Protein 3K2Z (pdb70)

Sequence (387 aa):
DLTERQRKVLLFIEEFIEKNGYPPSVREIARRFRITPRGALLHLIALEKKGYIERKPRALRISKSIRNKIPLIGEIRAGEKREAIEYLEDYIEIPESFLSSGYDHFLLKVKGESMIEEHICDGDLVLVRRQDWAQNGDIVAAMVDGEVTLAKFYQRGDTVELRPANREMSSMFFRAEKVKILGKVVGVFRKLDLTERQRKVLLFIEEFIEKNGYPPSVREIARRFRITPRGALLHLIALEKKGYIERKNGKPRALRISKSIRNKIPLIGEIRAGEKREAIEYLEDYIEIPESFLSSGYDHFLLKVKGESMIEEHICDGDLVLVRRQDWAQNGDIVAAMVDGEVTLAKFYQRGDTVELRPANREMSSMFFRAEKVKILGKVVGVFFRKL

Radius of gyration: 24.76 Å; Cα contacts (8 Å, |Δi|>4): 794; chains: 2; bounding box: 64×63×36 Å

Secondary structure (DSSP, 8-state):
---HHHHHHHHHHHHHHHHHSSPPPHHHHHHHHTS-HHHHHHHHHHHHHTTSEE--TT--EESS--TTEEEEEEEEEE-GGG-EEEEEEEEEE--GGGS-TT--EEEEE--SSTTGGGT--TT-EEEEEE-S---TT-EEEEEETTEEEEEEEEEETTEEEEE-S-TTS--EEEEGGGPEEEEEEEEEEEE-/---HHHHHHHHHHHHHHHHHSSPPPHHHHHHHHT--HHHHHHHHHHHHHTTSEE-GGG-GGG-EESS--TTEEEEEEEEEE-SSSSEEEEEEEEEE--GGGSPTT--EEEEE--SSTTGGGT--TTPEEEEEE-S---TT-EEEEEETTEEEEEEEEEETTEEEEE-S-TTS--EEEEGGG-EEEEEEEEEEEE-

InterPro domains:
  IPR006197 Peptidase S24, LexA-like [PR00726] (111-121)
  IPR006197 Peptidase S24, LexA-like [PR00726] (122-133)
  IPR006197 Peptidase S24, LexA-like [PR00726] (150-162)
  IPR006199 LexA repressor, DNA-binding domain [PF01726] (1-64)
  IPR006200 Transcription regulator LexA [MF_00015] (3-197)
  IPR006200 Transcription regulator LexA [TIGR00498] (1-197)
  IPR015927 Peptidase S24/S26A/S26B/S26C [PF00717] (76-191)
  IPR036286 LexA/Signal peptidase-like superfamily [SSF51306] (74-195)
  IPR036388 Winged helix-like DNA-binding domain superfamily [G3DSA:1.10.10.10] (2-67)
  IPR036390 Winged helix DNA-binding domain superfamily [SSF46785] (3-68)
  IPR039418 LexA-like [cd06529] (111-191)
  IPR050077 LexA repressor [PTHR33516] (1-196)

CATH classification: 1.10.10.10 (+1 more: 2.10.109.10)

B-factor: mean 18.57, std 6.84, range [5.27, 48.14]

Solvent-accessible surface area: 22178 Å² total; per-residue (Å²): 157,22,70,127,104,20,45,104,0,0,51,40,0,8,91,32,41,107,177,62,64,108,19,2,19,40,156,40,0,6,157,127,21,219,62,90,75,203,24,0,60,126,42,4,66,23,0,69,174,87,40,38,5,110,115,223,115,91,56,13,179,53,62,87,50,8,64,21,60,9,28,25,6,28,118,11,147,51,28,149,198,134,96,30,75,56,96,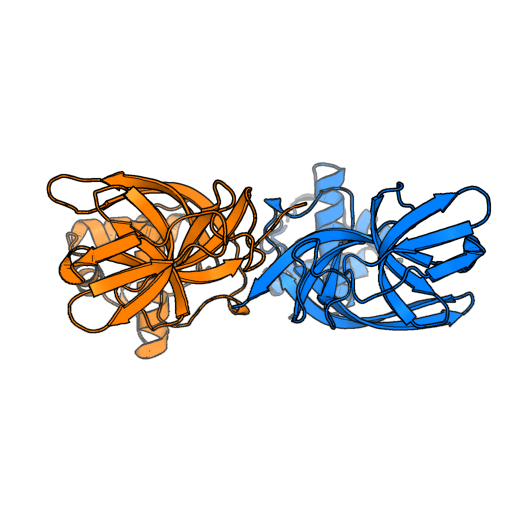84,116,78,64,24,50,3,4,85,65,10,18,45,78,83,74,89,12,0,0,12,122,6,173,32,94,24,0,33,99,56,40,1,20,90,30,1,15,0,0,0,37,82,12,115,136,23,133,80,29,24,18,0,0,0,7,11,121,46,110,42,56,18,4,48,8,32,73,126,68,110,48,2,9,9,87,19,10,18,219,163,93,82,32,109,120,39,130,19,104,84,14,80,20,15,0,46,5,21,0,3,3,15,129,101,138,13,75,33,94,21,2,63,0,2,39,37,0,28,59,30,46,114,152,72,68,81,12,1,44,30,150,60,0,3,176,136,25,232,41,90,49,152,20,0,54,89,41,5,91,36,0,69,188,121,38,33,2,71,29,158,127,42,126,68,166,36,5,145,40,52,94,46,6,55,55,40,4,0,17,7,30,84,22,105,50,22,183,213,145,118,17,26,64,95,75,118,78,31,19,63,1,16,94,71,14,28,30,115,66,81,30,5,0,0,19,111,4,160,31,91,24,0,36,88,69,40,1,21,83,29,2,14,0,0,0,39,62,13,118,130,22,116,96,38,14,15,0,0,0,3,10,128,34,113,42,53,20,5,36,8,34,77,131,59,114,48,3,9,8,79,16,1,21,227,171,93,90,38,103,121,37,166,21,110,126,19,76,13,13,0,48,1,7,0,4,2,16,111,116

Nearest PDB structures (foldseek):
  3k2z-assembly1_A  TM=1.005E+00  e=5.974E-39  Thermotoga maritima
  3k2z-assembly1_B  TM=8.779E-01  e=2.585E-35  Thermotoga maritima
  1jhh-assembly1_A  TM=5.682E-01  e=7.884E-17  Escherichia coli
  3jsp-assembly1_A  TM=5.861E-01  e=3.789E-16  Escherichia coli K-12
  8b0v-assembly1_A-2  TM=8.501E-01  e=2.297E-10  Pseudomonas aeruginosa

Organism: Thermotoga maritima (strain ATCC 43589 / DSM 3109 / JCM 10099 / NBRC 100826 / MSB8) (NCBI:txid243274)

Foldseek 3Di:
DDDPVLVVLQLVQVLCCVVPVFGDFLVVSCVVVVHDSVVSVVSVVVCVVVQQWDAVTRRIDGRNDCQQFAWEWEAWFQDVVGPTDTDTDGTDRDDPVLDDPPFHKHKYADQDCQAVLVVAHHRKIFIFTFDFDDDQQFFFFKDAPGDTDTAGWDDDPQKIWGHTNDPVDGIDIDRPVRIGTGGTGRDIGDDD/DDDPLLLVLLVQQAVCCVVPVWGDALVRSCVVRVHDSVVSVVSVVVCVVVQQWDQVVVDRRRIDGRNRCLQWAFAWEDWWQDDVDRIDTDTDGIDGHDCVLPDPPWHKHKYADQDCQAVLVVADHGKIFIFTFDFDDAAQFFFFKDAPGDTDTAGWDDDPQKIWGHGSPPPDDIDIDGPVRIGTRGTGRDIGDDD

Structure (mmCIF, N/CA/C/O backbone):
data_3K2Z
#
_entry.id   3K2Z
#
_cell.length_a   116.770
_cell.length_b   62.676
_cell.length_c   57.017
_cell.angle_alpha   90.00
_cell.angle_beta   98.98
_cell.angle_gamma   90.00
#
_symmetry.space_group_name_H-M   'C 1 2 1'
#
loop_
_entity.id
_entity.type
_entity.pdbx_description
1 polymer 'LexA repressor'
2 non-polymer GLYCEROL
3 water water
#
loop_
_atom_site.group_PDB
_atom_site.id
_atom_site.type_symbol
_atom_site.label_atom_id
_atom_site.label_alt_id
_atom_site.label_comp_id
_atom_site.label_asym_id
_atom_site.label_entity_id
_atom_site.label_seq_id
_atom_site.pdbx_PDB_ins_code
_atom_site.Cartn_x
_atom_site.Cartn_y
_atom_site.Cartn_z
_atom_site.occupancy
_atom_site.B_iso_or_equiv
_atom_site.auth_seq_id
_atom_site.auth_comp_id
_atom_site.auth_asym_id
_atom_site.auth_atom_id
_atom_site.pdbx_PDB_model_num
ATOM 1 N N . ASP A 1 2 ? 3.528 -24.274 25.128 1.00 26.72 3 ASP A N 1
ATOM 2 C CA . ASP A 1 2 ? 4.445 -23.203 25.627 1.00 26.24 3 ASP A CA 1
ATOM 3 C C . ASP A 1 2 ? 5.901 -23.605 25.371 1.00 24.51 3 ASP A C 1
ATOM 4 O O . ASP A 1 2 ? 6.326 -24.685 25.770 1.00 24.90 3 ASP A O 1
ATOM 9 N N . LEU A 1 3 ? 6.656 -22.737 24.703 1.00 22.07 4 LEU A N 1
ATOM 10 C CA . LEU A 1 3 ? 8.070 -23.006 24.402 1.00 19.70 4 LEU A CA 1
ATOM 11 C C . LEU A 1 3 ? 9.006 -22.598 25.529 1.00 18.33 4 LEU A C 1
ATOM 12 O O . LEU A 1 3 ? 8.835 -21.535 26.131 1.00 18.70 4 LEU A O 1
ATOM 17 N N . THR A 1 4 ? 10.018 -23.429 25.792 1.00 16.33 5 THR A N 1
ATOM 18 C CA . THR A 1 4 ? 11.112 -23.020 26.658 1.00 15.57 5 THR A CA 1
ATOM 19 C C . THR A 1 4 ? 11.936 -21.950 25.937 1.00 14.80 5 THR A C 1
ATOM 20 O O . THR A 1 4 ? 11.836 -21.787 24.699 1.00 14.22 5 THR A O 1
ATOM 24 N N . GLU A 1 5 ? 12.787 -21.248 26.689 1.00 14.75 6 GLU A N 1
ATOM 25 C CA . GLU A 1 5 ? 13.653 -20.231 26.095 1.00 15.97 6 GLU A CA 1
ATOM 26 C C . GLU A 1 5 ? 14.492 -20.858 24.968 1.00 14.90 6 GLU A C 1
ATOM 27 O O . GLU A 1 5 ? 14.580 -20.312 23.864 1.00 13.92 6 GLU A O 1
ATOM 33 N N . ARG A 1 6 ? 15.088 -22.014 25.243 1.00 14.24 7 ARG A N 1
ATOM 34 C CA . ARG A 1 6 ? 15.935 -22.677 24.256 1.00 14.38 7 ARG A CA 1
ATOM 35 C C . ARG A 1 6 ? 15.134 -23.113 23.029 1.00 13.49 7 ARG A C 1
ATOM 36 O O . ARG A 1 6 ? 15.595 -22.962 21.899 1.00 12.94 7 ARG A O 1
ATOM 44 N N . GLN A 1 7 ? 13.944 -23.653 23.241 1.00 13.22 8 GLN A N 1
ATOM 45 C CA . GLN A 1 7 ? 13.107 -24.064 22.128 1.00 12.66 8 GLN A CA 1
ATOM 46 C C . GLN A 1 7 ? 12.715 -22.895 21.241 1.00 13.03 8 GLN A C 1
ATOM 47 O O . GLN A 1 7 ? 12.679 -23.024 20.023 1.00 12.72 8 GLN A O 1
ATOM 53 N N . ARG A 1 8 ? 12.408 -21.760 21.856 1.00 12.93 9 ARG A N 1
ATOM 54 C CA . ARG A 1 8 ? 12.069 -20.548 21.133 1.00 14.08 9 ARG A CA 1
ATOM 55 C C . ARG A 1 8 ? 13.243 -20.164 20.238 1.00 12.45 9 ARG A C 1
ATOM 56 O O . ARG A 1 8 ? 13.060 -19.872 19.048 1.00 12.36 9 ARG A O 1
ATOM 64 N N . LYS A 1 9 ? 14.453 -20.201 20.794 1.00 12.47 10 LYS A N 1
ATOM 65 C CA . LYS A 1 9 ? 15.630 -19.782 20.042 1.00 12.39 10 LYS A CA 1
ATOM 66 C C . LYS A 1 9 ? 15.899 -20.751 18.896 1.00 11.60 10 LYS A C 1
ATOM 67 O O . LYS A 1 9 ? 16.212 -20.319 17.777 1.00 11.29 10 LYS A O 1
ATOM 73 N N . VAL A 1 10 ? 15.725 -22.049 19.147 1.00 11.52 11 VAL A N 1
ATOM 74 C CA . VAL A 1 10 ? 15.913 -23.047 18.077 1.00 11.23 11 VAL A CA 1
ATOM 75 C C . VAL A 1 10 ? 14.875 -22.840 16.968 1.00 11.02 11 VAL A C 1
ATOM 76 O O . VAL A 1 10 ? 15.221 -22.848 15.790 1.00 11.22 11 VAL A O 1
ATOM 80 N N . LEU A 1 11 ? 13.609 -22.628 17.326 1.00 11.62 12 LEU A N 1
ATOM 81 C CA . LEU A 1 11 ? 12.585 -22.416 16.313 1.00 11.94 12 LEU A CA 1
ATOM 82 C C . LEU A 1 11 ? 12.842 -21.148 15.500 1.00 11.85 12 LEU A C 1
ATOM 83 O O . LEU A 1 11 ? 12.710 -21.154 14.263 1.00 12.24 12 LEU A O 1
ATOM 88 N N . LEU A 1 12 ? 13.222 -20.061 16.159 1.00 11.92 13 LEU A N 1
ATOM 89 C CA . LEU A 1 12 ? 13.535 -18.856 15.417 1.00 12.67 13 LEU A CA 1
ATOM 90 C C . LEU A 1 12 ? 14.695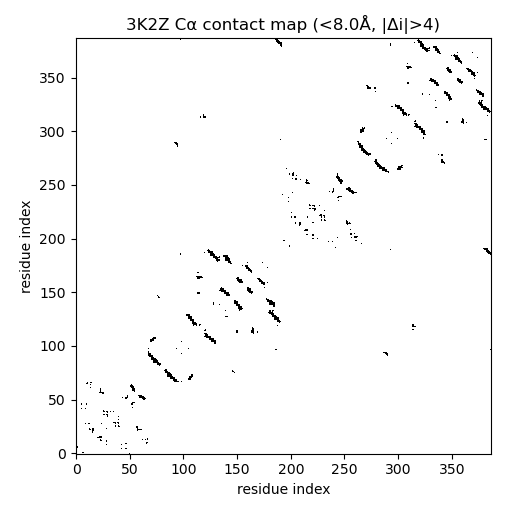 -19.059 14.478 1.00 12.31 13 LEU A C 1
ATOM 91 O O . LEU A 1 12 ? 14.675 -18.539 13.345 1.00 12.58 13 LEU A O 1
ATOM 96 N N . PHE A 1 13 ? 15.710 -19.795 14.921 1.00 11.49 14 PHE A N 1
ATOM 97 C CA . PHE A 1 13 ? 16.830 -20.096 14.037 1.00 11.26 14 PHE A CA 1
ATOM 98 C C . PHE A 1 13 ? 16.358 -20.860 12.803 1.00 11.42 14 PHE A C 1
ATOM 99 O O . PHE A 1 13 ? 16.746 -20.539 11.672 1.00 11.44 14 PHE A O 1
ATOM 107 N N . ILE A 1 14 ? 15.514 -21.862 13.002 1.00 11.27 15 ILE A N 1
ATOM 108 C CA . ILE A 1 14 ? 15.024 -22.642 11.865 1.00 11.83 15 ILE A CA 1
ATOM 109 C C . ILE A 1 14 ? 14.244 -21.742 10.889 1.00 12.11 15 ILE A C 1
ATOM 110 O O . ILE A 1 14 ? 14.457 -21.779 9.665 1.00 12.71 15 ILE A O 1
ATOM 115 N N . GLU A 1 15 ? 13.328 -20.941 11.426 1.00 12.34 16 GLU A N 1
ATOM 116 C CA . GLU A 1 15 ? 12.523 -20.056 10.583 1.00 12.56 16 GLU A CA 1
ATOM 117 C C . GLU A 1 15 ? 13.390 -19.070 9.819 1.00 13.12 16 GLU A C 1
ATOM 118 O O . GLU A 1 15 ? 13.164 -18.808 8.624 1.00 13.94 16 GLU A O 1
ATOM 124 N N . GLU A 1 16 ? 14.368 -18.495 10.507 1.00 12.94 17 GLU A N 1
ATOM 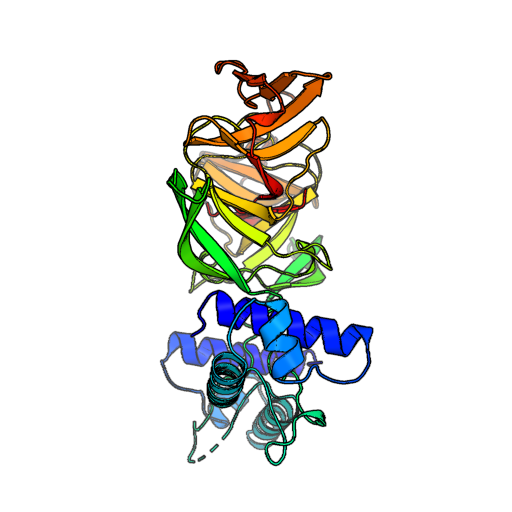125 C CA . GLU A 1 16 ? 15.254 -17.511 9.872 1.00 15.20 17 GLU A CA 1
ATOM 126 C C . GLU A 1 16 ? 16.165 -18.161 8.821 1.00 13.70 17 GLU A C 1
ATOM 127 O O . GLU A 1 16 ? 16.443 -17.571 7.758 1.00 13.88 17 GLU A O 1
ATOM 133 N N . PHE A 1 17 ? 16.632 -19.372 9.100 1.00 13.57 18 PHE A N 1
ATOM 134 C CA . PHE A 1 17 ? 17.423 -20.113 8.122 1.00 12.76 18 PHE A CA 1
ATOM 135 C C . PHE A 1 17 ? 16.603 -20.368 6.845 1.00 13.07 18 PHE A C 1
ATOM 136 O O . PHE A 1 17 ? 17.105 -20.189 5.735 1.00 13.08 18 PHE A O 1
ATOM 144 N N . ILE A 1 18 ? 15.351 -20.770 7.001 1.00 13.25 19 ILE A N 1
ATOM 145 C CA . ILE A 1 18 ? 14.474 -20.965 5.843 1.00 13.73 19 ILE A CA 1
ATOM 146 C C . ILE A 1 18 ? 14.274 -19.665 5.064 1.00 14.37 19 ILE A C 1
ATOM 147 O O . ILE A 1 18 ? 14.318 -19.640 3.828 1.00 15.21 19 ILE A O 1
ATOM 152 N N . GLU A 1 19 ? 14.061 -18.570 5.790 1.00 14.77 20 GLU A N 1
ATOM 153 C CA . GLU A 1 19 ? 13.887 -17.272 5.136 1.00 16.37 20 GLU A CA 1
ATOM 154 C C . GLU A 1 19 ? 15.110 -16.872 4.321 1.00 16.03 20 GLU A C 1
ATOM 155 O O . GLU A 1 19 ? 14.996 -16.334 3.208 1.00 16.05 20 GLU A O 1
ATOM 161 N N . LYS A 1 20 ? 16.289 -17.147 4.859 1.00 15.95 21 LYS A N 1
ATOM 162 C CA . LYS A 1 20 ? 17.544 -16.745 4.229 1.00 16.94 21 LYS A CA 1
ATOM 163 C C . LYS A 1 20 ? 17.924 -17.657 3.068 1.00 16.72 21 LYS A C 1
ATOM 164 O O . LYS A 1 20 ? 18.377 -17.189 2.021 1.00 16.60 21 LYS A O 1
ATOM 170 N N . ASN A 1 21 ? 17.734 -18.959 3.267 1.00 16.21 22 ASN A N 1
ATOM 171 C CA . ASN A 1 21 ? 18.242 -19.963 2.342 1.00 16.04 22 ASN A CA 1
ATOM 172 C C . ASN A 1 21 ? 17.225 -20.567 1.402 1.00 15.78 22 ASN A C 1
ATOM 173 O O . ASN A 1 21 ? 17.602 -21.014 0.323 1.00 16.30 22 ASN A O 1
ATOM 178 N N . GLY A 1 22 ? 15.959 -20.614 1.796 1.00 14.50 23 GLY A N 1
ATOM 179 C CA . GLY A 1 22 ? 14.936 -21.230 0.956 1.00 15.94 23 GLY A CA 1
ATOM 180 C C . GLY A 1 22 ? 14.809 -22.728 1.104 1.00 15.41 23 GLY A C 1
ATOM 181 O O . GLY A 1 22 ? 14.237 -23.386 0.243 1.00 15.82 23 GLY A O 1
ATOM 182 N N . TYR A 1 23 ? 15.355 -23.273 2.196 1.00 16.31 24 TYR A N 1
ATOM 183 C CA . TYR A 1 23 ? 15.173 -24.672 2.570 1.00 15.98 24 TYR A CA 1
ATOM 184 C C . TYR A 1 23 ? 15.558 -24.773 4.045 1.00 16.14 24 TYR A C 1
ATOM 185 O O . TYR A 1 23 ? 16.215 -23.876 4.566 1.00 15.06 24 TYR A O 1
ATOM 194 N N . PRO A 1 24 ? 15.115 -25.843 4.720 1.00 16.48 25 PRO A N 1
ATOM 195 C CA . PRO A 1 24 ? 15.394 -25.988 6.140 1.00 16.27 25 PRO A CA 1
ATOM 196 C C . PRO A 1 24 ? 16.837 -26.381 6.487 1.00 15.53 25 PRO A C 1
ATOM 197 O O . PRO A 1 24 ? 17.528 -27.010 5.684 1.00 14.82 25 PRO A O 1
ATOM 201 N N . PRO A 1 25 ? 17.279 -26.035 7.716 1.00 15.04 26 PRO A N 1
ATOM 202 C CA . PRO A 1 25 ? 18.609 -26.437 8.177 1.00 14.68 26 PRO A CA 1
ATOM 203 C C . PRO A 1 25 ? 18.654 -27.926 8.507 1.00 14.52 26 PRO A C 1
ATOM 204 O O . PRO A 1 25 ? 17.627 -28.526 8.817 1.00 15.01 26 PRO A O 1
ATOM 208 N N . SER A 1 26 ? 19.845 -28.504 8.458 1.00 13.57 27 SER A N 1
ATOM 209 C CA . SER A 1 26 ? 20.014 -29.885 8.906 1.00 13.48 27 SER A CA 1
ATOM 210 C C . SER A 1 26 ? 20.210 -29.898 10.416 1.00 14.06 27 SER A C 1
ATOM 211 O O . SER A 1 26 ? 20.505 -28.871 11.020 1.00 13.45 27 SER A O 1
ATOM 214 N N . VAL A 1 27 ? 20.090 -31.080 11.001 1.00 14.64 28 VAL A N 1
ATOM 215 C CA . VAL A 1 27 ? 20.431 -31.267 12.405 1.00 15.15 28 VAL A CA 1
ATOM 216 C C . VAL A 1 27 ? 21.861 -30.785 12.711 1.00 14.81 28 VAL A C 1
ATOM 217 O O . VAL A 1 27 ? 22.081 -30.121 13.722 1.00 14.40 28 VAL A O 1
ATOM 221 N N . ARG A 1 28 ? 22.822 -31.110 11.842 1.00 14.77 29 ARG A N 1
ATOM 222 C CA . ARG A 1 28 ? 24.199 -30.673 12.042 1.00 16.27 29 ARG A CA 1
ATOM 223 C C . ARG A 1 28 ? 24.297 -29.147 12.079 1.00 14.90 29 ARG A C 1
ATOM 224 O O . ARG A 1 28 ? 25.060 -28.581 12.858 1.00 14.48 29 ARG A O 1
ATOM 232 N N . GLU A 1 29 ? 23.522 -28.475 11.232 1.00 13.67 30 GLU A N 1
ATOM 233 C CA . GLU A 1 29 ? 23.563 -27.023 11.206 1.00 13.41 30 GLU A CA 1
ATOM 234 C C . GLU A 1 29 ? 23.006 -26.407 12.489 1.00 12.81 30 GLU A C 1
ATOM 235 O O . GLU A 1 29 ? 23.562 -25.454 13.026 1.00 12.27 30 GLU A O 1
ATOM 241 N N . ILE A 1 30 ? 21.910 -26.966 12.980 1.00 12.14 31 ILE A N 1
ATOM 242 C CA . ILE A 1 30 ? 21.359 -26.530 14.256 1.00 11.84 31 ILE A CA 1
ATOM 243 C C . ILE A 1 30 ? 22.373 -26.775 15.387 1.00 12.00 31 ILE A C 1
ATOM 244 O O . ILE A 1 30 ? 22.556 -25.923 16.271 1.00 11.79 31 ILE A O 1
ATOM 249 N N . ALA A 1 31 ? 23.048 -27.926 15.338 1.00 11.97 32 ALA A N 1
ATOM 250 C CA . ALA A 1 31 ? 24.033 -28.283 16.357 1.00 12.11 32 ALA A CA 1
ATOM 251 C C . ALA A 1 31 ? 25.189 -27.291 16.357 1.00 12.35 32 ALA A C 1
ATOM 252 O O . ALA A 1 31 ? 25.671 -26.882 17.428 1.00 12.47 32 ALA A O 1
ATOM 254 N N . ARG A 1 32 ? 25.650 -26.911 15.166 1.00 12.81 33 ARG A N 1
ATOM 255 C CA . ARG A 1 32 ? 26.703 -25.901 15.045 1.00 13.18 33 ARG A CA 1
ATOM 256 C C . ARG A 1 32 ? 26.262 -24.568 15.646 1.00 12.51 33 ARG A C 1
ATOM 257 O O . ARG A 1 32 ? 26.999 -23.923 16.405 1.00 13.66 33 ARG A O 1
ATOM 265 N N . ARG A 1 33 ? 25.051 -24.140 15.292 1.00 11.69 34 ARG A N 1
ATOM 266 C CA . ARG A 1 33 ? 24.541 -22.867 15.772 1.00 12.52 34 ARG A CA 1
ATOM 267 C C . ARG A 1 33 ? 24.498 -22.824 17.300 1.00 11.85 34 ARG A C 1
ATOM 268 O O . ARG A 1 33 ? 24.884 -21.815 17.907 1.00 12.52 34 ARG A O 1
ATOM 276 N N . PHE A 1 34 ? 24.017 -23.908 17.921 1.00 11.35 35 PHE A N 1
ATOM 277 C CA . PHE A 1 34 ? 23.764 -23.919 19.363 1.00 11.94 35 PHE A CA 1
ATOM 278 C C . PHE A 1 34 ? 24.846 -24.573 20.209 1.00 11.70 35 PHE A C 1
ATOM 279 O O . PHE A 1 34 ? 24.700 -24.661 21.417 1.00 12.52 35 PHE A O 1
ATOM 287 N N . ARG A 1 35 ? 25.926 -25.016 19.568 1.00 10.87 36 ARG A N 1
ATOM 288 C CA . ARG A 1 35 ? 27.088 -25.595 20.250 1.00 10.90 36 ARG A CA 1
ATOM 289 C C . ARG A 1 35 ? 26.680 -26.785 21.113 1.00 11.36 36 ARG A C 1
ATOM 290 O O . ARG A 1 35 ? 27.044 -26.907 22.293 1.00 11.34 36 ARG A O 1
ATOM 298 N N . ILE A 1 36 ? 25.899 -27.655 20.488 1.00 11.16 37 ILE A N 1
ATOM 299 C CA . ILE A 1 36 ? 25.433 -28.866 21.117 1.00 11.45 37 ILE A CA 1
ATOM 300 C C . ILE A 1 36 ? 25.709 -30.007 20.157 1.00 10.79 37 ILE A C 1
ATOM 301 O O . ILE A 1 36 ? 26.029 -29.784 18.973 1.00 11.87 37 ILE A O 1
ATOM 306 N N . THR A 1 37 ? 25.599 -31.231 20.645 1.00 11.47 38 THR A N 1
ATOM 307 C CA . THR A 1 37 ? 25.753 -32.370 19.757 1.00 12.02 38 THR A CA 1
ATOM 308 C C . THR A 1 37 ? 24.582 -32.462 18.799 1.00 12.74 38 THR A C 1
ATOM 309 O O . THR A 1 37 ? 23.500 -31.962 19.098 1.00 12.60 38 THR A O 1
ATOM 313 N N . PRO A 1 38 ? 24.785 -33.099 17.633 1.00 13.98 39 PRO A N 1
ATOM 314 C CA . PRO A 1 38 ? 23.653 -33.352 16.752 1.00 14.69 39 PRO A CA 1
ATOM 315 C C . PRO A 1 38 ? 22.500 -34.070 17.453 1.00 15.15 39 PRO A C 1
ATOM 316 O O . PRO A 1 38 ? 21.341 -33.758 17.193 1.00 15.74 39 PRO A O 1
ATOM 320 N N . ARG A 1 39 ? 22.809 -35.016 18.338 1.00 15.45 40 ARG A N 1
ATOM 321 C CA . ARG A 1 39 ? 21.799 -35.670 19.137 1.00 15.94 40 ARG A CA 1
ATOM 322 C C . ARG A 1 39 ? 20.996 -34.680 19.983 1.00 15.28 40 ARG A C 1
ATOM 323 O O . ARG A 1 39 ? 19.767 -34.762 20.061 1.00 15.60 40 ARG A O 1
ATOM 331 N N . GLY A 1 40 ? 21.693 -33.760 20.652 1.00 14.63 41 GLY A N 1
ATOM 332 C CA . GLY A 1 40 ? 21.023 -32.685 21.384 1.00 15.06 41 GLY A CA 1
ATOM 333 C C . GLY A 1 40 ? 20.127 -31.819 20.503 1.00 14.16 41 GLY A C 1
ATOM 334 O O . GLY A 1 40 ? 19.016 -31.461 20.915 1.00 15.00 41 GLY A O 1
ATOM 335 N N . ALA A 1 41 ? 20.592 -31.478 19.299 1.00 14.69 42 ALA A N 1
ATOM 336 C CA . ALA A 1 41 ? 19.780 -30.680 18.360 1.00 14.81 42 ALA A CA 1
ATOM 337 C C . ALA A 1 41 ? 18.532 -31.420 17.914 1.00 15.67 42 ALA A C 1
ATOM 338 O O . ALA A 1 41 ? 17.454 -30.837 17.841 1.00 15.32 42 ALA A O 1
ATOM 340 N N . LEU A 1 42 ? 18.681 -32.707 17.603 1.00 15.78 43 LEU A N 1
ATOM 341 C CA . LEU A 1 42 ? 17.548 -33.524 17.188 1.00 17.94 43 LEU A CA 1
ATOM 342 C C . LEU A 1 42 ? 16.492 -33.554 18.301 1.00 17.64 43 LEU A C 1
ATOM 343 O O . LEU A 1 42 ? 15.291 -33.497 18.029 1.00 17.67 43 LEU A O 1
ATOM 348 N N . LEU A 1 43 ? 16.930 -33.597 19.558 1.00 18.21 44 LEU A N 1
ATOM 349 C CA . LEU A 1 43 ? 16.008 -33.616 20.681 1.00 18.59 44 LEU A CA 1
ATOM 350 C C . LEU A 1 43 ? 15.121 -32.359 20.701 1.00 18.31 44 LEU A C 1
ATOM 351 O O . LEU A 1 43 ? 13.928 -32.446 20.961 1.00 19.70 44 LEU A O 1
ATOM 356 N N . HIS A 1 44 ? 15.698 -31.193 20.414 1.00 18.18 45 HIS A N 1
ATOM 357 C CA . HIS A 1 44 ? 14.888 -29.971 20.309 1.00 17.63 45 HIS A CA 1
ATOM 358 C C . HIS A 1 44 ? 13.877 -30.027 19.165 1.00 18.04 45 HIS A C 1
ATOM 359 O O . HIS A 1 44 ? 12.726 -29.594 19.334 1.00 17.33 45 HIS A O 1
ATOM 366 N N . LEU A 1 45 ? 14.316 -30.543 18.014 1.00 17.62 46 LEU A N 1
ATOM 367 C CA . LEU A 1 45 ? 13.414 -30.753 16.874 1.00 18.88 46 LEU A CA 1
ATOM 368 C C . LEU A 1 45 ? 12.235 -31.623 17.237 1.00 19.61 46 LEU A C 1
ATOM 369 O O . LEU A 1 45 ? 11.100 -31.323 16.848 1.00 19.48 46 LEU A O 1
ATOM 374 N N . ILE A 1 46 ? 12.510 -32.707 17.961 1.00 19.86 47 ILE A N 1
ATOM 375 C CA . ILE A 1 46 ? 11.478 -33.673 18.306 1.00 20.95 47 ILE A CA 1
ATOM 376 C C . ILE A 1 46 ? 10.480 -32.995 19.253 1.00 21.08 47 ILE A C 1
ATOM 377 O O . ILE A 1 46 ? 9.266 -33.167 19.095 1.00 22.04 47 ILE A O 1
ATOM 382 N N . ALA A 1 47 ? 10.974 -32.184 20.190 1.00 21.28 48 ALA A N 1
ATOM 383 C CA . ALA A 1 47 ? 10.120 -31.415 21.106 1.00 21.34 48 ALA A CA 1
ATOM 384 C C . ALA A 1 47 ? 9.238 -30.364 20.400 1.00 21.29 48 ALA A C 1
ATOM 385 O O . ALA A 1 47 ? 8.051 -30.212 20.726 1.00 21.36 48 ALA A O 1
ATOM 387 N N . LEU A 1 48 ? 9.823 -29.621 19.461 1.00 20.41 49 LEU A N 1
ATOM 388 C CA . LEU A 1 48 ? 9.078 -28.650 18.665 1.00 19.94 49 LEU A CA 1
ATOM 389 C C . LEU A 1 48 ? 7.964 -29.325 17.874 1.00 20.87 49 LEU A C 1
ATOM 390 O O . LEU A 1 48 ? 6.872 -28.766 17.735 1.00 20.04 49 LEU A O 1
ATOM 395 N N . GLU A 1 49 ? 8.246 -30.520 17.362 1.00 21.85 50 GLU A N 1
ATOM 396 C CA . GLU A 1 49 ? 7.245 -31.326 16.658 1.00 24.68 50 GLU A CA 1
ATOM 397 C C . GLU A 1 49 ? 6.092 -31.730 17.592 1.00 24.70 50 GLU A C 1
ATOM 398 O O . GLU A 1 49 ? 4.926 -31.681 17.189 1.00 24.67 50 GLU A O 1
ATOM 404 N N . LYS A 1 50 ? 6.415 -32.105 18.833 1.00 25.75 51 LYS A N 1
ATOM 405 C CA . LYS A 1 50 ? 5.415 -32.474 19.853 1.00 26.63 51 LYS A CA 1
ATOM 406 C C . LYS A 1 50 ? 4.428 -31.371 20.184 1.00 26.64 51 LYS A C 1
ATOM 407 O O . LYS A 1 50 ? 3.225 -31.622 20.358 1.00 26.90 51 LYS A O 1
ATOM 413 N N . LYS A 1 51 ? 4.952 -30.156 20.301 1.00 25.77 52 LYS A N 1
ATOM 414 C CA . LYS A 1 51 ? 4.174 -28.989 20.685 1.00 25.31 52 LYS A CA 1
ATOM 415 C C . LYS A 1 51 ? 3.459 -28.373 19.469 1.00 25.12 52 LYS A C 1
ATOM 416 O O . LYS A 1 51 ? 2.703 -27.412 19.609 1.00 26.14 52 LYS A O 1
ATOM 422 N N . GLY A 1 52 ? 3.699 -28.948 18.293 1.00 23.97 53 GLY A N 1
ATOM 423 C CA . GLY A 1 52 ? 2.946 -28.595 17.079 1.00 22.98 53 GLY A CA 1
ATOM 424 C C . GLY A 1 52 ? 3.517 -27.449 16.266 1.00 22.29 53 GLY A C 1
ATOM 425 O O . GLY A 1 52 ? 2.845 -26.918 15.386 1.00 22.90 53 GLY A O 1
ATOM 426 N N . TYR A 1 53 ? 4.763 -27.065 16.539 1.00 21.04 54 TYR A N 1
ATOM 427 C CA . TYR A 1 53 ? 5.384 -25.933 15.842 1.00 19.79 54 TYR A CA 1
ATOM 428 C C . TYR A 1 53 ? 6.030 -26.293 14.515 1.00 19.42 54 TYR A C 1
ATOM 429 O O . TYR A 1 53 ? 6.106 -25.456 13.612 1.00 19.22 54 TYR A O 1
ATOM 438 N N . ILE A 1 54 ? 6.539 -27.520 14.410 1.00 19.56 55 ILE A N 1
ATOM 439 C CA . ILE A 1 54 ? 7.108 -27.993 13.154 1.00 19.87 55 ILE A CA 1
ATOM 440 C C . ILE A 1 54 ? 6.545 -29.377 12.805 1.00 21.01 55 ILE A C 1
ATOM 441 O O . ILE A 1 54 ? 5.995 -30.058 13.677 1.00 20.54 55 ILE A O 1
ATOM 446 N N . GLU A 1 55 ? 6.670 -29.747 11.533 0.50 22.14 56 GLU A N 1
ATOM 447 C CA . GLU A 1 55 ? 6.335 -31.078 11.028 0.50 24.67 56 GLU A CA 1
ATOM 448 C C . GLU A 1 55 ? 7.601 -31.649 10.389 0.50 25.13 56 GLU A C 1
ATOM 449 O O . GLU A 1 55 ? 8.302 -30.960 9.650 0.50 24.90 56 GLU A O 1
ATOM 455 N N . ARG A 1 56 ? 7.901 -32.909 10.685 1.00 26.77 57 ARG A N 1
ATOM 456 C CA . ARG A 1 56 ? 9.078 -33.566 10.132 1.00 28.89 57 ARG A CA 1
ATOM 457 C C . ARG A 1 56 ? 8.677 -34.818 9.370 1.00 29.28 57 ARG A C 1
ATOM 458 O O . ARG A 1 56 ? 8.546 -35.886 9.965 1.00 30.18 57 ARG A O 1
ATOM 466 N N . LYS A 1 60 ? 13.699 -37.976 4.771 1.00 40.62 61 LYS A N 1
ATOM 467 C CA . LYS A 1 60 ? 15.102 -37.624 4.594 1.00 39.97 61 LYS A CA 1
ATOM 468 C C . LYS A 1 60 ? 15.461 -36.358 5.390 1.00 39.62 61 LYS A C 1
ATOM 469 O O . LYS A 1 60 ? 14.572 -35.704 5.938 1.00 39.71 61 LYS A O 1
ATOM 475 N N . PRO A 1 61 ? 16.767 -36.034 5.495 1.00 38.55 62 PRO A N 1
ATOM 476 C CA . PRO A 1 61 ? 17.198 -34.770 6.094 1.00 37.17 62 PRO A CA 1
ATOM 477 C C . PRO A 1 61 ? 16.517 -33.541 5.487 1.00 35.66 62 PRO A C 1
ATOM 478 O O . PRO A 1 61 ? 16.090 -33.562 4.325 1.00 35.60 62 PRO A O 1
ATOM 482 N N . ARG A 1 62 ? 16.418 -32.486 6.292 1.00 33.71 63 ARG A N 1
ATOM 483 C CA . ARG A 1 62 ? 15.808 -31.215 5.894 1.00 31.15 63 ARG A CA 1
ATOM 484 C C . ARG A 1 62 ? 14.320 -31.350 5.555 1.00 31.87 63 ARG A C 1
ATOM 485 O O . ARG A 1 62 ? 13.743 -30.457 4.941 1.00 31.80 63 ARG A O 1
ATOM 493 N N . ALA A 1 63 ? 13.708 -32.461 5.963 1.00 31.78 64 ALA A N 1
ATOM 494 C CA . ALA A 1 63 ? 12.273 -32.662 5.790 1.00 32.01 64 ALA A CA 1
ATOM 495 C C . ALA A 1 63 ? 11.580 -31.999 6.960 1.00 31.99 64 ALA A C 1
ATOM 496 O O . ALA A 1 63 ? 11.229 -32.641 7.951 1.00 32.69 64 ALA A O 1
ATOM 498 N N . LEU A 1 64 ? 11.412 -30.691 6.838 1.00 31.21 65 LEU A N 1
ATOM 499 C CA . LEU A 1 64 ? 11.016 -29.866 7.955 1.00 30.63 65 LEU A CA 1
ATOM 500 C C . LEU A 1 64 ? 10.125 -28.752 7.436 1.00 29.44 65 LEU A C 1
ATOM 501 O O . LEU A 1 64 ? 10.500 -28.036 6.513 1.00 29.74 65 LEU A O 1
ATOM 506 N N . ARG A 1 65 ? 8.936 -28.636 8.013 1.00 28.02 66 ARG A N 1
ATOM 507 C CA . ARG A 1 65 ? 8.014 -27.563 7.657 1.00 27.09 66 ARG A CA 1
ATOM 508 C C . ARG A 1 65 ? 7.537 -26.848 8.917 1.00 25.07 66 ARG A C 1
ATOM 509 O O . ARG A 1 65 ? 7.311 -27.469 9.955 1.00 24.22 66 ARG A O 1
ATOM 517 N N . ILE A 1 66 ? 7.418 -25.528 8.827 1.00 23.01 67 ILE A N 1
ATOM 518 C CA . ILE A 1 66 ? 6.929 -24.738 9.940 1.00 21.55 67 ILE A CA 1
ATOM 519 C C . ILE A 1 66 ? 5.407 -24.834 9.974 1.00 22.15 67 ILE A C 1
ATOM 520 O O . ILE A 1 66 ? 4.734 -24.424 9.007 1.00 22.40 67 ILE A O 1
ATOM 525 N N . SER A 1 67 ? 4.875 -25.389 11.065 1.00 21.72 68 SER A N 1
ATOM 526 C CA . SER A 1 67 ? 3.425 -25.538 11.246 1.00 22.55 68 SER A CA 1
ATOM 527 C C . SER A 1 67 ? 2.819 -24.411 12.070 1.00 22.26 68 SER A C 1
ATOM 528 O O . SER A 1 67 ? 1.633 -24.111 11.929 1.00 23.02 68 SER A O 1
ATOM 531 N N . LYS A 1 68 ? 3.626 -23.809 12.943 1.00 21.07 69 LYS A N 1
ATOM 532 C CA . LYS A 1 68 ? 3.225 -22.629 13.709 1.00 20.56 69 LYS A CA 1
ATOM 533 C C . LYS A 1 68 ? 4.411 -21.675 13.818 1.00 19.29 69 LYS A C 1
ATOM 534 O O . LYS A 1 68 ? 5.373 -21.939 14.539 1.00 19.59 69 LYS A O 1
ATOM 540 N N . SER A 1 69 ? 4.351 -20.586 13.070 1.00 18.10 70 SER A N 1
ATOM 541 C CA . SER A 1 69 ? 5.418 -19.601 13.051 1.00 16.78 70 SER A CA 1
ATOM 542 C C . SER A 1 69 ? 5.395 -18.692 14.281 1.00 16.13 70 SER A C 1
ATOM 543 O O . SER A 1 69 ? 4.333 -18.296 14.760 1.00 16.75 70 SER A O 1
ATOM 546 N N . ILE A 1 70 ? 6.581 -18.362 14.778 1.00 14.46 71 ILE A N 1
ATOM 547 C CA . ILE A 1 70 ? 6.720 -17.368 15.843 1.00 15.10 71 ILE A CA 1
ATOM 548 C C . ILE A 1 70 ? 7.587 -16.180 15.405 1.00 15.00 71 ILE A C 1
ATOM 549 O O . ILE A 1 70 ? 7.912 -15.314 16.210 1.00 15.45 71 ILE A O 1
ATOM 554 N N . ARG A 1 71 ? 7.946 -16.121 14.128 1.00 15.10 72 ARG A N 1
ATOM 555 C CA . ARG A 1 71 ? 8.816 -15.050 13.647 1.00 16.38 72 ARG A CA 1
ATOM 556 C C . ARG A 1 71 ? 8.195 -13.667 13.829 1.00 15.22 72 ARG A C 1
ATOM 557 O O . ARG A 1 71 ? 8.914 -12.671 13.967 1.00 15.15 72 ARG A O 1
ATOM 565 N N . ASN A 1 72 ? 6.869 -13.590 13.779 1.00 13.27 73 ASN A N 1
ATOM 566 C CA . ASN A 1 72 ? 6.189 -12.296 13.876 1.00 13.11 73 ASN A CA 1
ATOM 567 C C . ASN A 1 72 ? 5.672 -11.988 15.276 1.00 12.30 73 ASN A C 1
ATOM 568 O O . ASN A 1 72 ? 4.946 -11.006 15.481 1.00 12.19 73 ASN A O 1
ATOM 573 N N . LYS A 1 73 ? 6.113 -12.795 16.241 1.00 11.82 74 LYS A N 1
ATOM 574 C CA . LYS A 1 73 ? 5.862 -12.533 17.652 1.00 11.95 74 LYS A CA 1
ATOM 575 C C . LYS A 1 73 ? 6.970 -11.605 18.145 1.00 11.27 74 LYS A C 1
ATOM 576 O O . LYS A 1 73 ? 8.105 -12.019 18.379 1.00 12.29 74 LYS A O 1
ATOM 582 N N . ILE A 1 74 ? 6.621 -10.339 18.291 1.00 9.74 75 ILE A N 1
ATOM 583 C CA . ILE A 1 74 ? 7.596 -9.287 18.540 1.00 9.84 75 ILE A CA 1
ATOM 584 C C . ILE A 1 74 ? 7.690 -8.978 20.032 1.00 9.98 75 ILE A C 1
ATOM 585 O O . ILE A 1 74 ? 6.662 -8.820 20.677 1.00 9.83 75 ILE A O 1
ATOM 590 N N . PRO A 1 75 ? 8.922 -8.938 20.589 1.00 9.82 76 PRO A N 1
ATOM 591 C CA . PRO A 1 75 ? 9.032 -8.678 22.032 1.00 10.01 76 PRO A CA 1
ATOM 592 C C . PRO A 1 75 ? 8.615 -7.266 22.385 1.00 10.17 76 PRO A C 1
ATOM 593 O O . PRO A 1 75 ? 9.049 -6.307 21.745 1.00 10.14 76 PRO A O 1
ATOM 597 N N . LEU A 1 76 ? 7.792 -7.178 23.425 1.00 10.48 77 LEU A N 1
ATOM 598 C CA . LEU A 1 76 ? 7.415 -5.913 24.017 1.00 11.52 77 LEU A CA 1
ATOM 599 C C . LEU A 1 76 ? 8.375 -5.670 25.177 1.00 10.74 77 LEU A C 1
ATOM 600 O O . LEU A 1 76 ? 8.428 -6.449 26.131 1.00 11.61 77 LEU A O 1
ATOM 605 N N . ILE A 1 77 ? 9.181 -4.624 25.045 1.00 10.47 78 ILE A N 1
ATOM 606 C CA . ILE A 1 77 ? 10.183 -4.269 26.045 1.00 10.55 78 ILE A CA 1
ATOM 607 C C . ILE A 1 77 ? 9.648 -3.125 26.893 1.00 11.04 78 ILE A C 1
ATOM 608 O O . ILE A 1 77 ? 9.078 -2.196 26.373 1.00 11.71 78 ILE A O 1
ATOM 613 N N . GLY A 1 78 ? 9.827 -3.208 28.205 1.00 10.80 79 GLY A N 1
ATOM 614 C CA . GLY A 1 78 ? 9.456 -2.099 29.084 1.00 11.94 79 GLY A CA 1
ATOM 615 C C . GLY A 1 78 ? 10.704 -1.299 29.443 1.00 12.71 79 GLY A C 1
ATOM 616 O O . GLY A 1 78 ? 11.157 -0.425 28.688 1.00 13.95 79 GLY A O 1
ATOM 617 N N . GLU A 1 79 ? 11.282 -1.605 30.585 1.00 12.22 80 GLU A N 1
ATOM 618 C CA . GLU A 1 79 ? 12.447 -0.906 31.056 1.00 11.57 80 GLU A CA 1
ATOM 619 C C . GLU A 1 79 ? 13.658 -1.286 30.238 1.00 11.58 80 GLU A C 1
ATOM 620 O O . GLU A 1 79 ? 13.819 -2.447 29.846 1.00 10.68 80 GLU A O 1
ATOM 626 N N . ILE A 1 80 ? 14.522 -0.298 30.023 1.00 11.14 81 ILE A N 1
ATOM 627 C CA . ILE A 1 80 ? 15.830 -0.542 29.441 1.00 12.08 81 ILE A CA 1
ATOM 628 C C . ILE A 1 80 ? 16.829 0.202 30.319 1.00 12.10 81 ILE A C 1
ATOM 629 O O . ILE A 1 80 ? 16.627 1.374 30.622 1.00 13.24 81 ILE A O 1
ATOM 634 N N . ARG A 1 81 ? 17.888 -0.490 30.728 1.00 11.96 82 ARG A N 1
ATOM 635 C CA . ARG A 1 81 ? 18.925 0.108 31.586 1.00 12.74 82 ARG A CA 1
ATOM 636 C C . ARG A 1 81 ? 20.259 0.111 30.862 1.00 12.28 82 ARG A C 1
ATOM 637 O O . ARG A 1 81 ? 20.461 -0.662 29.934 1.00 12.59 82 ARG A O 1
ATOM 645 N N . ALA A 1 82 ? 21.176 0.968 31.303 1.00 13.22 83 ALA A N 1
ATOM 646 C CA . ALA A 1 82 ? 22.527 1.009 30.753 1.00 12.89 83 ALA A CA 1
ATOM 647 C C . ALA A 1 82 ? 23.439 0.107 31.573 1.00 13.49 83 ALA A C 1
ATOM 648 O O . ALA A 1 82 ? 23.665 0.351 32.753 1.00 13.78 83 ALA A O 1
ATOM 650 N N . GLY A 1 83 ? 23.964 -0.940 30.942 1.00 14.55 84 GLY A N 1
ATOM 651 C CA . GLY A 1 83 ? 24.795 -1.932 31.625 1.00 15.28 84 GLY A CA 1
ATOM 652 C C . GLY A 1 83 ? 26.282 -1.715 31.426 1.00 16.52 84 GLY A C 1
ATOM 653 O O . GLY A 1 83 ? 26.742 -0.588 31.303 1.00 16.87 84 GLY A O 1
ATOM 654 N N . GLU A 1 84 ? 27.034 -2.813 31.422 1.00 17.75 85 GLU A N 1
ATOM 655 C CA . GLU A 1 84 ? 28.477 -2.761 31.166 1.00 19.75 85 GLU A CA 1
ATOM 656 C C . GLU A 1 84 ? 28.718 -2.150 29.800 1.00 20.76 85 GLU A C 1
ATOM 657 O O . GLU A 1 84 ? 28.061 -2.533 28.832 1.00 20.16 85 GLU A O 1
ATOM 663 N N . LYS A 1 85 ? 29.645 -1.194 29.724 1.00 22.03 86 LYS A N 1
ATOM 664 C CA . LYS A 1 85 ? 29.957 -0.515 28.458 1.00 23.80 86 LYS A CA 1
ATOM 665 C C . LYS A 1 85 ? 28.687 0.057 27.813 1.00 24.49 86 LYS A C 1
ATOM 666 O O . LYS A 1 85 ? 28.574 0.119 26.581 1.00 24.41 86 LYS A O 1
ATOM 672 N N . ARG A 1 86 ? 27.716 0.417 28.659 1.00 25.58 87 ARG A N 1
ATOM 673 C CA . ARG A 1 86 ? 26.406 0.951 28.234 1.00 26.65 87 ARG A CA 1
ATOM 674 C C . ARG A 1 86 ? 25.575 0.032 27.333 1.00 25.57 87 ARG A C 1
ATOM 675 O O . ARG A 1 86 ? 24.689 0.507 26.607 1.00 26.54 87 ARG A O 1
ATOM 683 N N . GLU A 1 87 ? 25.866 -1.267 27.360 1.00 24.42 88 GLU A N 1
ATOM 684 C CA . GLU A 1 87 ? 24.995 -2.251 26.728 1.00 22.82 88 GLU A CA 1
ATOM 685 C C . GLU A 1 87 ? 23.570 -2.054 27.236 1.00 21.42 88 GLU A C 1
ATOM 686 O O . GLU A 1 87 ? 23.333 -1.840 28.436 1.00 21.98 88 GLU A O 1
ATOM 692 N N . ALA A 1 88 ? 22.610 -2.120 26.327 1.00 18.47 89 ALA A N 1
ATOM 693 C CA . ALA A 1 88 ? 21.213 -1.971 26.708 1.00 17.10 89 ALA A CA 1
ATOM 694 C C . ALA A 1 88 ? 20.709 -3.241 27.390 1.00 16.21 89 ALA A C 1
ATOM 695 O O . ALA A 1 88 ? 20.765 -4.329 26.817 1.00 17.83 89 ALA A O 1
ATOM 697 N N . ILE A 1 89 ? 20.251 -3.106 28.633 1.00 13.41 90 ILE A N 1
ATOM 698 C CA . ILE A 1 89 ? 19.674 -4.227 29.368 1.00 13.46 90 ILE A CA 1
ATOM 699 C C . ILE A 1 89 ? 18.159 -4.084 29.254 1.00 12.54 90 ILE A C 1
ATOM 700 O O . ILE A 1 89 ? 17.564 -3.207 29.858 1.00 12.21 90 ILE A O 1
ATOM 705 N N . GLU A 1 90 ? 17.533 -4.987 28.512 1.00 12.09 91 GLU A N 1
ATOM 706 C CA . GLU A 1 90 ? 16.120 -4.885 28.190 1.00 12.03 91 GLU A CA 1
ATOM 707 C C . GLU A 1 90 ? 15.298 -5.817 29.049 1.00 11.87 91 GLU A C 1
ATOM 708 O O . GLU A 1 90 ? 15.653 -6.988 29.229 1.00 13.35 91 GLU A O 1
ATOM 714 N N . TYR A 1 91 ? 14.181 -5.296 29.553 1.00 11.23 92 TYR A N 1
ATOM 715 C CA . TYR A 1 91 ? 13.286 -6.082 30.408 1.00 11.50 92 TYR A CA 1
ATOM 716 C C . TYR A 1 91 ? 12.028 -6.424 29.625 1.00 11.88 92 TYR A C 1
ATOM 717 O O . TYR A 1 91 ? 11.140 -5.579 29.442 1.00 12.19 92 TYR A O 1
ATOM 726 N N . LEU A 1 92 ? 11.985 -7.663 29.134 1.00 12.67 93 LEU A N 1
ATOM 727 C CA . LEU A 1 92 ? 10.905 -8.172 28.307 1.00 14.25 93 LEU A CA 1
ATOM 728 C C . LEU A 1 92 ? 9.634 -8.352 29.103 1.00 14.19 93 LEU A C 1
ATOM 729 O O . LEU A 1 92 ? 9.651 -8.968 30.174 1.00 15.67 93 LEU A O 1
ATOM 734 N N . GLU A 1 93 ? 8.528 -7.869 28.558 1.00 14.26 94 GLU A N 1
ATOM 735 C CA . GLU A 1 93 ? 7.229 -8.025 29.197 1.00 16.22 94 GLU A CA 1
ATOM 736 C C . GLU A 1 93 ? 6.300 -9.019 28.542 1.00 15.96 94 GLU A C 1
ATOM 737 O O . GLU A 1 93 ? 5.508 -9.653 29.230 1.00 17.10 94 GLU A O 1
ATOM 743 N N . ASP A 1 94 ? 6.405 -9.177 27.227 1.00 15.53 95 ASP A N 1
ATOM 744 C CA . ASP A 1 94 ? 5.476 -10.028 26.486 1.00 15.15 95 ASP A CA 1
ATOM 745 C C . ASP A 1 94 ? 5.954 -10.154 25.057 1.00 14.15 95 ASP A C 1
ATOM 746 O O . ASP A 1 94 ? 6.919 -9.514 24.664 1.00 14.05 95 ASP A O 1
ATOM 751 N N . TYR A 1 95 ? 5.285 -11.003 24.285 1.00 12.56 96 TYR A N 1
ATOM 752 C CA . TYR A 1 95 ? 5.435 -11.030 22.826 1.00 13.13 96 TYR A CA 1
ATOM 753 C C . TYR A 1 95 ? 4.075 -10.738 22.226 1.00 13.64 96 TYR A C 1
ATOM 754 O O . TYR A 1 95 ? 3.076 -11.324 22.641 1.00 14.78 96 TYR A O 1
ATOM 763 N N . ILE A 1 96 ? 4.049 -9.853 21.235 1.00 12.19 97 ILE A N 1
ATOM 764 C CA . ILE A 1 96 ? 2.833 -9.485 20.529 1.00 12.80 97 ILE A CA 1
ATOM 765 C C . ILE A 1 96 ? 2.977 -9.828 19.044 1.00 12.15 97 ILE A C 1
ATOM 766 O O . ILE A 1 96 ? 3.941 -9.426 18.392 1.00 11.97 97 ILE A O 1
ATOM 771 N N . GLU A 1 97 ? 2.001 -10.557 18.493 1.00 12.42 98 GLU A N 1
ATOM 772 C CA . GLU A 1 97 ? 1.993 -10.853 17.058 1.00 13.07 98 GLU A CA 1
ATOM 773 C C . GLU A 1 97 ? 1.683 -9.607 16.234 1.00 12.09 98 GLU A C 1
ATOM 774 O O . GLU A 1 97 ? 0.642 -8.979 16.401 1.00 12.91 98 GLU A O 1
ATOM 780 N N . ILE A 1 98 ? 2.623 -9.237 15.366 1.00 10.85 99 ILE A N 1
ATOM 781 C CA . ILE A 1 98 ? 2.474 -8.064 14.519 1.00 11.29 99 ILE A CA 1
ATOM 782 C C . ILE A 1 98 ? 2.227 -8.521 13.072 1.00 10.85 99 ILE A C 1
ATOM 783 O O . ILE A 1 98 ? 2.863 -9.460 12.605 1.00 10.81 99 ILE A O 1
ATOM 788 N N . PRO A 1 99 ? 1.264 -7.884 12.373 1.00 11.51 100 PRO A N 1
ATOM 789 C CA . PRO A 1 99 ? 1.003 -8.316 10.988 1.00 12.09 100 PRO A CA 1
ATOM 790 C C . PRO A 1 99 ? 2.241 -8.210 10.100 1.00 12.21 100 PRO A C 1
ATOM 791 O O . PRO A 1 99 ? 2.991 -7.233 10.194 1.00 12.58 100 PRO A O 1
ATOM 795 N N . GLU A 1 100 ? 2.436 -9.218 9.245 1.00 12.40 101 GLU A N 1
ATOM 796 C CA . GLU A 1 100 ? 3.633 -9.327 8.405 1.00 14.73 101 GLU A CA 1
ATOM 797 C C . GLU A 1 100 ? 3.924 -8.093 7.557 1.00 13.94 101 GLU A C 1
ATOM 798 O O . GLU A 1 100 ? 5.091 -7.708 7.393 1.00 14.80 101 GLU A O 1
ATOM 804 N N . SER A 1 101 ? 2.870 -7.483 7.020 1.00 14.72 102 SER A N 1
ATOM 805 C CA . SER A 1 101 ? 3.020 -6.324 6.137 1.00 16.11 102 SER A CA 1
ATOM 806 C C . SER A 1 101 ? 3.611 -5.108 6.843 1.00 16.57 102 SER A C 1
ATOM 807 O O . SER A 1 101 ? 4.013 -4.150 6.182 1.00 17.61 102 SER A O 1
ATOM 810 N N . PHE A 1 102 ? 3.663 -5.131 8.178 1.00 15.78 103 PHE A N 1
ATOM 811 C CA . PHE A 1 102 ? 4.225 -4.020 8.943 1.00 15.76 103 PHE A CA 1
ATOM 812 C C . PHE A 1 102 ? 5.701 -4.258 9.320 1.00 15.67 103 PHE A C 1
ATOM 813 O O . PHE A 1 102 ? 6.356 -3.364 9.871 1.00 17.84 103 PHE A O 1
ATOM 821 N N . LEU A 1 103 ? 6.224 -5.451 9.005 1.00 15.32 104 LEU A N 1
ATOM 822 C CA . LEU A 1 103 ? 7.578 -5.869 9.382 1.00 16.82 104 LEU A CA 1
ATOM 823 C C . LEU A 1 103 ? 8.480 -5.956 8.158 1.00 19.06 104 LEU A C 1
ATOM 824 O O . LEU A 1 103 ? 8.077 -6.490 7.139 1.00 21.86 104 LEU A O 1
ATOM 829 N N . SER A 1 104 ? 9.706 -5.462 8.272 0.50 19.45 105 SER A N 1
ATOM 830 C CA . SER A 1 104 ? 10.661 -5.663 7.191 0.50 20.76 105 SER A CA 1
ATOM 831 C C . SER A 1 104 ? 11.398 -6.954 7.418 0.50 21.52 105 SER A C 1
ATOM 832 O O . SER A 1 104 ? 11.943 -7.190 8.502 0.50 21.05 105 SER A O 1
ATOM 835 N N . SER A 1 105 ? 11.423 -7.794 6.390 1.00 23.34 106 SER A N 1
ATOM 836 C CA . SER A 1 105 ? 12.362 -8.891 6.365 1.00 24.58 106 SER A CA 1
ATOM 837 C C . SER A 1 105 ? 13.742 -8.263 6.471 1.00 24.00 106 SER A C 1
ATOM 838 O O . SER A 1 105 ? 13.972 -7.129 6.026 1.00 25.30 106 SER A O 1
ATOM 841 N N . GLY A 1 106 ? 14.648 -8.978 7.104 1.00 23.10 107 GLY A N 1
ATOM 842 C CA . GLY A 1 106 ? 16.013 -8.518 7.169 1.00 20.84 107 GLY A CA 1
ATOM 843 C C . GLY A 1 106 ? 16.359 -7.735 8.417 1.00 18.87 107 GLY A C 1
ATOM 844 O O . GLY A 1 106 ? 17.529 -7.445 8.623 1.00 19.02 107 GLY A O 1
ATOM 845 N N . TYR A 1 107 ? 15.361 -7.378 9.242 1.00 17.23 108 TYR A N 1
ATOM 846 C CA . TYR A 1 107 ? 15.632 -6.738 10.540 1.00 15.82 108 TYR A CA 1
ATOM 847 C C . TYR A 1 107 ? 14.944 -7.477 11.679 1.00 14.55 108 TYR A C 1
ATOM 848 O O . TYR A 1 107 ? 13.936 -8.146 11.466 1.00 15.34 108 TYR A O 1
ATOM 857 N N . ASP A 1 108 ? 15.503 -7.331 12.879 1.00 12.51 109 ASP A N 1
ATOM 858 C CA . ASP A 1 108 ? 14.798 -7.676 14.107 1.00 12.23 109 ASP A CA 1
ATOM 859 C C . ASP A 1 108 ? 14.009 -6.456 14.574 1.00 10.55 109 ASP A C 1
ATOM 860 O O . ASP A 1 108 ? 14.334 -5.320 14.225 1.00 10.07 109 ASP A O 1
ATOM 865 N N . HIS A 1 109 ? 12.987 -6.697 15.381 1.00 10.43 110 HIS A N 1
ATOM 866 C CA . HIS A 1 109 ? 12.127 -5.630 15.859 1.00 9.76 110 HIS A CA 1
ATOM 867 C C . HIS A 1 109 ? 11.790 -5.828 17.334 1.00 8.65 110 HIS A C 1
ATOM 868 O O . HIS A 1 109 ? 11.804 -6.955 17.848 1.00 9.84 110 HIS A O 1
ATOM 875 N N . PHE A 1 110 ? 11.425 -4.721 17.993 1.00 8.44 111 PHE A N 1
ATOM 876 C CA . PHE A 1 110 ? 10.826 -4.786 19.319 1.00 8.87 111 PHE A CA 1
ATOM 877 C C . PHE A 1 110 ? 9.739 -3.740 19.411 1.00 7.79 111 PHE A C 1
ATOM 878 O O . PHE A 1 110 ? 9.635 -2.879 18.527 1.00 9.35 111 PHE A O 1
ATOM 886 N N . LEU A 1 111 ? 8.900 -3.839 20.436 1.00 8.61 112 LEU A N 1
ATOM 887 C CA . LEU A 1 111 ? 7.860 -2.834 20.681 1.00 8.73 112 LEU A CA 1
ATOM 888 C C . LEU A 1 111 ? 8.177 -2.094 21.972 1.00 8.53 112 LEU A C 1
ATOM 889 O O . LEU A 1 111 ? 8.727 -2.673 22.910 1.00 9.25 112 LEU A O 1
ATOM 894 N N . LEU A 1 112 ? 7.790 -0.825 22.012 0.50 5.39 113 LEU A N 1
ATOM 895 C CA . LEU A 1 112 ? 7.838 -0.025 23.236 0.50 5.27 113 LEU A CA 1
ATOM 896 C C . LEU A 1 112 ? 6.517 0.665 23.406 0.50 5.93 113 LEU A C 1
ATOM 897 O O . LEU A 1 112 ? 5.917 1.074 22.420 0.50 5.64 113 LEU A O 1
ATOM 902 N N . LYS A 1 113 ? 6.077 0.826 24.650 1.00 10.07 114 LYS A N 1
ATOM 903 C CA . LYS A 1 113 ? 4.899 1.632 24.941 1.00 11.85 114 LYS A CA 1
ATOM 904 C C . LYS A 1 113 ? 5.315 3.082 25.083 1.00 12.28 114 LYS A C 1
ATOM 905 O O . LYS A 1 113 ? 6.227 3.403 25.843 1.00 14.59 114 LYS A O 1
ATOM 911 N N . VAL A 1 114 ? 4.654 3.948 24.332 1.00 13.15 115 VAL A N 1
ATOM 912 C CA . VAL A 1 114 ? 4.942 5.364 24.380 1.00 13.49 115 VAL A CA 1
ATOM 913 C C . VAL A 1 114 ? 4.468 5.980 25.698 1.00 14.87 115 VAL A C 1
ATOM 914 O O . VAL A 1 114 ? 3.337 5.754 26.125 1.00 14.44 115 VAL A O 1
ATOM 918 N N . LYS A 1 115 ? 5.362 6.735 26.334 1.00 16.47 116 LYS A N 1
ATOM 919 C CA . LYS A 1 115 ? 5.061 7.445 27.580 1.00 18.87 116 LYS A CA 1
ATOM 920 C C . LYS A 1 115 ? 5.085 8.933 27.295 1.00 18.91 116 LYS A C 1
ATOM 921 O O . LYS A 1 115 ? 6.111 9.467 26.889 1.00 19.01 116 LYS A O 1
ATOM 927 N N . GLY A 1 116 ? 3.954 9.593 27.479 1.00 18.87 117 GLY A N 1
ATOM 928 C CA . GLY A 1 116 ? 3.888 11.044 27.325 1.00 18.71 117 GLY A CA 1
ATOM 929 C C . GLY A 1 116 ? 3.686 11.539 25.909 1.00 18.84 117 GLY A C 1
ATOM 930 O O . GLY A 1 116 ? 3.383 10.767 24.980 1.00 18.22 117 GLY A O 1
ATOM 931 N N . GLU A 1 117 ? 3.907 12.844 25.743 1.00 18.67 118 GLU A N 1
ATOM 932 C CA . GLU A 1 117 ? 3.538 13.576 24.530 1.00 19.57 118 GLU A CA 1
ATOM 933 C C . GLU A 1 117 ? 4.724 14.044 23.684 1.00 18.40 118 GLU A C 1
ATOM 934 O O . GLU A 1 117 ? 4.560 14.890 22.797 1.00 18.67 118 GLU A O 1
ATOM 940 N N . SER A 1 118 ? 5.913 13.501 23.913 0.50 16.60 119 SER A N 1
ATOM 941 C CA . SER A 1 118 ? 7.081 13.983 23.172 0.50 16.57 119 SER A CA 1
ATOM 942 C C . SER A 1 118 ? 6.983 13.872 21.639 0.50 16.10 119 SER A C 1
ATOM 943 O O . SER A 1 118 ? 7.695 14.566 20.909 0.50 15.15 119 SER A O 1
ATOM 946 N N . MET A 1 119 ? 6.109 12.995 21.145 1.00 16.09 120 MET A N 1
ATOM 947 C CA . MET A 1 119 ? 6.009 12.779 19.703 1.00 15.94 120 MET A CA 1
ATOM 948 C C . MET A 1 119 ? 4.613 13.048 19.131 1.00 15.23 120 MET A C 1
ATOM 949 O O . MET A 1 119 ? 4.266 12.585 18.040 1.00 14.73 120 MET A O 1
ATOM 954 N N . ILE A 1 120 ? 3.831 13.835 19.858 1.00 15.08 121 ILE A N 1
ATOM 955 C CA . ILE A 1 120 ? 2.439 14.076 19.506 1.00 16.02 121 ILE A CA 1
ATOM 956 C C . ILE A 1 120 ? 2.244 14.731 18.123 1.00 16.07 121 ILE A C 1
ATOM 957 O O . ILE A 1 120 ? 1.269 14.448 17.432 1.00 15.44 121 ILE A O 1
ATOM 962 N N . GLU A 1 121 ? 3.176 15.588 17.712 1.00 16.33 122 GLU A N 1
ATOM 963 C CA . GLU A 1 121 ? 3.085 16.238 16.410 1.00 17.19 122 GLU A CA 1
ATOM 964 C C . GLU A 1 121 ? 3.406 15.317 15.236 1.00 16.68 122 GLU A C 1
ATOM 965 O O . GLU A 1 121 ? 3.133 15.647 14.076 1.00 17.39 122 GLU A O 1
ATOM 971 N N . GLU A 1 122 ? 3.967 14.146 15.547 1.00 15.36 123 GLU A N 1
ATOM 972 C CA . GLU A 1 122 ? 4.111 13.064 14.571 1.00 15.10 123 GLU A CA 1
ATOM 973 C C . GLU A 1 122 ? 2.963 12.061 14.748 1.00 14.37 123 GLU A C 1
ATOM 974 O O . GLU A 1 122 ? 2.978 10.960 14.187 1.00 14.68 123 GLU A O 1
ATOM 980 N N . HIS A 1 123 ? 1.970 12.458 15.533 1.00 13.65 124 HIS A N 1
ATOM 981 C CA . HIS A 1 123 ? 0.751 11.646 15.694 1.00 13.87 124 HIS A CA 1
ATOM 982 C C . HIS A 1 123 ? 1.036 10.313 16.380 1.00 13.67 124 HIS A C 1
ATOM 983 O O . HIS A 1 123 ? 0.384 9.296 16.094 1.00 13.04 124 HIS A O 1
ATOM 990 N N . ILE A 1 124 ? 1.998 10.366 17.307 1.00 12.66 125 ILE A N 1
ATOM 991 C CA . ILE A 1 124 ? 2.376 9.258 18.173 1.00 13.39 125 ILE A CA 1
ATOM 992 C C . ILE A 1 124 ? 2.008 9.675 19.589 1.00 13.23 125 ILE A C 1
ATOM 993 O O . ILE A 1 124 ? 2.493 10.695 20.095 1.00 13.97 125 ILE A O 1
ATOM 998 N N . CYS A 1 125 ? 1.131 8.900 20.206 1.00 13.61 126 CYS A N 1
ATOM 999 C CA . CYS A 1 125 ? 0.449 9.323 21.420 1.00 13.59 126 CYS A CA 1
ATOM 1000 C C . CYS A 1 125 ? 0.818 8.481 22.637 1.00 13.62 126 CYS A C 1
ATOM 1001 O O . CYS A 1 125 ? 1.168 7.307 22.507 1.00 12.86 126 CYS A O 1
ATOM 1004 N N . ASP A 1 126 ? 0.708 9.079 23.822 1.00 14.13 127 ASP A N 1
ATOM 1005 C CA . ASP A 1 126 ? 0.860 8.323 25.052 1.00 14.43 127 ASP A CA 1
ATOM 1006 C C . ASP A 1 126 ? -0.003 7.059 24.988 1.00 14.04 127 ASP A C 1
ATOM 1007 O O . ASP A 1 126 ? -1.178 7.128 24.615 1.00 14.05 127 ASP A O 1
ATOM 1012 N N . GLY A 1 127 ? 0.589 5.925 25.359 1.00 13.32 128 GLY A N 1
ATOM 1013 C CA . GLY A 1 127 ? -0.104 4.640 25.357 1.00 13.74 128 GLY A CA 1
ATOM 1014 C C . GLY A 1 127 ? -0.012 3.876 24.053 1.00 12.70 128 GLY A C 1
ATOM 1015 O O . GLY A 1 127 ? -0.335 2.698 24.026 1.00 13.73 128 GLY A O 1
ATOM 1016 N N . ASP A 1 128 ? 0.428 4.523 22.970 1.00 11.69 129 ASP A N 1
ATOM 1017 C CA . ASP A 1 128 ? 0.650 3.795 21.716 1.00 11.61 129 ASP A CA 1
ATOM 1018 C C . ASP A 1 128 ? 1.751 2.759 21.925 1.00 10.93 129 ASP A C 1
ATOM 1019 O O . ASP A 1 128 ? 2.591 2.880 22.820 1.00 11.68 129 ASP A O 1
ATOM 1024 N N . LEU A 1 129 ? 1.747 1.747 21.077 1.00 11.19 130 LEU A N 1
ATOM 1025 C CA . LEU A 1 129 ? 2.958 0.955 20.893 1.00 10.79 130 LEU A CA 1
ATOM 1026 C C . LEU A 1 129 ? 3.678 1.465 19.672 1.00 10.61 130 LEU A C 1
ATOM 1027 O O . LEU A 1 129 ? 3.045 1.702 18.642 1.00 11.57 130 LEU A O 1
ATOM 1032 N N . VAL A 1 130 ? 4.994 1.624 19.771 1.00 10.32 131 VAL A N 1
ATOM 1033 C CA . VAL A 1 130 ? 5.778 1.827 18.568 1.00 9.96 131 VAL A CA 1
ATOM 1034 C C . VAL A 1 130 ? 6.557 0.563 18.267 1.00 9.41 131 VAL A C 1
ATOM 1035 O O . VAL A 1 130 ? 7.107 -0.091 19.175 1.00 9.70 131 VAL A O 1
ATOM 1039 N N . LEU A 1 131 ? 6.566 0.225 16.983 1.00 9.01 132 LEU A N 1
ATOM 1040 C CA . LEU A 1 131 ? 7.348 -0.890 16.444 1.00 9.34 132 LEU A CA 1
ATOM 1041 C C . LEU A 1 131 ? 8.704 -0.313 16.074 1.00 9.50 132 LEU A C 1
ATOM 1042 O O . LEU A 1 131 ? 8.773 0.631 15.270 1.00 9.64 132 LEU A O 1
ATOM 1047 N N . VAL A 1 132 ? 9.755 -0.854 16.694 1.00 9.29 133 VAL A N 1
ATOM 1048 C CA . VAL A 1 132 ? 11.107 -0.365 16.512 1.00 10.33 133 VAL A CA 1
ATOM 1049 C C . VAL A 1 132 ? 11.918 -1.429 15.771 1.00 9.74 133 VAL A C 1
ATOM 1050 O O . VAL A 1 132 ? 12.037 -2.555 16.222 1.00 10.08 133 VAL A O 1
ATOM 1054 N N . ARG A 1 133 ? 12.445 -1.067 14.610 1.00 9.72 134 ARG A N 1
ATOM 1055 C CA . ARG A 1 133 ? 13.364 -1.922 13.896 1.00 10.76 134 ARG A CA 1
ATOM 1056 C C . ARG A 1 133 ? 14.758 -1.724 14.478 1.00 10.49 134 ARG A C 1
ATOM 1057 O O . ARG A 1 133 ? 15.232 -0.584 14.581 1.00 10.38 134 ARG A O 1
ATOM 1065 N N . ARG A 1 134 ? 15.423 -2.809 14.859 1.00 10.32 135 ARG A N 1
ATOM 1066 C CA . ARG A 1 134 ? 16.727 -2.692 15.519 1.00 10.33 135 ARG A CA 1
ATOM 1067 C C . ARG A 1 134 ? 17.790 -2.271 14.525 1.00 11.25 135 ARG A C 1
ATOM 1068 O O . ARG A 1 134 ? 17.982 -2.914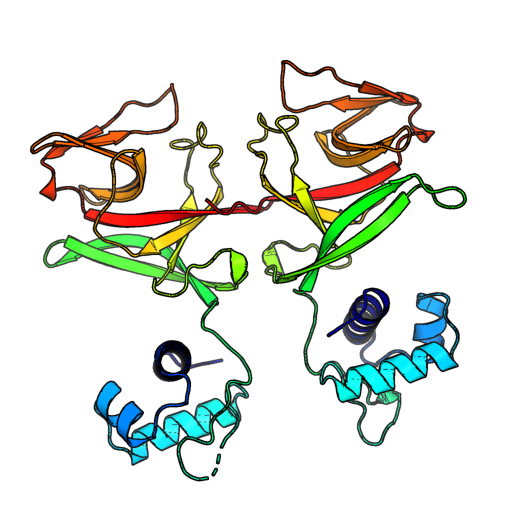 13.482 1.00 11.95 135 ARG A O 1
ATOM 1076 N N . GLN A 1 135 ? 18.467 -1.189 14.869 1.00 10.85 136 GLN A N 1
ATOM 1077 C CA . GLN A 1 135 ? 19.593 -0.664 14.098 1.00 12.00 136 GLN A CA 1
ATOM 1078 C C . GLN A 1 135 ? 20.312 0.317 15.015 1.00 12.45 136 GLN A C 1
ATOM 1079 O O . GLN A 1 135 ? 19.685 0.962 15.860 1.00 12.56 136 GLN A O 1
ATOM 1085 N N . ASP A 1 136 ? 21.627 0.450 14.842 1.00 13.44 137 ASP A N 1
ATOM 1086 C CA . ASP A 1 136 ? 22.406 1.327 15.707 1.00 14.52 137 ASP A CA 1
ATOM 1087 C C . ASP A 1 136 ? 22.885 2.565 14.970 1.00 14.68 137 ASP A C 1
ATOM 1088 O O . ASP A 1 136 ? 23.788 3.279 15.454 1.00 15.81 137 ASP A O 1
ATOM 1093 N N . TRP A 1 137 ? 22.273 2.809 13.810 1.00 15.35 138 TRP A N 1
ATOM 1094 C CA . TRP A 1 137 ? 22.554 3.966 12.957 1.00 16.05 138 TRP A CA 1
ATOM 1095 C C . TRP A 1 137 ? 21.226 4.660 12.691 1.00 15.40 138 TRP A C 1
ATOM 1096 O O . TRP A 1 137 ? 20.173 4.083 12.903 1.00 14.29 138 TRP A O 1
ATOM 1107 N N . ALA A 1 138 ? 21.279 5.893 12.205 1.00 16.46 139 ALA A N 1
ATOM 1108 C CA . ALA A 1 138 ? 20.078 6.641 11.820 1.00 17.36 139 ALA A CA 1
ATOM 1109 C C . ALA A 1 138 ? 20.444 7.724 10.829 1.00 18.08 139 ALA A C 1
ATOM 1110 O O . ALA A 1 138 ? 21.606 8.165 10.778 1.00 18.70 139 ALA A O 1
ATOM 1112 N N . GLN A 1 139 ? 19.449 8.121 10.042 1.00 18.75 140 GLN A N 1
ATOM 1113 C CA . GLN A 1 139 ? 19.556 9.253 9.126 1.00 19.10 140 GLN A CA 1
ATOM 1114 C C . GLN A 1 139 ? 18.851 10.447 9.744 1.00 18.41 140 GLN A C 1
ATOM 1115 O O . GLN A 1 139 ? 17.898 10.286 10.515 1.00 17.65 140 GLN A O 1
ATOM 1121 N N . ASN A 1 140 ? 19.295 11.654 9.392 1.00 18.07 141 ASN A N 1
ATOM 1122 C CA . ASN A 1 140 ? 18.678 12.845 9.933 1.00 17.79 141 ASN A CA 1
ATOM 1123 C C . ASN A 1 140 ? 17.187 12.853 9.611 1.00 16.70 141 ASN A C 1
ATOM 1124 O O . ASN A 1 140 ? 16.781 12.597 8.472 1.00 17.67 141 ASN A O 1
ATOM 1129 N N . GLY A 1 141 ? 16.369 13.131 10.620 1.00 15.79 142 GLY A N 1
ATOM 1130 C CA . GLY A 1 141 ? 14.928 13.136 10.453 1.00 16.40 142 GLY A CA 1
ATOM 1131 C C . GLY A 1 141 ? 14.254 11.845 10.873 1.00 15.64 142 GLY A C 1
ATOM 1132 O O . GLY A 1 141 ? 13.033 11.832 11.042 1.00 17.11 142 GLY A O 1
ATOM 1133 N N . ASP A 1 142 ? 15.031 10.772 11.059 1.00 15.15 143 ASP A N 1
ATOM 1134 C CA . ASP A 1 142 ? 14.462 9.486 11.473 1.00 14.87 143 ASP A CA 1
ATOM 1135 C C . ASP A 1 142 ? 13.880 9.597 12.870 1.00 13.63 143 ASP A C 1
ATOM 1136 O O . ASP A 1 142 ? 14.472 10.234 13.749 1.00 12.98 143 ASP A O 1
ATOM 1141 N N . ILE A 1 143 ? 12.743 8.942 13.098 1.00 12.74 144 ILE A N 1
ATOM 1142 C CA . ILE A 1 143 ? 12.230 8.833 14.458 1.00 12.76 144 ILE A CA 1
ATOM 1143 C C . ILE A 1 143 ? 12.902 7.621 15.082 1.00 11.99 144 ILE A C 1
ATOM 1144 O O . ILE A 1 143 ? 12.784 6.505 14.563 1.00 11.85 144 ILE A O 1
ATOM 1149 N N . VAL A 1 144 ? 13.649 7.855 16.159 1.00 11.43 145 VAL A N 1
ATOM 1150 C CA . VAL A 1 144 ? 14.441 6.795 16.791 1.00 11.29 145 VAL A CA 1
ATOM 1151 C C . VAL A 1 144 ? 14.026 6.537 18.223 1.00 11.04 145 VAL A C 1
ATOM 1152 O O . VAL A 1 144 ? 13.446 7.403 18.874 1.00 11.46 145 VAL A O 1
ATOM 1156 N N . ALA A 1 145 ? 14.323 5.329 18.690 1.00 10.72 146 ALA A N 1
ATOM 1157 C CA . ALA A 1 145 ? 14.414 5.056 20.114 1.00 11.02 146 ALA A CA 1
ATOM 1158 C C . ALA A 1 145 ? 15.883 5.134 20.469 1.00 11.23 146 ALA A C 1
ATOM 1159 O O . ALA A 1 145 ? 16.696 4.445 19.844 1.00 12.11 146 ALA A O 1
ATOM 1161 N N . ALA A 1 146 ? 16.211 6.004 21.432 1.00 12.07 147 ALA A N 1
ATOM 1162 C CA . ALA A 1 146 ? 17.606 6.257 21.805 1.00 12.76 147 ALA A CA 1
ATOM 1163 C C . ALA A 1 146 ? 17.751 6.205 23.315 1.00 13.59 147 ALA A C 1
ATOM 1164 O O . ALA A 1 146 ? 16.788 6.445 24.048 1.00 14.78 147 ALA A O 1
ATOM 1166 N N . MET A 1 147 ? 18.943 5.849 23.774 1.00 14.06 148 MET A N 1
ATOM 1167 C CA . MET A 1 147 ? 19.238 5.930 25.202 1.00 15.54 148 MET A CA 1
ATOM 1168 C C . MET A 1 147 ? 20.421 6.848 25.422 1.00 14.16 148 MET A C 1
ATOM 1169 O O . MET A 1 147 ? 21.445 6.738 24.755 1.00 14.15 148 MET A O 1
ATOM 1174 N N . VAL A 1 148 ? 20.254 7.772 26.355 1.00 14.46 149 VAL A N 1
ATOM 1175 C CA . VAL A 1 148 ? 21.358 8.637 26.773 1.00 15.73 149 VAL A CA 1
ATOM 1176 C C . VAL A 1 148 ? 21.162 8.934 28.244 1.00 16.23 149 VAL A C 1
ATOM 1177 O O . VAL A 1 148 ? 20.035 9.163 28.675 1.00 15.69 149 VAL A O 1
ATOM 1181 N N . ASP A 1 149 ? 22.260 8.883 29.002 1.00 17.24 150 ASP A N 1
ATOM 1182 C CA . ASP A 1 149 ? 22.245 9.115 30.447 1.00 18.86 150 ASP A CA 1
ATOM 1183 C C . ASP A 1 149 ? 21.152 8.298 31.107 1.00 17.97 150 ASP A C 1
ATOM 1184 O O . ASP A 1 149 ? 20.428 8.788 31.979 1.00 17.60 150 ASP A O 1
ATOM 1189 N N . GLY A 1 150 ? 21.042 7.052 30.667 1.00 17.72 151 GLY A N 1
ATOM 1190 C CA . GLY A 1 150 ? 20.119 6.094 31.262 1.00 17.31 151 GLY A CA 1
ATOM 1191 C C . GLY A 1 150 ? 18.649 6.425 31.065 1.00 16.77 151 GLY A C 1
ATOM 1192 O O . GLY A 1 150 ? 17.797 5.933 31.805 1.00 17.62 151 GLY A O 1
ATOM 1193 N N . GLU A 1 151 ? 18.344 7.275 30.089 1.00 15.68 152 GLU A N 1
ATOM 1194 C CA . GLU A 1 151 ? 16.966 7.633 29.765 1.00 16.68 152 GLU A CA 1
ATOM 1195 C C . GLU A 1 151 ? 16.667 7.158 28.358 1.00 16.27 152 GLU A C 1
ATOM 1196 O O . GLU A 1 151 ? 17.425 7.461 27.424 1.00 15.84 152 GLU A O 1
ATOM 1202 N N . VAL A 1 152 ? 15.566 6.431 28.197 1.00 16.07 153 VAL A N 1
ATOM 1203 C CA . VAL A 1 152 ? 15.122 6.004 26.869 1.00 17.26 153 VAL A CA 1
ATOM 1204 C C . VAL A 1 152 ? 14.108 7.003 26.384 1.00 16.91 153 VAL A C 1
ATOM 1205 O O . VAL A 1 152 ? 13.176 7.322 27.095 1.00 17.50 153 VAL A O 1
ATOM 1209 N N . THR A 1 153 ? 14.301 7.522 25.182 1.00 16.31 154 THR A N 1
ATOM 1210 C CA . THR A 1 153 ? 13.317 8.444 24.627 1.00 17.29 154 THR A CA 1
ATOM 1211 C C . THR A 1 153 ? 13.080 8.164 23.157 1.00 15.42 154 THR A C 1
ATOM 1212 O O . THR A 1 153 ? 13.897 7.507 22.479 1.00 14.33 154 THR A O 1
ATOM 1216 N N . LEU A 1 154 ? 11.958 8.674 22.681 1.00 14.27 155 LEU A N 1
ATOM 1217 C CA . LEU A 1 154 ? 11.659 8.685 21.255 1.00 13.09 155 LEU A CA 1
ATOM 1218 C C . LEU A 1 154 ? 11.829 10.122 20.831 1.00 13.58 155 LEU A C 1
ATOM 1219 O O . LEU A 1 154 ? 11.363 11.045 21.508 1.00 15.05 155 LEU A O 1
ATOM 1224 N N . ALA A 1 155 ? 12.505 10.308 19.711 1.00 12.41 156 ALA A N 1
ATOM 1225 C CA . ALA A 1 155 ? 12.804 11.634 19.215 1.00 12.85 156 ALA A CA 1
ATOM 1226 C C . ALA A 1 155 ? 13.165 11.525 17.757 1.00 12.33 156 ALA A C 1
ATOM 1227 O O . ALA A 1 155 ? 13.518 10.446 17.265 1.00 12.61 156 ALA A O 1
ATOM 1229 N N . LYS A 1 156 ? 13.098 12.644 17.056 1.00 12.94 157 LYS A N 1
ATOM 1230 C CA . LYS A 1 156 ? 13.711 12.733 15.741 1.00 13.29 157 LYS A CA 1
ATOM 1231 C C . LYS A 1 156 ? 15.223 12.973 15.893 1.00 13.61 157 LYS A C 1
ATOM 1232 O O . LYS A 1 156 ? 15.669 13.821 16.678 1.00 13.26 157 LYS A O 1
ATOM 1238 N N . PHE A 1 157 ? 16.010 12.201 15.147 1.00 12.94 158 PHE A N 1
ATOM 1239 C CA . PHE A 1 157 ? 17.456 12.198 15.264 1.00 13.15 158 PHE A CA 1
ATOM 1240 C C . PHE A 1 157 ? 18.079 13.129 14.239 1.00 13.57 158 PHE A C 1
ATOM 1241 O O . PHE A 1 157 ? 17.742 13.058 13.056 1.00 13.43 158 PHE A O 1
ATOM 1249 N N . TYR A 1 158 ? 18.986 13.995 14.698 1.00 13.93 159 TYR A N 1
ATOM 1250 C CA . TYR A 1 158 ? 19.802 14.810 13.794 1.00 15.29 159 TYR A CA 1
ATOM 1251 C C . TYR A 1 158 ? 21.232 14.785 14.276 1.00 16.51 159 TYR A C 1
ATOM 1252 O O . TYR A 1 158 ? 21.505 14.906 15.462 1.00 17.88 159 TYR A O 1
ATOM 1261 N N . GLN A 1 159 ? 22.154 14.587 13.353 1.00 16.94 160 GLN A N 1
ATOM 1262 C CA . GLN A 1 159 ? 23.559 14.786 13.703 1.00 17.93 160 GLN A CA 1
ATOM 1263 C C . GLN A 1 159 ? 24.183 15.836 12.817 1.00 18.27 160 GLN A C 1
ATOM 1264 O O . GLN A 1 159 ? 24.003 15.809 11.596 1.00 19.25 160 GLN A O 1
ATOM 1270 N N . ARG A 1 160 ? 24.892 16.762 13.458 0.50 17.59 161 ARG A N 1
ATOM 1271 C CA . ARG A 1 160 ? 25.716 17.737 12.766 0.50 18.11 161 ARG A CA 1
ATOM 1272 C C . ARG A 1 160 ? 27.077 17.756 13.433 0.50 17.92 161 ARG A C 1
ATOM 1273 O O . ARG A 1 160 ? 27.204 18.124 14.601 0.50 16.26 161 ARG A O 1
ATOM 1281 N N . GLY A 1 161 ? 28.093 17.350 12.678 1.00 19.64 162 GLY A N 1
ATOM 1282 C CA . GLY A 1 161 ? 29.449 17.229 13.219 1.00 20.04 162 GLY A CA 1
ATOM 1283 C C . GLY A 1 161 ? 29.482 16.258 14.386 1.00 20.19 162 GLY A C 1
ATOM 1284 O O . GLY A 1 161 ? 29.005 15.134 14.266 1.00 20.17 162 GLY A O 1
ATOM 1285 N N . ASP A 1 162 ? 30.011 16.725 15.512 1.00 20.41 163 ASP A N 1
ATOM 1286 C CA . ASP A 1 162 ? 30.186 15.920 16.719 1.00 21.21 163 ASP A CA 1
ATOM 1287 C C . ASP A 1 162 ? 28.981 15.939 17.662 1.00 20.31 163 ASP A C 1
ATOM 1288 O O . ASP A 1 162 ? 29.084 15.457 18.791 1.00 20.33 163 ASP A O 1
ATOM 1293 N N . THR A 1 163 ? 27.857 16.502 17.213 1.00 19.15 164 THR A N 1
ATOM 1294 C CA . THR A 1 163 ? 26.710 16.731 18.086 1.00 18.87 164 THR A CA 1
ATOM 1295 C C . THR A 1 163 ? 25.458 16.075 17.535 1.00 17.36 164 THR A C 1
ATOM 1296 O O . THR A 1 163 ? 25.126 16.239 16.360 1.00 17.17 164 THR A O 1
ATOM 1300 N N . VAL A 1 164 ? 24.798 15.298 18.387 1.00 15.59 165 VAL A N 1
ATOM 1301 C CA . VAL A 1 164 ? 23.495 14.733 18.062 1.00 14.72 165 VAL A CA 1
ATOM 1302 C C . VAL A 1 164 ? 22.412 15.537 18.761 1.00 13.97 165 VAL A C 1
ATOM 1303 O O . VAL A 1 164 ? 22.527 15.844 19.949 1.00 14.71 165 VAL A O 1
ATOM 1307 N N . GLU A 1 165 ? 21.366 15.865 17.997 1.00 13.45 166 GLU A N 1
ATOM 1308 C CA . GLU A 1 165 ? 20.151 16.479 18.513 1.00 13.51 166 GLU A CA 1
ATOM 1309 C C . GLU A 1 165 ? 19.074 15.412 18.578 1.00 13.04 166 GLU A C 1
ATOM 1310 O O . GLU A 1 165 ? 18.849 14.704 17.588 1.00 14.09 166 GLU A O 1
ATOM 1316 N N . LEU A 1 166 ? 18.432 15.301 19.740 1.00 12.50 167 LEU A N 1
ATOM 1317 C CA . LEU A 1 166 ? 17.214 14.513 19.888 1.00 12.89 167 LEU A CA 1
ATOM 1318 C C . LEU A 1 166 ? 16.063 15.512 19.973 1.00 12.77 167 LEU A C 1
ATOM 1319 O O . LEU A 1 166 ? 15.897 16.200 20.974 1.00 13.88 167 LEU A O 1
ATOM 1324 N N . ARG A 1 167 ? 15.322 15.623 18.873 1.00 12.69 168 ARG A N 1
ATOM 1325 C CA . ARG A 1 167 ? 14.290 16.646 18.728 1.00 13.12 168 ARG A CA 1
ATOM 1326 C C . ARG A 1 167 ? 12.892 16.061 18.973 1.00 13.61 168 ARG A C 1
ATOM 1327 O O . ARG A 1 167 ? 12.471 15.141 18.260 1.00 13.64 168 ARG A O 1
ATOM 1335 N N . PRO A 1 168 ? 12.156 16.595 19.961 1.00 13.90 169 PRO A N 1
ATOM 1336 C CA . PRO A 1 168 ? 10.782 16.134 20.134 1.00 15.02 169 PRO A CA 1
ATOM 1337 C C . PRO A 1 168 ? 9.895 16.648 19.005 1.00 16.75 169 PRO A C 1
ATOM 1338 O O . PRO A 1 168 ? 10.282 17.536 18.247 1.00 17.18 169 PRO A O 1
ATOM 1342 N N . ALA A 1 169 ? 8.704 16.077 18.897 1.00 17.53 170 ALA A N 1
ATOM 1343 C CA . ALA A 1 169 ? 7.694 16.598 17.981 1.00 18.69 170 ALA A CA 1
ATOM 1344 C C . ALA A 1 169 ? 6.568 17.112 18.869 1.00 19.67 170 ALA A C 1
ATOM 1345 O O . ALA A 1 169 ? 5.499 16.506 18.982 1.00 19.07 170 ALA A O 1
ATOM 1347 N N . ASN A 1 170 ? 6.847 18.242 19.523 1.00 20.90 171 ASN A N 1
ATOM 1348 C CA . ASN A 1 170 ? 5.950 18.860 20.482 1.00 22.12 171 ASN A CA 1
ATOM 1349 C C . ASN A 1 170 ? 6.459 20.261 20.761 1.00 23.15 171 ASN A C 1
ATOM 1350 O O . ASN A 1 170 ? 7.563 20.417 21.280 1.00 21.80 171 ASN A O 1
ATOM 1355 N N . ARG A 1 171 ? 5.640 21.256 20.426 1.00 24.83 172 ARG A N 1
ATOM 1356 C CA . ARG A 1 171 ? 5.992 22.678 20.575 1.00 27.37 172 ARG A CA 1
ATOM 1357 C C . ARG A 1 171 ? 6.146 23.130 22.030 1.00 26.79 172 ARG A C 1
ATOM 1358 O O . ARG A 1 171 ? 6.668 24.217 22.294 1.00 27.21 172 ARG A O 1
ATOM 1366 N N . GLU A 1 172 ? 5.689 22.318 22.974 1.00 26.59 173 GLU A N 1
ATOM 1367 C CA . GLU A 1 172 ? 5.851 22.634 24.387 1.00 26.69 173 GLU A CA 1
ATOM 1368 C C . GLU A 1 172 ? 7.182 22.101 24.942 1.00 24.79 173 GLU A C 1
ATOM 1369 O O . GLU A 1 172 ? 7.510 22.321 26.104 1.00 25.68 173 GLU A O 1
ATOM 1375 N N . MET A 1 173 ? 7.955 21.415 24.103 1.00 22.49 174 MET A N 1
ATOM 1376 C CA . MET A 1 173 ? 9.178 20.772 24.570 1.00 20.70 174 MET A CA 1
ATOM 1377 C C . MET A 1 173 ? 10.367 21.285 23.806 1.00 19.84 174 MET A C 1
ATOM 1378 O O . MET A 1 173 ? 10.213 21.808 22.711 1.00 19.75 174 MET A O 1
ATOM 1383 N N . SER A 1 174 ? 11.551 21.132 24.387 0.60 18.35 175 SER A N 1
ATOM 1384 C CA . SER A 1 174 ? 12.754 21.590 23.720 0.60 17.64 175 SER A CA 1
ATOM 1385 C C . SER A 1 174 ? 13.674 20.433 23.320 0.60 16.91 175 SER A C 1
ATOM 1386 O O . SER A 1 174 ? 13.658 19.355 23.916 0.60 15.77 175 SER A O 1
ATOM 1389 N N . SER A 1 175 ? 14.467 20.673 22.285 1.00 16.28 176 SER A N 1
ATOM 1390 C CA . SER A 1 175 ? 15.466 19.705 21.866 1.00 16.12 176 SER A CA 1
ATOM 1391 C C . SER A 1 175 ? 16.570 19.567 22.877 1.00 16.38 176 SER A C 1
ATOM 1392 O O . SER A 1 175 ? 16.886 20.516 23.599 1.00 17.10 176 SER A O 1
ATOM 1395 N N . MET A 1 176 ? 17.191 18.388 22.867 0.50 14.08 177 MET A N 1
ATOM 1396 C CA . MET A 1 176 ? 18.350 18.086 23.682 0.50 14.54 177 MET A CA 1
ATOM 1397 C C . MET A 1 176 ? 19.514 17.748 22.757 0.50 14.00 177 MET A C 1
ATOM 1398 O O . MET A 1 176 ? 19.335 17.140 21.702 0.50 11.91 177 MET A O 1
ATOM 1403 N N . PHE A 1 177 ? 20.709 18.171 23.154 1.00 15.33 178 PHE A N 1
ATOM 1404 C CA . PHE A 1 177 ? 21.904 18.026 22.332 1.00 15.99 178 PHE A CA 1
ATOM 1405 C C . PHE A 1 177 ? 23.004 17.360 23.131 1.00 16.07 178 PHE A C 1
ATOM 1406 O O . PHE A 1 177 ? 23.183 17.636 24.332 1.00 17.21 178 PHE A O 1
ATOM 1414 N N . PHE A 1 178 ? 23.726 16.461 22.480 1.00 16.05 179 PHE A N 1
ATOM 1415 C CA . PHE A 1 178 ? 24.741 15.647 23.155 1.00 16.69 179 PHE A CA 1
ATOM 1416 C C . PHE A 1 178 ? 25.940 15.442 22.267 1.00 17.93 179 PHE A C 1
ATOM 1417 O O . PHE A 1 178 ? 25.805 15.359 21.052 1.00 17.85 179 PHE A O 1
ATOM 1425 N N . ARG A 1 179 ? 27.116 15.326 22.880 1.00 18.02 180 ARG A N 1
ATOM 1426 C CA . ARG A 1 179 ? 28.250 14.766 22.168 1.00 18.71 180 ARG A CA 1
ATOM 1427 C C . ARG A 1 179 ? 27.783 13.438 21.565 1.00 18.41 180 ARG A C 1
ATOM 1428 O O . ARG A 1 179 ? 27.187 12.613 22.249 1.00 18.07 180 ARG A O 1
ATOM 1436 N N . ALA A 1 180 ? 28.060 13.241 20.284 1.00 18.84 181 ALA A N 1
ATOM 1437 C CA . ALA A 1 180 ? 27.380 12.202 19.507 1.00 19.15 181 ALA A CA 1
ATOM 1438 C C . ALA A 1 180 ? 27.416 10.808 20.116 1.00 19.62 181 ALA A C 1
ATOM 1439 O O . ALA A 1 180 ? 26.390 10.122 20.198 1.00 19.98 181 ALA A O 1
ATOM 1441 N N . GLU A 1 181 ? 28.589 10.380 20.551 1.00 20.08 182 GLU A N 1
ATOM 1442 C CA . GLU A 1 181 ? 28.745 9.010 21.010 1.00 20.50 182 GLU A CA 1
ATOM 1443 C C . GLU A 1 181 ? 28.033 8.720 22.345 1.00 18.82 182 GLU A C 1
ATOM 1444 O O . GLU A 1 181 ? 27.868 7.544 22.725 1.00 18.56 182 GLU A O 1
ATOM 1450 N N . LYS A 1 182 ? 27.589 9.767 23.038 1.00 17.77 183 LYS A N 1
ATOM 1451 C CA . LYS A 1 182 ? 26.799 9.555 24.250 1.00 17.14 183 LYS A CA 1
ATOM 1452 C C . LYS A 1 182 ? 25.416 8.959 23.949 1.00 16.48 183 LYS A C 1
ATOM 1453 O O . LYS A 1 182 ? 24.777 8.411 24.835 1.00 16.96 183 LYS A O 1
ATOM 1459 N N . VAL A 1 183 ? 24.957 9.075 22.705 1.00 15.66 184 VAL A N 1
ATOM 1460 C CA . VAL A 1 183 ? 23.605 8.669 22.326 1.00 14.69 184 VAL A CA 1
ATOM 1461 C C . VAL A 1 183 ? 23.668 7.294 21.688 1.00 14.65 184 VAL A C 1
ATOM 1462 O O . VAL A 1 183 ? 24.278 7.112 20.630 1.00 15.80 184 VAL A O 1
ATOM 1466 N N . LYS A 1 184 ? 23.034 6.328 22.333 1.00 13.54 185 LYS A N 1
ATOM 1467 C CA . LYS A 1 184 ? 22.940 4.980 21.787 1.00 13.39 185 LYS A CA 1
ATOM 1468 C C . LYS A 1 184 ? 21.629 4.880 21.018 1.00 12.25 185 LYS A C 1
ATOM 1469 O O . LYS A 1 184 ? 20.553 5.092 21.573 1.00 13.49 185 LYS A O 1
ATOM 1475 N N . ILE A 1 185 ? 21.726 4.582 19.730 0.50 8.03 186 ILE A N 1
ATOM 1476 C CA . ILE A 1 185 ? 20.520 4.374 18.924 0.50 6.90 186 ILE A CA 1
ATOM 1477 C C . ILE A 1 185 ? 20.097 2.925 19.113 0.50 7.09 186 ILE A C 1
ATOM 1478 O O . ILE A 1 185 ? 20.877 2.020 18.841 0.50 6.00 186 ILE A O 1
ATOM 1483 N N . LEU A 1 186 ? 18.871 2.721 19.610 1.00 9.67 187 LEU A N 1
ATOM 1484 C CA . LEU A 1 186 ? 18.319 1.369 19.768 1.00 11.13 187 LEU A CA 1
ATOM 1485 C C . LEU A 1 186 ? 17.623 0.881 18.494 1.00 10.91 187 LEU A C 1
ATOM 1486 O O . LEU A 1 186 ? 17.598 -0.317 18.193 1.00 11.46 187 LEU A O 1
ATOM 1491 N N . GLY A 1 187 ? 17.024 1.813 17.768 1.00 10.24 188 GLY A N 1
ATOM 1492 C CA . GLY A 1 187 ? 16.438 1.468 16.483 1.00 10.71 188 GLY A CA 1
ATOM 1493 C C . GLY A 1 187 ? 15.592 2.583 15.943 1.00 10.22 188 GLY A C 1
ATOM 1494 O O . GLY A 1 187 ? 15.555 3.684 16.521 1.00 10.73 188 GLY A O 1
ATOM 1495 N N . LYS A 1 188 ? 14.925 2.308 14.824 1.00 10.52 189 LYS A N 1
ATOM 1496 C CA . LYS A 1 188 ? 14.099 3.299 14.149 1.00 10.81 189 LYS A CA 1
ATOM 1497 C C . LYS A 1 188 ? 12.632 2.916 14.277 1.00 10.19 189 LYS A C 1
ATOM 1498 O O . LYS A 1 188 ? 12.266 1.742 14.088 1.00 10.12 189 LYS A O 1
ATOM 1504 N N . VAL A 1 189 ? 11.786 3.894 14.581 1.00 9.98 190 VAL A N 1
ATOM 1505 C CA . VAL A 1 189 ? 10.343 3.641 14.671 1.00 10.69 190 VAL A CA 1
ATOM 1506 C C . VAL A 1 189 ? 9.788 3.436 13.263 1.00 10.52 190 VAL A C 1
ATOM 1507 O O . VAL A 1 189 ? 9.913 4.316 12.412 1.00 11.41 190 VAL A O 1
ATOM 1511 N N . VAL A 1 190 ? 9.189 2.272 13.023 1.00 10.16 191 VAL A N 1
ATOM 1512 C CA . VAL A 1 190 ? 8.659 1.931 11.707 1.00 10.84 191 VAL A CA 1
ATOM 1513 C C . VAL A 1 190 ? 7.170 1.552 11.725 1.00 10.82 191 VAL A C 1
ATOM 1514 O O . VAL A 1 190 ? 6.592 1.246 10.689 1.00 11.88 191 VAL A O 1
ATOM 1518 N N . GLY A 1 191 ? 6.542 1.603 12.889 1.00 9.90 192 GLY A N 1
ATOM 1519 C CA . GLY A 1 191 ? 5.104 1.358 12.960 1.00 10.53 192 GLY A CA 1
ATOM 1520 C C . GLY A 1 191 ? 4.552 1.913 14.249 1.00 10.14 192 GLY A C 1
ATOM 1521 O O . GLY A 1 191 ? 5.288 2.093 15.230 1.00 9.99 192 GLY A O 1
ATOM 1522 N N . VAL A 1 192 ? 3.248 2.179 14.240 1.00 10.35 193 VAL A N 1
ATOM 1523 C CA . VAL A 1 192 ? 2.556 2.696 15.412 1.00 10.77 193 VAL A CA 1
ATOM 1524 C C . VAL A 1 192 ? 1.246 1.919 15.521 1.00 11.64 193 VAL A C 1
ATOM 1525 O O . VAL A 1 192 ? 0.501 1.797 14.533 1.00 12.37 193 VAL A O 1
ATOM 1529 N N . PHE A 1 193 ? 0.947 1.431 16.720 1.00 11.51 194 PHE A N 1
ATOM 1530 C CA . PHE A 1 193 ? -0.268 0.639 16.947 1.00 11.79 194 PHE A CA 1
ATOM 1531 C C . PHE A 1 193 ? -0.963 1.174 18.177 1.00 11.30 194 PHE A C 1
ATOM 1532 O O . PHE A 1 193 ? -0.386 1.196 19.271 1.00 12.59 194 PHE A O 1
ATOM 1540 N N . ARG A 1 194 ? -2.201 1.600 17.991 1.00 10.74 195 ARG A N 1
ATOM 1541 C CA . ARG A 1 194 ? -2.971 2.275 19.049 1.00 10.37 195 ARG A CA 1
ATOM 1542 C C . ARG A 1 194 ? -4.281 1.563 19.311 1.00 11.59 195 ARG A C 1
ATOM 1543 O O . ARG A 1 194 ? -5.027 1.279 18.375 1.00 10.54 195 ARG A O 1
ATOM 1551 N N . LYS A 1 195 ? -4.571 1.308 20.585 1.00 13.13 196 LYS A N 1
ATO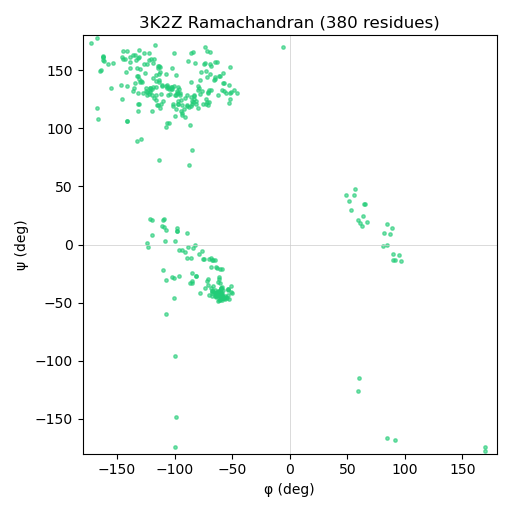M 1552 C CA . LYS A 1 195 ? -5.864 0.785 20.987 1.00 16.53 196 LYS A CA 1
ATOM 1553 C C . LYS A 1 195 ? -6.654 1.964 21.499 1.00 16.88 196 LYS A C 1
ATOM 1554 O O . LYS A 1 195 ? -6.163 2.707 22.360 1.00 17.37 196 LYS A O 1
ATOM 1560 N N . LEU A 1 196 ? -7.869 2.133 20.985 1.00 18.26 197 LEU A N 1
ATOM 1561 C CA . LEU A 1 196 ? -8.761 3.169 21.476 1.00 21.38 197 LEU A CA 1
ATOM 1562 C C . LEU A 1 196 ? -9.770 2.496 22.379 1.00 23.69 197 LEU A C 1
ATOM 1563 O O . LEU A 1 196 ? -10.500 1.602 21.934 1.00 25.48 197 LEU A O 1
ATOM 1569 N N . ASP B 1 2 ? -7.513 -20.740 1.553 1.00 28.79 3 ASP B N 1
ATOM 1570 C CA . ASP B 1 2 ? -8.035 -19.372 1.831 1.00 28.55 3 ASP B CA 1
ATOM 1571 C C . ASP B 1 2 ? -9.514 -19.438 2.213 1.00 26.34 3 ASP B C 1
ATOM 1572 O O . ASP B 1 2 ? -10.139 -20.495 2.085 1.00 27.15 3 ASP B O 1
ATOM 1577 N N . LEU B 1 3 ? -10.068 -18.318 2.681 1.00 23.22 4 LEU B N 1
ATOM 1578 C CA . LEU B 1 3 ? -11.456 -18.269 3.181 1.00 20.72 4 LEU B CA 1
ATOM 1579 C C . LEU B 1 3 ? -12.269 -17.197 2.494 1.00 17.39 4 LEU B C 1
ATOM 1580 O O . LEU B 1 3 ? -11.754 -16.144 2.156 1.00 17.59 4 LEU B O 1
ATOM 1585 N N . THR B 1 4 ? -13.561 -17.456 2.336 1.00 14.22 5 THR B N 1
ATOM 1586 C CA . THR B 1 4 ? -14.508 -16.396 2.040 1.00 13.06 5 THR B CA 1
ATOM 1587 C C . THR B 1 4 ? -14.964 -15.760 3.354 1.00 11.75 5 THR B C 1
ATOM 1588 O O . THR B 1 4 ? -14.776 -16.325 4.447 1.00 11.10 5 THR B O 1
ATOM 1592 N N . GLU B 1 5 ? -15.584 -14.594 3.253 1.00 11.49 6 GLU B N 1
ATOM 1593 C CA . GLU B 1 5 ? -16.141 -13.931 4.419 1.00 11.79 6 GLU B CA 1
ATOM 1594 C C . GLU B 1 5 ? -17.202 -14.790 5.113 1.00 11.24 6 GLU B C 1
ATOM 1595 O O . GLU B 1 5 ? -17.223 -14.903 6.347 1.00 11.90 6 GLU B O 1
ATOM 1601 N N . ARG B 1 6 ? -18.064 -15.432 4.333 0.50 8.42 7 ARG B N 1
ATOM 1602 C CA . ARG B 1 6 ? -19.057 -16.312 4.942 0.50 8.79 7 ARG B CA 1
ATOM 1603 C C . ARG B 1 6 ? -18.360 -17.417 5.723 0.50 7.66 7 ARG B C 1
ATOM 1604 O O . ARG B 1 6 ? -18.764 -17.736 6.848 0.50 7.09 7 ARG B O 1
ATOM 1612 N N . GLN B 1 7 ? -17.327 -18.014 5.141 1.00 10.47 8 GLN B N 1
ATOM 1613 C CA . GLN B 1 7 ? -16.609 -19.071 5.844 1.00 10.62 8 GLN B CA 1
ATOM 1614 C C . GLN B 1 7 ? -15.917 -18.626 7.121 1.00 10.49 8 GLN B C 1
ATOM 1615 O O . GLN B 1 7 ? -15.975 -19.329 8.132 1.00 10.63 8 GLN B O 1
ATOM 1621 N N . ARG B 1 8 ? -15.281 -17.453 7.074 1.00 9.67 9 ARG B N 1
ATOM 1622 C CA . ARG B 1 8 ? -14.674 -16.897 8.276 1.00 9.23 9 ARG B CA 1
ATOM 1623 C C . ARG B 1 8 ? -15.731 -16.715 9.361 1.00 9.98 9 ARG B C 1
ATOM 1624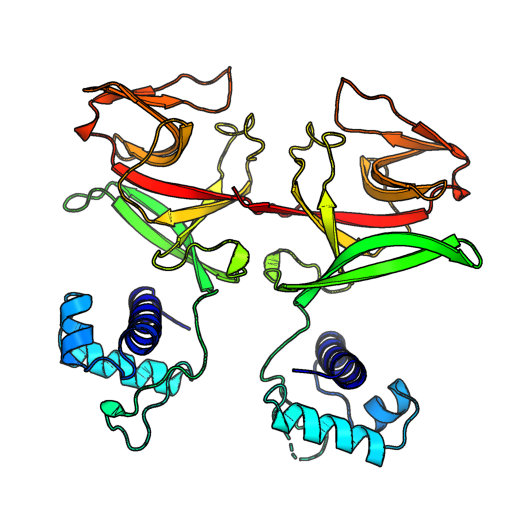 O O . ARG B 1 8 ? -15.509 -17.045 10.537 1.00 10.50 9 ARG B O 1
ATOM 1632 N N . LYS B 1 9 ? -16.893 -16.191 8.972 1.00 11.19 10 LYS B N 1
ATOM 1633 C CA . LYS B 1 9 ? -17.921 -15.884 9.965 1.00 13.02 10 LYS B CA 1
ATOM 1634 C C . LYS B 1 9 ? -18.523 -17.193 10.504 1.00 12.76 10 LYS B C 1
ATOM 1635 O O . LYS B 1 9 ? -18.833 -17.278 11.704 1.00 13.61 10 LYS B O 1
ATOM 1641 N N . VAL B 1 10 ? -18.647 -18.228 9.661 1.00 11.75 11 VAL B N 1
ATOM 1642 C CA . VAL B 1 10 ? -19.025 -19.582 10.137 1.00 12.52 11 VAL B CA 1
ATOM 1643 C C . VAL B 1 10 ? -18.057 -20.095 11.201 1.00 11.34 11 VAL B C 1
ATOM 1644 O O . VAL B 1 10 ? -18.471 -20.606 12.254 1.00 11.82 11 VAL B O 1
ATOM 1648 N N . LEU B 1 11 ? -16.757 -19.941 10.951 1.00 10.70 12 LEU B N 1
ATOM 1649 C CA . LEU B 1 11 ? -15.771 -20.400 11.918 1.00 10.43 12 LEU B CA 1
ATOM 1650 C C . LEU B 1 11 ? -15.849 -19.629 13.222 1.00 10.53 12 LEU B C 1
ATOM 1651 O O . LEU B 1 11 ? -15.772 -20.231 14.292 1.00 11.25 12 LEU B O 1
ATOM 1656 N N . LEU B 1 12 ? -16.075 -18.321 13.151 1.00 11.15 13 LEU B N 1
ATOM 1657 C CA . LEU B 1 12 ? -16.237 -17.517 14.372 1.00 12.14 13 LEU B CA 1
ATOM 1658 C C . LEU B 1 12 ? -17.451 -17.973 15.173 1.00 13.12 13 LEU B C 1
ATOM 1659 O O . LEU B 1 12 ? -17.414 -18.086 16.411 1.00 12.74 13 LEU B O 1
ATOM 1664 N N . PHE B 1 13 ? -18.535 -18.234 14.461 1.00 12.65 14 PHE B N 1
ATOM 1665 C CA . PHE B 1 13 ? -19.758 -18.719 15.094 1.00 13.38 14 PHE B CA 1
ATOM 1666 C C . PHE B 1 13 ? -19.528 -20.074 15.772 1.00 13.44 14 PHE B C 1
ATOM 1667 O O . PHE B 1 13 ? -19.936 -20.277 16.931 1.00 13.65 14 PHE B O 1
ATOM 1675 N N . ILE B 1 14 ? -18.912 -21.020 15.064 1.00 12.50 15 ILE B N 1
ATOM 1676 C CA . ILE B 1 14 ? -18.595 -22.324 15.649 1.00 11.63 15 ILE B CA 1
ATOM 1677 C C . ILE B 1 14 ? -17.766 -22.183 16.922 1.00 10.96 15 ILE B C 1
ATOM 1678 O O . ILE B 1 14 ? -18.069 -22.793 17.945 1.00 11.04 15 ILE B O 1
ATOM 1683 N N . GLU B 1 15 ? -16.748 -21.334 16.886 1.00 11.32 16 GLU B N 1
ATOM 1684 C CA . GLU B 1 15 ? -15.847 -21.224 18.022 1.00 11.35 16 GLU B CA 1
ATOM 1685 C C . GLU B 1 15 ? -16.572 -20.630 19.228 1.00 12.12 16 GLU B C 1
ATOM 1686 O O . GLU B 1 15 ? -16.446 -21.136 20.347 1.00 12.40 16 GLU B O 1
ATOM 1692 N N . GLU B 1 16 ? -17.343 -19.580 18.990 1.00 12.49 17 GLU B N 1
ATOM 1693 C CA . GLU B 1 16 ? -18.085 -18.914 20.082 1.00 14.74 17 GLU B CA 1
ATOM 1694 C C . GLU B 1 16 ? -19.178 -19.832 20.633 1.00 13.63 17 GLU B C 1
ATOM 1695 O O . GLU B 1 16 ? -19.399 -19.883 21.851 1.00 13.43 17 GLU B O 1
ATOM 1701 N N . PHE B 1 17 ? -19.861 -20.550 19.743 1.00 13.51 18 PHE B N 1
ATOM 1702 C CA . PHE B 1 17 ? -20.919 -21.477 20.146 1.00 13.34 18 PHE B CA 1
ATOM 1703 C C . PHE B 1 17 ? -20.358 -22.561 21.067 1.00 13.33 18 PHE B C 1
ATOM 1704 O O . PHE B 1 17 ? -20.945 -22.850 22.117 1.00 13.22 18 PHE B O 1
ATOM 1712 N N . ILE B 1 18 ? -19.235 -23.165 20.692 1.00 12.32 19 ILE B N 1
ATOM 1713 C CA . ILE B 1 18 ? -18.585 -24.156 21.550 1.00 12.80 19 ILE B CA 1
ATOM 1714 C C . ILE B 1 18 ? -18.204 -23.568 22.905 1.00 12.59 19 ILE B C 1
ATOM 1715 O O . ILE B 1 18 ? -18.438 -24.193 23.937 1.00 13.38 19 ILE B O 1
ATOM 1720 N N . GLU B 1 19 ? -17.632 -22.368 22.904 0.50 10.44 20 GLU B N 1
ATOM 1721 C CA . GLU B 1 19 ? -17.257 -21.725 24.161 0.50 11.40 20 GLU B CA 1
ATOM 1722 C C . GLU B 1 19 ? -18.463 -21.544 25.083 0.50 11.64 20 GLU B C 1
ATOM 1723 O O . GLU B 1 19 ? -18.396 -21.826 26.284 0.50 11.42 20 GLU B O 1
ATOM 1729 N N . LYS B 1 20 ? -19.567 -21.064 24.517 1.00 13.18 21 LYS B N 1
ATOM 1730 C CA . LYS B 1 20 ? -20.755 -20.759 25.311 1.00 14.12 21 LYS B CA 1
ATOM 1731 C C . LYS B 1 20 ? -21.502 -21.995 25.765 1.00 13.80 21 LYS B C 1
ATOM 1732 O O . LYS B 1 20 ? -22.061 -22.014 26.855 1.00 13.93 21 LYS B O 1
ATOM 1738 N N . ASN B 1 21 ? -21.553 -23.010 24.910 1.00 12.68 22 ASN B N 1
ATOM 1739 C CA . ASN B 1 21 ? -22.453 -24.139 25.113 1.00 13.27 22 ASN B CA 1
ATOM 1740 C C . ASN B 1 21 ? -21.795 -25.444 25.477 1.00 13.79 22 ASN B C 1
ATOM 1741 O O . ASN B 1 21 ? -22.459 -26.314 26.038 1.00 14.14 22 ASN B O 1
ATOM 1746 N N . GLY B 1 22 ? -20.509 -25.595 25.163 1.00 13.29 23 GLY B N 1
ATOM 1747 C CA . GLY B 1 22 ? -19.781 -26.814 25.512 1.00 15.21 23 GLY B CA 1
ATOM 1748 C C . GLY B 1 22 ? -19.995 -27.960 24.548 1.00 15.55 23 GLY B C 1
ATOM 1749 O O . GLY B 1 22 ? -19.573 -29.080 24.808 1.00 17.11 23 GLY B O 1
ATOM 1750 N N . TYR B 1 23 ? -20.629 -27.657 23.419 1.00 15.09 24 TYR B N 1
ATOM 1751 C CA . TYR B 1 23 ? -20.836 -28.615 22.345 1.00 15.90 24 TYR B CA 1
ATOM 1752 C C . TYR B 1 23 ? -20.951 -27.777 21.058 1.00 15.89 24 TYR B C 1
ATOM 1753 O O . TYR B 1 23 ? -21.295 -26.601 21.106 1.00 14.93 24 TYR B O 1
ATOM 1762 N N . PRO B 1 24 ? -20.662 -28.386 19.894 1.00 16.55 25 PRO B N 1
ATOM 1763 C CA . PRO B 1 24 ? -20.707 -27.613 18.650 1.00 16.32 25 PRO B CA 1
ATOM 1764 C C . PRO B 1 24 ? -22.114 -27.465 18.042 1.00 16.59 25 PRO B C 1
ATOM 1765 O O . PRO B 1 24 ? -22.985 -28.301 18.308 1.00 17.24 25 PRO B O 1
ATOM 1769 N N . PRO B 1 25 ? -22.341 -26.425 17.221 1.00 16.10 26 PRO B N 1
ATOM 1770 C CA . PRO B 1 25 ? -23.629 -26.245 16.548 1.00 17.16 26 PRO B CA 1
ATOM 1771 C C . PRO B 1 25 ? -23.786 -27.280 15.438 1.00 17.80 26 PRO B C 1
ATOM 1772 O O . PRO B 1 25 ? -22.790 -27.719 14.843 1.00 17.78 26 PRO B O 1
ATOM 1776 N N . SER B 1 26 ? -25.031 -27.673 15.176 1.00 17.59 27 SER B N 1
ATOM 1777 C CA . SER B 1 26 ? -25.373 -28.540 14.045 1.00 17.85 27 SER B CA 1
ATOM 1778 C C . SER B 1 26 ? -25.308 -27.781 12.708 1.00 17.72 27 SER B C 1
ATOM 1779 O O . SER B 1 26 ? -25.258 -26.555 12.663 1.00 18.05 27 SER B O 1
ATOM 1782 N N . VAL B 1 27 ? -25.396 -28.536 11.615 1.00 18.01 28 VAL B N 1
ATOM 1783 C CA . VAL B 1 27 ? -25.506 -27.995 10.255 1.00 19.17 28 VAL B CA 1
ATOM 1784 C C . VAL B 1 27 ? -26.682 -27.022 10.119 1.00 17.87 28 VAL B C 1
ATOM 1785 O O . VAL B 1 27 ? -26.526 -25.913 9.584 1.00 18.28 28 VAL B O 1
ATOM 1789 N N . ARG B 1 28 ? -27.851 -27.408 10.643 1.00 17.68 29 ARG B N 1
ATOM 1790 C CA . ARG B 1 28 ? -29.018 -26.538 10.565 1.00 17.44 29 ARG B CA 1
ATOM 1791 C C . ARG B 1 28 ? -28.944 -25.327 11.479 1.00 17.14 29 ARG B C 1
ATOM 1792 O O . ARG B 1 28 ? -29.452 -24.259 11.130 1.00 17.51 29 ARG B O 1
ATOM 1800 N N . GLU B 1 29 ? -28.276 -25.467 12.632 1.00 17.19 30 GLU B N 1
ATOM 1801 C CA . GLU B 1 29 ? -28.060 -24.311 13.485 1.00 17.51 30 GLU B CA 1
ATOM 1802 C C . GLU B 1 29 ? -27.175 -23.292 12.748 1.00 16.26 30 GLU B C 1
ATOM 1803 O O . GLU B 1 29 ? -27.437 -22.078 12.784 1.00 17.53 30 GLU B O 1
ATOM 1809 N N . ILE B 1 30 ? -26.145 -23.784 12.063 1.00 17.35 31 ILE B N 1
ATOM 1810 C CA . ILE B 1 30 ? -25.258 -22.903 11.290 1.00 17.28 31 ILE B CA 1
ATOM 1811 C C . ILE B 1 30 ? -26.014 -22.249 10.130 1.00 17.22 31 ILE B C 1
ATOM 1812 O O . ILE B 1 30 ? -25.932 -21.043 9.927 1.00 16.98 31 ILE B O 1
ATOM 1817 N N . ALA B 1 31 ? -26.815 -23.041 9.434 1.00 18.61 32 ALA B N 1
ATOM 1818 C CA . ALA B 1 31 ? -27.619 -22.530 8.317 1.00 18.86 32 ALA B CA 1
ATOM 1819 C C . ALA B 1 31 ? -28.581 -21.405 8.727 1.00 18.66 32 ALA B C 1
ATOM 1820 O O . ALA B 1 31 ? -28.652 -20.347 8.080 1.00 18.78 32 ALA B O 1
ATOM 1822 N N . ARG B 1 32 ? -29.320 -21.608 9.817 1.00 18.66 33 ARG B N 1
ATOM 1823 C CA . ARG B 1 32 ? -30.247 -20.579 10.270 1.00 18.85 33 ARG B CA 1
ATOM 1824 C C . ARG B 1 32 ? -29.544 -19.325 10.762 1.00 19.15 33 ARG B C 1
ATOM 1825 O O . ARG B 1 32 ? -30.042 -18.210 10.545 1.00 19.64 33 ARG B O 1
ATOM 1833 N N . ARG B 1 33 ? -28.378 -19.505 11.402 1.00 18.66 34 ARG B N 1
ATOM 1834 C CA . ARG B 1 33 ? -27.595 -18.378 11.904 1.00 19.25 34 ARG B CA 1
ATOM 1835 C C . ARG B 1 33 ? -27.249 -17.428 10.757 1.00 19.25 34 ARG B C 1
ATOM 1836 O O . ARG B 1 33 ? -27.301 -16.213 10.923 1.00 20.74 34 ARG B O 1
ATOM 1844 N N . PHE B 1 34 ? -26.941 -18.002 9.598 1.00 19.50 35 PHE B N 1
ATOM 1845 C CA . PHE B 1 34 ? -26.430 -17.223 8.462 1.00 20.67 35 PHE B CA 1
ATOM 1846 C C . PHE B 1 34 ? -27.396 -17.035 7.290 1.00 21.85 35 PHE B C 1
ATOM 1847 O O . PHE B 1 34 ? -27.040 -16.425 6.276 1.00 21.61 35 PHE B O 1
ATOM 1855 N N . ARG B 1 35 ? -28.621 -17.541 7.448 1.00 22.51 36 ARG B N 1
ATOM 1856 C CA . ARG B 1 35 ? -29.649 -17.483 6.402 1.00 24.53 36 ARG B CA 1
ATOM 1857 C C . ARG B 1 35 ? -29.143 -18.117 5.103 1.00 23.67 36 ARG B C 1
ATOM 1858 O O . ARG B 1 35 ? -29.319 -17.576 4.013 1.00 24.23 36 ARG B O 1
ATOM 1866 N N . ILE B 1 36 ? -28.473 -19.256 5.241 1.00 22.70 37 ILE B N 1
ATOM 1867 C CA . ILE B 1 36 ? -28.075 -20.066 4.099 1.00 21.58 37 ILE B CA 1
ATOM 1868 C C . ILE B 1 36 ? -28.779 -21.414 4.209 1.00 21.01 37 ILE B C 1
ATOM 1869 O O . ILE B 1 36 ? -29.434 -21.696 5.217 1.00 21.14 37 ILE B O 1
ATOM 1874 N N . THR B 1 37 ? -28.673 -22.227 3.170 1.00 21.13 38 THR B N 1
ATOM 1875 C CA . THR B 1 37 ? -29.343 -23.513 3.138 1.00 21.43 38 THR B CA 1
ATOM 1876 C C . THR B 1 37 ? -28.593 -24.517 3.986 1.00 20.45 38 THR B C 1
ATOM 1877 O O . THR B 1 37 ? -27.364 -24.416 4.135 1.00 19.41 38 THR B O 1
ATOM 1881 N N . PRO B 1 38 ? -29.308 -25.479 4.590 1.00 20.11 39 PRO B N 1
ATOM 1882 C CA . PRO B 1 38 ? -28.603 -26.575 5.268 1.00 19.90 39 PRO B CA 1
ATOM 1883 C C . PRO B 1 38 ? -27.513 -27.245 4.408 1.00 19.36 39 PRO B C 1
ATOM 1884 O O . PRO B 1 38 ? -26.424 -27.555 4.905 1.00 18.22 39 PRO B O 1
ATOM 1888 N N . ARG B 1 39 ? -27.793 -27.479 3.131 1.00 19.17 40 ARG B N 1
ATOM 1889 C CA . ARG B 1 39 ? -26.800 -28.096 2.264 1.00 19.04 40 ARG B CA 1
ATOM 1890 C C . ARG B 1 39 ? -25.573 -27.208 2.102 1.00 17.83 40 ARG B C 1
ATOM 1891 O O . ARG B 1 39 ? -24.445 -27.702 2.132 1.00 18.04 40 ARG B O 1
ATOM 1899 N N . GLY B 1 40 ? -25.808 -25.909 1.936 1.00 17.69 41 GLY B N 1
ATOM 1900 C CA . GLY B 1 40 ? -24.726 -24.920 1.875 1.00 16.82 41 GLY B CA 1
ATOM 1901 C C . GLY B 1 40 ? -23.858 -24.962 3.120 1.00 16.90 41 GLY B C 1
ATOM 1902 O O . GLY B 1 40 ? -22.627 -24.997 3.033 1.00 16.59 41 GLY B O 1
ATOM 1903 N N . ALA B 1 41 ? -24.489 -25.000 4.288 1.00 16.79 42 ALA B N 1
ATOM 1904 C CA . ALA B 1 41 ? -23.725 -25.090 5.539 1.00 16.46 42 ALA B CA 1
ATOM 1905 C C . ALA B 1 41 ? -22.828 -26.332 5.609 1.00 16.01 42 ALA B C 1
ATOM 1906 O O . ALA B 1 41 ? -21.667 -26.270 6.022 1.00 16.26 42 ALA B O 1
ATOM 1908 N N . LEU B 1 42 ? -23.352 -27.471 5.200 1.00 16.75 43 LEU B N 1
ATOM 1909 C CA . LEU B 1 42 ? -22.588 -28.699 5.173 1.00 16.08 43 LEU B CA 1
ATOM 1910 C C . LEU B 1 42 ? -21.392 -28.630 4.219 1.00 16.33 43 LEU B C 1
ATOM 1911 O O . LEU B 1 42 ? -20.291 -29.068 4.564 1.00 16.18 43 LEU B O 1
ATOM 1916 N N . LEU B 1 43 ? -21.611 -28.076 3.027 1.00 16.15 44 LEU B N 1
ATOM 1917 C CA . LEU B 1 43 ? -20.517 -27.919 2.062 1.00 15.77 44 LEU B CA 1
ATOM 1918 C C . LEU B 1 43 ? -19.386 -27.052 2.645 1.00 15.26 44 LEU B C 1
ATOM 1919 O O . LEU B 1 43 ? -18.209 -27.339 2.452 1.00 15.14 44 LEU B O 1
ATOM 1924 N N . HIS B 1 44 ? -19.758 -26.032 3.406 1.00 14.67 45 HIS B N 1
ATOM 1925 C CA . HIS B 1 44 ? -18.753 -25.246 4.121 1.00 14.68 45 HIS B CA 1
ATOM 1926 C C . HIS B 1 44 ? -17.974 -26.061 5.130 1.00 14.83 45 HIS B C 1
ATOM 1927 O O . HIS B 1 44 ? -16.752 -25.954 5.182 1.00 14.64 45 HIS B O 1
ATOM 1934 N N . LEU B 1 45 ? -18.658 -26.894 5.909 1.00 15.06 46 LEU B N 1
ATOM 1935 C CA . LEU B 1 45 ? -17.927 -27.693 6.903 1.00 15.33 46 LEU B CA 1
ATOM 1936 C C . LEU B 1 45 ? -16.923 -28.607 6.221 1.00 15.78 46 LEU B C 1
ATOM 1937 O O . LEU B 1 45 ? -15.794 -28.774 6.675 1.00 16.13 46 LEU B O 1
ATOM 1942 N N . ILE B 1 46 ? -17.339 -29.205 5.110 1.00 16.26 47 ILE B N 1
ATOM 1943 C CA . ILE B 1 46 ? -16.440 -30.062 4.364 1.00 17.73 47 ILE B CA 1
ATOM 1944 C C . ILE B 1 46 ? -15.192 -29.293 3.883 1.00 17.24 47 ILE B C 1
ATOM 1945 O O . ILE B 1 46 ? -14.058 -29.737 4.052 1.00 17.71 47 ILE B O 1
ATOM 1950 N N . ALA B 1 47 ? -15.412 -28.107 3.330 1.00 16.34 48 ALA B N 1
ATOM 1951 C CA . ALA B 1 47 ? -14.315 -27.278 2.840 1.00 16.45 48 ALA B CA 1
ATOM 1952 C C . ALA B 1 47 ? -13.370 -26.817 3.944 1.00 16.04 48 ALA B C 1
ATOM 1953 O O . ALA B 1 47 ? -12.154 -26.836 3.789 1.00 16.68 48 ALA B O 1
ATOM 1955 N N . LEU B 1 48 ? -13.939 -26.409 5.067 1.00 15.57 49 LEU B N 1
ATOM 1956 C CA . LEU B 1 48 ? -13.139 -25.884 6.162 1.00 15.98 49 LEU B CA 1
ATOM 1957 C C . LEU B 1 48 ? -12.336 -26.960 6.853 1.00 15.84 49 LEU B C 1
ATOM 1958 O O . LEU B 1 48 ? -11.263 -26.690 7.376 1.00 15.41 49 LEU B O 1
ATOM 1963 N N . GLU B 1 49 ? -12.857 -28.181 6.838 1.00 16.06 50 GLU B N 1
ATOM 1964 C CA . GLU B 1 49 ? -12.091 -29.310 7.369 1.00 18.11 50 GLU B CA 1
ATOM 1965 C C . GLU B 1 49 ? -10.913 -29.600 6.432 1.00 18.81 50 GLU B C 1
ATOM 1966 O O . GLU B 1 49 ? -9.772 -29.785 6.872 1.00 18.96 50 GLU B O 1
ATOM 1972 N N . LYS B 1 50 ? -11.184 -29.582 5.128 1.00 19.91 51 LYS B N 1
ATOM 1973 C CA . LYS B 1 50 ? -10.127 -29.793 4.148 1.00 21.62 51 LYS B CA 1
ATOM 1974 C C . LYS B 1 50 ? -9.020 -28.736 4.302 1.00 21.67 51 LYS B C 1
ATOM 1975 O O . LYS B 1 50 ? -7.828 -29.041 4.161 1.00 22.76 51 LYS B O 1
ATOM 1981 N N . LYS B 1 51 ? -9.414 -27.509 4.637 1.00 21.44 52 LYS B N 1
ATOM 1982 C CA . LYS B 1 51 ? -8.471 -26.404 4.855 1.00 21.43 52 LYS B CA 1
ATOM 1983 C C . LYS B 1 51 ? -7.767 -26.421 6.220 1.00 21.03 52 LYS B C 1
ATOM 1984 O O . LYS B 1 51 ? -6.876 -25.608 6.479 1.00 21.24 52 LYS B O 1
ATOM 1990 N N . GLY B 1 52 ? -8.195 -27.317 7.108 1.00 20.05 53 GLY B N 1
ATOM 1991 C CA . GLY B 1 52 ? -7.535 -27.487 8.409 1.00 19.09 53 GLY B CA 1
ATOM 1992 C C . GLY B 1 52 ? -8.024 -26.581 9.532 1.00 18.11 53 GLY B C 1
ATOM 1993 O O . GLY B 1 52 ? -7.437 -26.535 10.611 1.00 18.32 53 GLY B O 1
ATOM 1994 N N . TYR B 1 53 ? -9.112 -25.858 9.299 1.00 16.60 54 TYR B N 1
ATOM 1995 C CA . TYR B 1 53 ? -9.619 -24.963 10.338 1.00 16.10 54 TYR B CA 1
ATOM 1996 C C . TYR B 1 53 ? -10.457 -25.658 11.390 1.00 15.40 54 TYR B C 1
ATOM 1997 O O . TYR B 1 53 ? -10.567 -25.171 12.513 1.00 15.28 54 TYR B O 1
ATOM 2006 N N . ILE B 1 54 ? -11.087 -26.766 10.995 1.00 15.62 55 ILE B N 1
ATOM 2007 C CA . ILE B 1 54 ? -11.927 -27.571 11.876 1.00 16.35 55 ILE B CA 1
ATOM 2008 C C . ILE B 1 54 ? -11.625 -29.045 11.681 1.00 17.23 55 ILE B C 1
ATOM 2009 O O . ILE B 1 54 ? -11.026 -29.438 10.673 1.00 17.32 55 ILE B O 1
ATOM 2014 N N . GLU B 1 55 ? -12.056 -29.843 12.655 1.00 18.40 56 GLU B N 1
ATOM 2015 C CA . GLU B 1 55 ? -12.000 -31.298 12.594 1.00 21.08 56 GLU B CA 1
ATOM 2016 C C . GLU B 1 55 ? -13.387 -31.824 12.954 1.00 20.64 56 GLU B C 1
ATOM 2017 O O . GLU B 1 55 ? -14.053 -31.284 13.838 1.00 19.96 56 GLU B O 1
ATOM 2023 N N . ARG B 1 56 ? -13.832 -32.862 12.250 1.00 21.88 57 ARG B N 1
ATOM 2024 C CA . ARG B 1 56 ? -15.045 -33.583 12.634 1.00 23.10 57 ARG B CA 1
ATOM 2025 C C . ARG B 1 56 ? -14.738 -35.075 12.583 1.00 22.75 57 ARG B C 1
ATOM 2026 O O . ARG B 1 56 ? -14.913 -35.725 11.551 1.00 22.70 57 ARG B O 1
ATOM 2034 N N . LYS B 1 57 ? -14.265 -35.594 13.707 1.00 22.29 58 LYS B N 1
ATOM 2035 C CA . LYS B 1 57 ? -13.892 -37.003 13.820 1.00 22.53 58 LYS B CA 1
ATOM 2036 C C . LYS B 1 57 ? -15.033 -37.904 13.347 1.00 22.08 58 LYS B C 1
ATOM 2037 O O . LYS B 1 57 ? -16.169 -37.791 13.824 1.00 20.94 58 LYS B O 1
ATOM 2043 N N . ASN B 1 58 ? -14.715 -38.777 12.390 1.00 22.01 59 ASN B N 1
ATOM 2044 C CA . ASN B 1 58 ? -15.681 -39.729 11.822 1.00 21.97 59 ASN B CA 1
ATOM 2045 C C . ASN B 1 58 ? -16.876 -39.049 11.136 1.00 22.23 59 ASN B C 1
ATOM 2046 O O . ASN B 1 58 ? -17.926 -39.664 10.920 1.00 21.74 59 ASN B O 1
ATOM 2051 N N . GLY B 1 59 ? -16.709 -37.766 10.811 1.00 22.44 60 GLY B N 1
ATOM 2052 C CA . GLY B 1 59 ? -17.759 -36.974 10.168 1.00 23.98 60 GLY B CA 1
ATOM 2053 C C . GLY B 1 59 ? -19.003 -36.780 11.016 1.00 24.68 60 GLY B C 1
ATOM 2054 O O . GLY B 1 59 ? -20.090 -36.549 10.485 1.00 25.26 60 GLY B O 1
ATOM 2055 N N . LYS B 1 60 ? -18.841 -36.880 12.334 1.00 25.06 61 LYS B N 1
ATOM 2056 C CA . LYS B 1 60 ? -19.962 -36.792 13.260 1.00 26.07 61 LYS B CA 1
ATOM 2057 C C . LYS B 1 60 ? -20.143 -35.367 13.776 1.00 26.55 61 LYS B C 1
ATOM 2058 O O . LYS B 1 60 ? -19.214 -34.784 14.328 1.00 26.45 61 LYS B O 1
ATOM 2064 N N . PRO B 1 61 ? -21.347 -34.798 13.595 1.00 27.11 62 PRO B N 1
ATOM 2065 C CA . PRO B 1 61 ? -21.607 -33.406 13.966 1.00 27.59 62 PRO B CA 1
ATOM 2066 C C . PRO B 1 61 ? -21.203 -33.027 15.392 1.00 27.82 62 PRO B C 1
ATOM 2067 O O . PRO B 1 61 ? -20.640 -31.953 15.599 1.00 27.62 62 PRO B O 1
ATOM 2071 N N . ARG B 1 62 ? -21.458 -33.900 16.359 1.00 28.00 63 ARG B N 1
ATOM 2072 C CA . ARG B 1 62 ? -21.136 -33.589 17.753 1.00 27.70 63 ARG B CA 1
ATOM 2073 C C . ARG B 1 62 ? -19.630 -33.516 18.050 1.00 26.36 63 ARG B C 1
ATOM 2074 O O . ARG B 1 62 ? -19.232 -33.027 19.112 1.00 26.28 63 ARG B O 1
ATOM 2082 N N . ALA B 1 63 ? -18.806 -33.966 17.097 1.00 24.34 64 ALA B N 1
ATOM 2083 C CA . ALA B 1 63 ? -17.346 -33.937 17.233 1.00 22.49 64 ALA B CA 1
ATOM 2084 C C . ALA B 1 63 ? -16.717 -32.680 16.626 1.00 21.06 64 ALA B C 1
ATOM 2085 O O . ALA B 1 63 ? -15.501 -32.491 16.706 1.00 21.05 64 ALA B O 1
ATOM 2087 N N . LEU B 1 64 ? -17.537 -31.859 15.986 1.00 18.91 65 LEU B N 1
ATOM 2088 C CA . LEU B 1 64 ? -17.066 -30.620 15.346 1.00 17.57 65 LEU B CA 1
ATOM 2089 C C . LEU B 1 64 ? -16.270 -29.790 16.355 1.00 17.37 65 LEU B C 1
ATOM 2090 O O . LEU B 1 64 ? -16.776 -29.445 17.426 1.00 17.39 65 LEU B O 1
ATOM 2095 N N . ARG B 1 65 ? -15.013 -29.507 16.024 0.50 15.87 66 ARG B N 1
ATOM 2096 C CA . ARG B 1 65 ? -14.174 -28.670 16.878 0.50 16.10 66 ARG B CA 1
ATOM 2097 C C . ARG B 1 65 ? -13.273 -27.780 16.050 0.50 15.08 66 ARG B C 1
ATOM 2098 O O . ARG B 1 65 ? -13.024 -28.048 14.875 0.50 13.74 66 ARG B O 1
ATOM 2106 N N . ILE B 1 66 ? -12.787 -26.714 16.677 1.00 16.11 67 ILE B N 1
ATOM 2107 C CA . ILE B 1 66 ? -11.873 -25.804 16.030 1.00 15.98 67 ILE B CA 1
ATOM 2108 C C . ILE B 1 66 ? -10.447 -26.342 16.128 1.00 16.40 67 ILE B C 1
ATOM 2109 O O . ILE B 1 66 ? -9.968 -26.644 17.231 1.00 17.79 67 ILE B O 1
ATOM 2114 N N . SER B 1 67 ? -9.764 -26.487 14.990 0.50 15.38 68 SER B N 1
ATOM 2115 C CA . SER B 1 67 ? -8.347 -26.898 14.991 0.50 15.98 68 SER B CA 1
ATOM 2116 C C . SER B 1 67 ? -7.378 -25.727 14.806 0.50 16.25 68 SER B C 1
ATOM 2117 O O . SER B 1 67 ? -6.244 -25.763 15.293 0.50 16.33 68 SER B O 1
ATOM 2120 N N . LYS B 1 68 ? -7.830 -24.693 14.107 1.00 16.22 69 LYS B N 1
ATOM 2121 C CA . LYS B 1 68 ? -7.038 -23.471 13.910 1.00 17.49 69 LYS B CA 1
ATOM 2122 C C . LYS B 1 68 ? -7.996 -22.293 13.984 1.00 16.23 69 LYS B C 1
ATOM 2123 O O . LYS B 1 68 ? -8.787 -22.058 13.075 1.00 16.89 69 LYS B O 1
ATOM 2129 N N . SER B 1 69 ? -7.951 -21.559 15.086 1.00 15.40 70 SER B N 1
ATOM 2130 C CA . SER B 1 69 ? -8.835 -20.413 15.261 1.00 14.33 70 SER B CA 1
ATOM 2131 C C . SER B 1 69 ? -8.538 -19.325 14.256 1.00 14.03 70 SER B C 1
ATOM 2132 O O . SER B 1 69 ? -7.376 -19.080 13.923 1.00 14.74 70 SER B O 1
ATOM 2135 N N . ILE B 1 70 ? -9.586 -18.666 13.770 1.00 13.15 71 ILE B N 1
ATOM 2136 C CA . ILE B 1 70 ? -9.370 -17.512 12.897 1.00 13.27 71 ILE B CA 1
ATOM 2137 C C . ILE B 1 70 ? -9.731 -16.204 13.590 1.00 12.43 71 ILE B C 1
ATOM 2138 O O . ILE B 1 70 ? -9.971 -15.201 12.921 1.00 11.69 71 ILE B O 1
ATOM 2143 N N . ARG B 1 71 ? -9.744 -16.202 14.926 1.00 11.55 72 ARG B N 1
ATOM 2144 C CA . ARG B 1 71 ? -10.130 -14.991 15.672 1.00 12.80 72 ARG B CA 1
ATOM 2145 C C . ARG B 1 71 ? -9.266 -13.741 15.443 1.00 13.67 72 ARG B C 1
ATOM 2146 O O . ARG B 1 71 ? -9.717 -12.636 15.698 1.00 15.17 72 ARG B O 1
ATOM 2154 N N . ASN B 1 72 ? -8.049 -13.934 14.968 1.00 12.66 73 ASN B N 1
ATOM 2155 C CA . ASN B 1 72 ? -7.160 -12.811 14.685 1.00 13.62 73 ASN B CA 1
ATOM 2156 C C . ASN B 1 72 ? -7.270 -12.309 13.268 1.00 11.95 73 ASN B C 1
ATOM 2157 O O . ASN B 1 72 ? -6.637 -11.305 12.925 1.00 11.69 73 ASN B O 1
ATOM 2162 N N . LYS B 1 73 ? -8.027 -13.005 12.429 1.00 10.93 74 LYS B N 1
ATOM 2163 C CA . LYS B 1 73 ? -7.974 -12.708 11.007 1.00 10.77 74 LYS B CA 1
ATOM 2164 C C . LYS B 1 73 ? -9.022 -11.682 10.665 1.00 9.99 74 LYS B C 1
ATOM 2165 O O . LYS B 1 73 ? -10.217 -11.982 10.675 1.00 10.23 74 LYS B O 1
ATOM 2171 N N . ILE B 1 74 ? -8.585 -10.472 10.344 1.00 9.31 75 ILE B N 1
ATOM 2172 C CA . ILE B 1 74 ? -9.531 -9.364 10.159 1.00 9.35 75 ILE B CA 1
ATOM 2173 C C . ILE B 1 74 ? -9.588 -8.913 8.698 1.00 9.16 75 ILE B C 1
ATOM 2174 O O . ILE B 1 74 ? -8.550 -8.686 8.094 1.00 9.20 75 ILE B O 1
ATOM 2179 N N . PRO B 1 75 ? -10.804 -8.808 8.122 1.00 9.03 76 PRO B N 1
ATOM 2180 C CA . PRO B 1 75 ? -10.882 -8.386 6.729 1.00 9.96 76 PRO B CA 1
ATOM 2181 C C . PRO B 1 75 ? -10.525 -6.909 6.569 1.00 10.35 76 PRO B C 1
ATOM 2182 O O . PRO B 1 75 ? -11.029 -6.061 7.309 1.00 10.31 76 PRO B O 1
ATOM 2186 N N . LEU B 1 76 ? -9.648 -6.627 5.613 1.00 10.29 77 LEU B N 1
ATOM 2187 C CA . LEU B 1 76 ? -9.452 -5.285 5.109 1.00 11.43 77 LEU B CA 1
ATOM 2188 C C . LEU B 1 76 ? -10.460 -5.087 3.988 1.00 11.13 77 LEU B C 1
ATOM 2189 O O . LEU B 1 76 ? -10.422 -5.793 2.979 1.00 11.94 77 LEU B O 1
ATOM 2194 N N . ILE B 1 77 ? -11.356 -4.126 4.172 1.00 11.21 78 ILE B N 1
ATOM 2195 C CA . ILE B 1 77 ? -12.405 -3.852 3.219 1.00 11.79 78 ILE B CA 1
ATOM 2196 C C . ILE B 1 77 ? -11.920 -2.719 2.356 1.00 12.91 78 ILE B C 1
ATOM 2197 O O . ILE B 1 77 ? -11.616 -1.619 2.845 1.00 13.21 78 ILE B O 1
ATOM 2202 N N . GLY B 1 78 ? -11.844 -2.996 1.061 1.00 13.32 79 GLY B N 1
ATOM 2203 C CA . GLY B 1 78 ? -11.267 -2.033 0.125 1.00 14.20 79 GLY B CA 1
ATOM 2204 C C . GLY B 1 78 ? -12.207 -0.977 -0.384 1.00 14.68 79 GLY B C 1
ATOM 2205 O O . GLY B 1 78 ? -11.760 0.087 -0.837 1.00 16.53 79 GLY B O 1
ATOM 2206 N N . GLU B 1 79 ? -13.498 -1.292 -0.355 1.00 14.03 80 GLU B N 1
ATOM 2207 C CA . GLU B 1 79 ? -14.512 -0.409 -0.919 1.00 14.71 80 GLU B CA 1
ATOM 2208 C C . GLU B 1 79 ? -15.836 -0.681 -0.229 1.00 13.66 80 GLU B C 1
ATOM 2209 O O . GLU B 1 79 ? -16.206 -1.831 -0.031 1.00 13.65 80 GLU B O 1
ATOM 2215 N N . ILE B 1 80 ? -16.533 0.394 0.147 1.00 15.12 81 ILE B N 1
ATOM 2216 C CA . ILE B 1 80 ? -17.902 0.303 0.602 1.00 15.76 81 ILE B CA 1
ATOM 2217 C C . ILE B 1 80 ? -18.647 1.360 -0.184 1.00 16.90 81 ILE B C 1
ATOM 2218 O O . ILE B 1 80 ? -18.289 2.546 -0.147 1.00 18.14 81 ILE B O 1
ATOM 2223 N N . ARG B 1 81 ? -19.646 0.924 -0.927 1.00 16.90 82 ARG B N 1
ATOM 2224 C CA . ARG B 1 81 ? -20.361 1.824 -1.820 1.00 17.31 82 ARG B CA 1
ATOM 2225 C C . ARG B 1 81 ? -21.858 1.678 -1.641 1.00 17.74 82 ARG B C 1
ATOM 2226 O O . ARG B 1 81 ? -22.341 0.685 -1.105 1.00 15.68 82 ARG B O 1
ATOM 2234 N N . ALA B 1 82 ? -22.577 2.701 -2.095 1.00 18.31 83 ALA B N 1
ATOM 2235 C CA . ALA B 1 82 ? -24.026 2.744 -2.031 1.00 19.06 83 ALA B CA 1
ATOM 2236 C C . ALA B 1 82 ? -24.664 1.619 -2.840 1.00 18.88 83 ALA B C 1
ATOM 2237 O O . ALA B 1 82 ? -24.330 1.426 -4.006 1.00 19.48 83 ALA B O 1
ATOM 2239 N N . GLY B 1 83 ? -25.566 0.873 -2.211 1.00 19.10 84 GLY B N 1
ATOM 2240 C CA . GLY B 1 83 ? -26.362 -0.136 -2.889 1.00 19.54 84 GLY B CA 1
ATOM 2241 C C . GLY B 1 83 ? -27.759 0.374 -3.226 1.00 20.51 84 GLY B C 1
ATOM 2242 O O . GLY B 1 83 ? -28.065 1.558 -3.016 1.00 20.99 84 GLY B O 1
ATOM 2243 N N . GLU B 1 84 ? -28.599 -0.525 -3.735 1.00 21.76 85 GLU B N 1
ATOM 2244 C CA . GLU B 1 84 ? -29.974 -0.176 -4.123 1.00 23.39 85 GLU B CA 1
ATOM 2245 C C . GLU B 1 84 ? -30.913 -0.788 -3.101 1.00 24.19 85 GLU B C 1
ATOM 2246 O O . GLU B 1 84 ? -31.626 -0.075 -2.419 1.00 25.10 85 GLU B O 1
ATOM 2252 N N . LYS B 1 85 ? -30.881 -2.110 -2.968 1.00 24.75 86 LYS B N 1
ATOM 2253 C CA . LYS B 1 85 ? -31.684 -2.794 -1.965 1.00 26.38 86 LYS B CA 1
ATOM 2254 C C . LYS B 1 85 ? -31.008 -2.737 -0.602 1.00 26.56 86 LYS B C 1
ATOM 2255 O O . LYS B 1 85 ? -31.673 -2.784 0.440 1.00 27.15 86 LYS B O 1
ATOM 2261 N N . ARG B 1 86 ? -29.683 -2.634 -0.632 1.00 27.01 87 ARG B N 1
ATOM 2262 C CA . ARG B 1 86 ? -28.865 -2.502 0.557 1.00 26.96 87 ARG B CA 1
ATOM 2263 C C . ARG B 1 86 ? -28.348 -1.075 0.628 1.00 25.92 87 ARG B C 1
ATOM 2264 O O . ARG B 1 86 ? -28.075 -0.458 -0.405 1.00 25.38 87 ARG B O 1
ATOM 2272 N N . GLU B 1 87 ? -28.190 -0.549 1.838 1.00 24.84 88 GLU B N 1
ATOM 2273 C CA . GLU B 1 87 ? -27.563 0.751 2.014 1.00 23.99 88 GLU B CA 1
ATOM 2274 C C . GLU B 1 87 ? -26.100 0.727 1.546 1.00 22.84 88 GLU B C 1
ATOM 2275 O O . GLU B 1 87 ? -25.650 1.629 0.838 1.00 22.41 88 GLU B O 1
ATOM 2281 N N . ALA B 1 88 ? -25.378 -0.334 1.909 1.00 21.31 89 ALA B N 1
ATOM 2282 C CA . ALA B 1 88 ? -23.951 -0.449 1.617 1.00 20.71 89 ALA B CA 1
ATOM 2283 C C . ALA B 1 88 ? -23.593 -1.805 1.041 1.00 19.92 89 ALA B C 1
ATOM 2284 O O . ALA B 1 88 ? -24.156 -2.826 1.426 1.00 20.39 89 ALA B O 1
ATOM 2286 N N . ILE B 1 89 ? -22.625 -1.801 0.124 1.00 18.34 90 ILE B N 1
ATOM 2287 C CA . ILE B 1 89 ? -22.050 -3.010 -0.469 1.00 17.69 90 ILE B CA 1
ATOM 2288 C C . ILE B 1 89 ? -20.536 -2.979 -0.189 1.00 15.84 90 ILE B C 1
ATOM 2289 O O . ILE B 1 89 ? -19.878 -1.982 -0.488 1.00 15.90 90 ILE B O 1
ATOM 2294 N N . GLU B 1 90 ? -20.000 -4.073 0.344 1.00 15.47 91 GLU B N 1
ATOM 2295 C CA . GLU B 1 90 ? -18.583 -4.147 0.767 1.00 15.76 91 GLU B CA 1
ATOM 2296 C C . GLU B 1 90 ? -17.772 -5.118 -0.068 1.00 15.59 91 GLU B C 1
ATOM 2297 O O . GLU B 1 90 ? -18.222 -6.227 -0.384 1.00 16.93 91 GLU B O 1
ATOM 2303 N N . TYR B 1 91 ? -16.546 -4.706 -0.374 1.00 13.61 92 TYR B N 1
ATOM 2304 C CA . TYR B 1 91 ? -15.622 -5.528 -1.128 1.00 14.06 92 TYR B CA 1
ATOM 2305 C C . TYR B 1 91 ? -14.387 -5.845 -0.294 1.00 14.84 92 TYR B C 1
ATOM 2306 O O . TYR B 1 91 ? -13.720 -4.945 0.217 1.00 14.99 92 TYR B O 1
ATOM 2315 N N . LEU B 1 92 ? -14.098 -7.139 -0.185 1.00 15.00 93 LEU B N 1
ATOM 2316 C CA . LEU B 1 92 ? -12.948 -7.626 0.571 1.00 16.39 93 LEU B CA 1
ATOM 2317 C C . LEU B 1 92 ? -11.676 -7.439 -0.241 1.00 16.94 93 LEU B C 1
ATOM 2318 O O . LEU B 1 92 ? -11.602 -7.879 -1.397 1.00 17.26 93 LEU B O 1
ATOM 2323 N N . GLU B 1 93 ? -10.658 -6.837 0.365 1.00 16.90 94 GLU B N 1
ATOM 2324 C CA . GLU B 1 93 ? -9.358 -6.634 -0.284 1.00 18.34 94 GLU B CA 1
ATOM 2325 C C . GLU B 1 93 ? -8.336 -7.675 0.164 1.00 17.64 94 GLU B C 1
ATOM 2326 O O . GLU B 1 93 ? -7.633 -8.239 -0.660 1.00 18.91 94 GLU B O 1
ATOM 2332 N N . ASP B 1 94 ? -8.258 -7.923 1.468 1.00 16.64 95 ASP B N 1
ATOM 2333 C CA . ASP B 1 94 ? -7.287 -8.872 2.029 1.00 16.25 95 ASP B CA 1
ATOM 2334 C C . ASP B 1 94 ? -7.658 -9.159 3.468 1.00 14.97 95 ASP B C 1
ATOM 2335 O O . ASP B 1 94 ? -8.624 -8.601 3.976 1.00 14.26 95 ASP B O 1
ATOM 2340 N N . TYR B 1 95 ? -6.894 -10.038 4.109 1.00 13.99 96 TYR B N 1
ATOM 2341 C CA . TYR B 1 95 ? -6.966 -10.256 5.548 1.00 13.87 96 TYR B CA 1
ATOM 2342 C C . TYR B 1 95 ? -5.674 -9.807 6.209 1.00 13.66 96 TYR B C 1
ATOM 2343 O O . TYR B 1 95 ? -4.584 -10.021 5.655 1.00 14.48 96 TYR B O 1
ATOM 2352 N N . ILE B 1 96 ? -5.803 -9.206 7.394 1.00 11.76 97 ILE B N 1
ATOM 2353 C CA . ILE B 1 96 ? -4.656 -8.792 8.204 1.00 12.53 97 ILE B CA 1
ATOM 2354 C C . ILE B 1 96 ? -4.808 -9.428 9.588 1.00 11.58 97 ILE B C 1
ATOM 2355 O O . ILE B 1 96 ? -5.881 -9.388 10.177 1.00 10.86 97 ILE B O 1
ATOM 2360 N N . GLU B 1 97 ? -3.723 -9.997 10.114 1.00 11.38 98 GLU B N 1
ATOM 2361 C CA . GLU B 1 97 ? -3.729 -10.596 11.451 1.00 10.96 98 GLU B CA 1
ATOM 2362 C C . GLU B 1 97 ? -3.554 -9.533 12.539 1.00 10.82 98 GLU B C 1
ATOM 2363 O O . GLU B 1 97 ? -2.552 -8.818 12.562 1.00 11.67 98 GLU B O 1
ATOM 2369 N N . ILE B 1 98 ? -4.533 -9.434 13.434 1.00 11.28 99 ILE B N 1
ATOM 2370 C CA . ILE B 1 98 ? -4.553 -8.436 14.493 1.00 12.33 99 ILE B CA 1
ATOM 2371 C C . ILE B 1 98 ? -4.612 -9.185 15.858 1.00 13.47 99 ILE B C 1
ATOM 2372 O O . ILE B 1 98 ? -5.408 -10.075 16.025 1.00 14.55 99 ILE B O 1
ATOM 2377 N N . PRO B 1 99 ? -3.802 -8.783 16.858 1.00 16.23 100 PRO B N 1
ATOM 2378 C CA . PRO B 1 99 ? -3.919 -9.423 18.203 1.00 17.06 100 PRO B CA 1
ATOM 2379 C C . PRO B 1 99 ? -5.278 -9.266 18.853 1.00 17.79 100 PRO B C 1
ATOM 2380 O O . PRO B 1 99 ? -5.878 -8.204 18.699 1.00 16.14 100 PRO B O 1
ATOM 2384 N N . GLU B 1 100 ? -5.742 -10.286 19.599 1.00 17.55 101 GLU B N 1
ATOM 2385 C CA . GLU B 1 100 ? -7.066 -10.274 20.226 1.00 19.52 101 GLU B CA 1
ATOM 2386 C C . GLU B 1 100 ? -7.143 -9.149 21.257 1.00 17.80 101 GLU B C 1
ATOM 2387 O O . GLU B 1 100 ? -8.241 -8.726 21.597 1.00 19.14 101 GLU B O 1
ATOM 2393 N N . SER B 1 101 ? -5.989 -8.668 21.732 1.00 17.64 102 SER B N 1
ATOM 2394 C CA . SER B 1 101 ? -5.976 -7.565 22.713 1.00 17.40 102 SER B CA 1
ATOM 2395 C C . SER B 1 101 ? -6.606 -6.299 22.146 1.00 16.94 102 SER B C 1
ATOM 2396 O O . SER B 1 101 ? -7.155 -5.494 22.904 1.00 17.42 102 SER B O 1
ATOM 2399 N N . PHE B 1 102 ? -6.540 -6.122 20.823 1.00 15.80 103 PHE B N 1
ATOM 2400 C CA . PHE B 1 102 ? -7.189 -4.988 20.173 1.00 15.08 103 PHE B CA 1
ATOM 2401 C C . PHE B 1 102 ? -8.650 -5.248 19.838 1.00 14.66 103 PHE B C 1
ATOM 2402 O O . PHE B 1 102 ? -9.371 -4.326 19.477 1.00 15.66 103 PHE B O 1
ATOM 2410 N N . LEU B 1 103 ? -9.086 -6.502 19.943 1.00 14.60 104 LEU B N 1
ATOM 2411 C CA . LEU B 1 103 ? -10.427 -6.901 19.501 1.00 14.68 104 LEU B CA 1
ATOM 2412 C C . LEU B 1 103 ? -11.391 -6.964 20.676 1.00 16.42 104 LEU B C 1
ATOM 2413 O O . LEU B 1 103 ? -10.973 -7.303 21.783 1.00 18.49 104 LEU B O 1
ATOM 2418 N N . SER B 1 104 ? -12.660 -6.627 20.443 1.00 16.59 105 SER B N 1
ATOM 2419 C CA . SER B 1 104 ? -13.691 -6.823 21.458 1.00 17.59 105 SER B CA 1
ATOM 2420 C C . SER B 1 104 ? -14.346 -8.195 21.327 1.00 17.89 105 SER B C 1
ATOM 2421 O O . SER B 1 104 ? -14.856 -8.565 20.260 1.00 17.56 105 SER B O 1
ATOM 2424 N N . SER B 1 105 ? -14.358 -8.944 22.432 1.00 18.21 106 SER B N 1
ATOM 2425 C CA . SER B 1 105 ? -15.061 -10.219 22.473 1.00 18.84 106 SER B CA 1
ATOM 2426 C C . SER B 1 105 ? -16.525 -10.016 22.127 1.00 17.97 106 SER B C 1
ATOM 2427 O O . SER B 1 105 ? -17.162 -9.017 22.541 1.00 18.58 106 SER B O 1
ATOM 2430 N N . GLY B 1 106 ? -17.051 -10.942 21.334 1.00 18.19 107 GLY B N 1
ATOM 2431 C CA . GLY B 1 106 ? -18.450 -10.907 20.961 1.00 18.07 107 GLY B CA 1
ATOM 2432 C C . GLY B 1 106 ? -18.784 -10.031 19.774 1.00 16.99 107 GLY B C 1
ATOM 2433 O O . GLY B 1 106 ? -19.951 -9.932 19.407 1.00 19.17 107 GLY B O 1
ATOM 2434 N N . TYR B 1 107 ? -17.779 -9.372 19.180 1.00 15.30 108 TYR B N 1
ATOM 2435 C CA . TYR B 1 107 ? -18.005 -8.556 17.993 1.00 13.25 108 TYR B CA 1
ATOM 2436 C C . TYR B 1 107 ? -17.172 -9.058 16.841 1.00 12.88 108 TYR B C 1
ATOM 2437 O O . TYR B 1 107 ? -16.146 -9.697 17.041 1.00 12.73 108 TYR B O 1
ATOM 2446 N N . ASP B 1 108 ? -17.590 -8.682 15.639 1.00 11.10 109 ASP B N 1
ATOM 2447 C CA . ASP B 1 108 ? -16.734 -8.803 14.459 1.00 11.23 109 ASP B CA 1
ATOM 2448 C C . ASP B 1 108 ? -16.140 -7.417 14.158 1.00 10.32 109 ASP B C 1
ATOM 2449 O O . ASP B 1 108 ? -16.611 -6.405 14.667 1.00 10.72 109 ASP B O 1
ATOM 2454 N N . HIS B 1 109 ? -15.107 -7.398 13.324 1.00 9.87 110 HIS B N 1
ATOM 2455 C CA . HIS B 1 109 ? -14.331 -6.180 13.063 1.00 9.43 110 HIS B CA 1
ATOM 2456 C C . HIS B 1 109 ? -13.903 -6.203 11.609 1.00 8.79 110 HIS B C 1
ATOM 2457 O O . HIS B 1 109 ? -13.857 -7.262 10.967 1.00 9.41 110 HIS B O 1
ATOM 2464 N N . PHE B 1 110 ? -13.578 -5.028 11.101 1.00 8.43 111 PHE B N 1
ATOM 2465 C CA . PHE B 1 110 ? -12.969 -4.915 9.793 1.00 8.62 111 PHE B CA 1
ATOM 2466 C C . PHE B 1 110 ? -11.968 -3.778 9.800 1.00 8.53 111 PHE B C 1
ATOM 2467 O O . PHE B 1 110 ? -11.941 -2.984 10.741 1.00 9.46 111 PHE B O 1
ATOM 2475 N N . LEU B 1 111 ? -11.128 -3.718 8.771 1.00 8.79 112 LEU B N 1
ATOM 2476 C CA . LEU B 1 111 ? -10.154 -2.638 8.642 1.00 9.10 112 LEU B CA 1
ATOM 2477 C C . LEU B 1 111 ? -10.507 -1.805 7.439 1.00 9.82 112 LEU B C 1
ATOM 2478 O O . LEU B 1 111 ? -10.991 -2.330 6.432 1.00 10.32 112 LEU B O 1
ATOM 2483 N N . LEU B 1 112 ? -10.227 -0.506 7.539 1.00 10.17 113 LEU B N 1
ATOM 2484 C CA . LEU B 1 112 ? -10.357 0.425 6.407 1.00 10.92 113 LEU B CA 1
ATOM 2485 C C . LEU B 1 112 ? -9.089 1.231 6.309 1.00 11.51 113 LEU B C 1
ATOM 2486 O O . LEU B 1 112 ? -8.490 1.580 7.331 1.00 11.81 113 LEU B O 1
ATOM 2491 N N . LYS B 1 113 ? -8.677 1.502 5.078 1.00 12.47 114 LYS B N 1
ATOM 2492 C CA . LYS B 1 113 ? -7.561 2.401 4.862 1.00 14.38 114 LYS B CA 1
ATOM 2493 C C . LYS B 1 113 ? -8.065 3.843 4.889 1.00 13.36 114 LYS B C 1
ATOM 2494 O O . LYS B 1 113 ? -9.035 4.191 4.207 1.00 14.50 114 LYS B O 1
ATOM 2500 N N . VAL B 1 114 ? -7.406 4.671 5.691 1.00 13.09 115 VAL B N 1
ATOM 2501 C CA . VAL B 1 114 ? -7.778 6.079 5.855 1.00 14.51 115 VAL B CA 1
ATOM 2502 C C . VAL B 1 114 ? -7.322 6.862 4.628 1.00 14.83 115 VAL B C 1
ATOM 2503 O O . VAL B 1 114 ? -6.182 6.710 4.187 1.00 14.89 115 VAL B O 1
ATOM 2507 N N . LYS B 1 115 ? -8.226 7.678 4.087 1.00 16.20 116 LYS B N 1
ATOM 2508 C CA . LYS B 1 115 ? -7.934 8.510 2.930 1.00 18.15 116 LYS B CA 1
ATOM 2509 C C . LYS B 1 115 ? -8.137 9.943 3.351 1.00 18.59 116 LYS B C 1
ATOM 2510 O O . LYS B 1 115 ? -9.246 10.332 3.701 1.00 20.09 116 LYS B O 1
ATOM 2516 N N . GLY B 1 116 ? -7.049 10.710 3.363 1.00 18.54 117 GLY B N 1
ATOM 2517 C CA . GLY B 1 116 ? -7.112 12.137 3.670 1.00 19.18 117 GLY B CA 1
ATOM 2518 C C . GLY B 1 116 ? -6.924 12.534 5.121 1.00 19.58 117 GLY B C 1
ATOM 2519 O O . GLY B 1 116 ? -6.526 11.720 5.965 1.00 18.92 117 GLY B O 1
ATOM 2520 N N . GLU B 1 117 ? -7.229 13.796 5.402 1.00 19.32 118 GLU B N 1
ATOM 2521 C CA . GLU B 1 117 ? -6.847 14.461 6.643 1.00 19.07 118 GLU B CA 1
ATOM 2522 C C . GLU B 1 117 ? -8.002 14.697 7.605 1.00 17.72 118 GLU B C 1
ATOM 2523 O O . GLU B 1 117 ? -7.848 15.420 8.596 1.00 17.23 118 GLU B O 1
ATOM 2529 N N . SER B 1 118 ? -9.151 14.075 7.348 0.50 15.81 119 SER B N 1
ATOM 2530 C CA . SER B 1 118 ? -10.341 14.393 8.135 0.50 15.32 119 SER B CA 1
ATOM 2531 C C . SER B 1 118 ? -10.224 14.045 9.618 0.50 14.77 119 SER B C 1
ATOM 2532 O O . SER B 1 118 ? -10.972 14.573 10.434 0.50 14.69 119 SER B O 1
ATOM 2535 N N . MET B 1 119 ? -9.290 13.161 9.982 1.00 15.02 120 MET B N 1
ATOM 2536 C CA . MET B 1 119 ? -9.165 12.769 11.380 1.00 14.82 120 MET B CA 1
ATOM 2537 C C . MET B 1 119 ? -7.803 13.091 11.992 1.00 14.00 120 MET B C 1
ATOM 2538 O O . MET B 1 119 ? -7.427 12.549 13.019 1.00 14.12 120 MET B O 1
ATOM 2543 N N . ILE B 1 120 ? -7.097 14.031 11.376 0.50 12.50 121 ILE B N 1
ATOM 2544 C CA . ILE B 1 120 ? -5.724 14.310 11.753 0.50 12.78 121 ILE B CA 1
ATOM 2545 C C . ILE B 1 120 ? -5.563 14.803 13.195 0.50 13.11 121 ILE B C 1
ATOM 2546 O O . ILE B 1 120 ? -4.547 14.514 13.829 0.50 11.29 121 ILE B O 1
ATOM 2551 N N . GLU B 1 121 ? -6.554 15.526 13.721 1.00 14.95 122 GLU B N 1
ATOM 2552 C CA . GLU B 1 121 ? -6.455 16.021 15.100 1.00 17.35 122 GLU B CA 1
ATOM 2553 C C . GLU B 1 121 ? -6.679 14.955 16.165 1.00 17.26 122 GLU B C 1
ATOM 2554 O O . GLU B 1 121 ? -6.400 15.167 17.353 1.00 18.75 122 GLU B O 1
ATOM 2560 N N . GLU B 1 122 ? -7.180 13.796 15.733 1.00 16.40 123 GLU B N 1
ATOM 2561 C CA . GLU B 1 122 ? -7.186 12.608 16.580 1.00 15.84 123 GLU B CA 1
ATOM 2562 C C . GLU B 1 122 ? -5.995 11.722 16.227 1.00 14.97 123 GLU B C 1
ATOM 2563 O O . GLU B 1 122 ? -5.956 10.555 16.613 1.00 14.79 123 GLU B O 1
ATOM 2569 N N . HIS B 1 123 ? -5.026 12.267 15.483 1.00 13.77 124 HIS B N 1
ATOM 2570 C CA . HIS B 1 123 ? -3.758 11.554 15.223 1.00 13.86 124 HIS B CA 1
ATOM 2571 C C . HIS B 1 123 ? -3.982 10.296 14.408 1.00 13.22 124 HIS B C 1
ATOM 2572 O O . HIS B 1 123 ? -3.301 9.290 14.598 1.00 12.84 124 HIS B O 1
ATOM 2579 N N . ILE B 1 124 ? -4.957 10.392 13.491 1.00 12.96 125 ILE B N 1
ATOM 2580 C CA . ILE B 1 124 ? -5.256 9.348 12.518 1.00 13.32 125 ILE B CA 1
ATOM 2581 C C . ILE B 1 124 ? -4.942 9.960 11.165 1.00 13.04 125 ILE B C 1
ATOM 2582 O O . ILE B 1 124 ? -5.517 10.998 10.800 1.00 14.26 125 ILE B O 1
ATOM 2587 N N . CYS B 1 125 ? -4.007 9.337 10.451 1.00 13.58 126 CYS B N 1
ATOM 2588 C CA . CYS B 1 125 ? -3.381 9.914 9.273 1.00 14.29 126 CYS B CA 1
ATOM 2589 C C . CYS B 1 125 ? -3.740 9.194 7.992 1.00 14.15 126 CYS B C 1
ATOM 2590 O O . CYS B 1 125 ? -4.038 7.995 7.989 1.00 13.56 126 CYS B O 1
ATOM 2593 N N . ASP B 1 126 ? -3.692 9.937 6.895 1.00 14.39 127 ASP B N 1
ATOM 2594 C CA . ASP B 1 126 ? -3.785 9.335 5.587 1.00 14.38 127 ASP B CA 1
ATOM 2595 C C . ASP B 1 126 ? -2.871 8.113 5.497 1.00 14.50 127 ASP B C 1
ATOM 2596 O O . ASP B 1 126 ? -1.679 8.183 5.849 1.00 14.90 127 ASP B O 1
ATOM 2601 N N . GLY B 1 127 ? -3.430 6.998 5.029 1.00 14.31 128 GLY B N 1
ATOM 2602 C CA . GLY B 1 127 ? -2.688 5.759 4.869 1.00 13.99 128 GLY B CA 1
ATOM 2603 C C . GLY B 1 127 ? -2.723 4.826 6.064 1.00 13.42 128 GLY B C 1
ATOM 2604 O O . GLY B 1 127 ? -2.363 3.666 5.935 1.00 14.55 128 GLY B O 1
ATOM 2605 N N . ASP B 1 128 ? -3.183 5.319 7.215 1.00 12.29 129 ASP B N 1
ATOM 2606 C CA . ASP B 1 128 ? -3.345 4.438 8.380 1.00 12.05 129 ASP B CA 1
ATOM 2607 C C . ASP B 1 128 ? -4.421 3.394 8.075 1.00 11.71 129 ASP B C 1
ATOM 2608 O O . ASP B 1 128 ? -5.288 3.614 7.235 1.00 12.68 129 ASP B O 1
ATOM 2613 N N . LEU B 1 129 ? -4.378 2.272 8.777 1.00 10.82 130 LEU B N 1
ATOM 2614 C CA . LEU B 1 129 ? -5.553 1.411 8.858 1.00 11.06 130 LEU B CA 1
ATOM 2615 C C . LEU B 1 129 ? -6.297 1.733 10.137 1.00 10.77 130 LEU B C 1
ATOM 2616 O O . LEU B 1 129 ? -5.689 1.840 11.209 1.00 11.82 130 LEU B O 1
ATOM 2621 N N . VAL B 1 130 ? -7.610 1.873 10.043 1.00 9.86 131 VAL B N 1
ATOM 2622 C CA . VAL B 1 130 ? -8.410 1.902 11.246 1.00 10.11 131 VAL B CA 1
ATOM 2623 C C . VAL B 1 130 ? -9.099 0.560 11.410 1.00 9.69 131 VAL B C 1
ATOM 2624 O O . VAL B 1 130 ? -9.623 -0.015 10.442 1.00 9.69 131 VAL B O 1
ATOM 2628 N N . LEU B 1 131 ? -9.060 0.067 12.647 1.00 9.61 132 LEU B N 1
ATOM 2629 C CA . LEU B 1 131 ? -9.776 -1.135 13.038 1.00 9.64 132 LEU B CA 1
ATOM 2630 C C . LEU B 1 131 ? -11.151 -0.699 13.506 1.00 9.50 132 LEU B C 1
ATOM 2631 O O . LEU B 1 131 ? -11.272 0.122 14.438 1.00 9.58 132 LEU B O 1
ATOM 2636 N N . VAL B 1 132 ? -12.172 -1.198 12.817 1.00 8.99 133 VAL B N 1
ATOM 2637 C CA . VAL B 1 132 ? -13.543 -0.832 13.084 1.00 9.64 133 VAL B CA 1
ATOM 2638 C C . VAL B 1 132 ? -14.276 -2.011 13.693 1.00 9.69 133 VAL B C 1
ATOM 2639 O O . VAL B 1 132 ? -14.334 -3.088 13.094 1.00 10.09 133 VAL B O 1
ATOM 2643 N N . ARG B 1 133 ? -14.852 -1.792 14.871 1.00 9.09 134 ARG B N 1
ATOM 2644 C CA . ARG B 1 133 ? -15.691 -2.788 15.506 1.00 8.86 134 ARG B CA 1
ATOM 2645 C C . ARG B 1 133 ? -17.100 -2.671 14.948 1.00 9.33 134 ARG B C 1
ATOM 2646 O O . ARG B 1 133 ? -17.678 -1.587 14.980 1.00 10.02 134 ARG B O 1
ATOM 2654 N N . ARG B 1 134 ? -17.634 -3.758 14.379 1.00 9.91 135 ARG B N 1
ATOM 2655 C CA . ARG B 1 134 ? -18.943 -3.676 13.731 1.00 11.09 135 ARG B CA 1
ATOM 2656 C C . ARG B 1 134 ? -20.027 -3.487 14.771 1.00 11.22 135 ARG B C 1
ATOM 2657 O O . ARG B 1 134 ? -20.201 -4.305 15.682 1.00 12.68 135 ARG B O 1
ATOM 2665 N N . GLN B 1 135 ? -20.770 -2.407 14.600 1.00 11.63 136 GLN B N 1
ATOM 2666 C CA . GLN B 1 135 ? -21.898 -2.072 15.459 1.00 12.78 136 GLN B CA 1
ATOM 2667 C C . GLN B 1 135 ? -22.701 -1.017 14.716 1.00 13.37 136 GLN B C 1
ATOM 2668 O O . GLN B 1 135 ? -22.136 -0.233 13.948 1.00 14.48 136 GLN B O 1
ATOM 2674 N N . ASP B 1 136 ? -24.009 -0.982 14.947 1.00 14.00 137 ASP B N 1
ATOM 2675 C CA . ASP B 1 136 ? -24.885 -0.068 14.213 1.00 14.94 137 ASP B CA 1
ATOM 2676 C C . ASP B 1 136 ? -25.415 1.030 15.114 1.00 14.83 137 ASP B C 1
ATOM 2677 O O . ASP B 1 136 ? -26.422 1.667 14.793 1.00 16.52 137 ASP B O 1
ATOM 2682 N N . TRP B 1 137 ? -24.714 1.265 16.212 1.00 14.07 138 TRP B N 1
ATOM 2683 C CA . TRP B 1 137 ? -25.037 2.375 17.115 1.00 13.85 138 TRP B CA 1
ATOM 2684 C C . TRP B 1 137 ? -23.749 3.083 17.464 1.00 14.11 138 TRP B C 1
ATOM 2685 O O . TRP B 1 137 ? -22.664 2.538 17.249 1.00 13.05 138 TRP B O 1
ATOM 2696 N N . ALA B 1 138 ? -23.861 4.301 17.976 1.00 14.30 139 ALA B N 1
ATOM 2697 C CA . ALA B 1 138 ? -22.687 5.018 18.446 1.00 15.24 139 ALA B CA 1
ATOM 2698 C C . ALA B 1 138 ? -23.026 5.886 19.647 1.00 15.17 139 ALA B C 1
ATOM 2699 O O . ALA B 1 138 ? -24.198 6.174 19.910 1.00 15.55 139 ALA B O 1
ATOM 2701 N N . GLN B 1 139 ? -21.989 6.272 20.378 1.00 15.80 140 GLN B N 1
ATOM 2702 C CA . GLN B 1 139 ? -22.099 7.153 21.533 1.00 17.04 140 GLN B CA 1
ATOM 2703 C C . GLN B 1 139 ? -21.387 8.456 21.224 1.00 15.88 140 GLN B C 1
ATOM 2704 O O . GLN B 1 139 ? -20.432 8.474 20.437 1.00 15.24 140 GLN B O 1
ATOM 2710 N N . ASN B 1 140 ? -21.833 9.539 21.855 1.00 15.28 141 ASN B N 1
ATOM 2711 C CA . ASN B 1 140 ? -21.206 10.830 21.648 1.00 15.18 141 ASN B CA 1
ATOM 2712 C C . ASN B 1 140 ? -19.705 10.764 21.852 1.00 15.19 141 ASN B C 1
ATOM 2713 O O . ASN B 1 140 ? -19.223 10.232 22.863 1.00 15.72 141 ASN B O 1
ATOM 2718 N N . GLY B 1 141 ? -18.979 11.303 20.878 1.00 14.78 142 GLY B N 1
ATOM 2719 C CA . GLY B 1 141 ? -17.527 11.359 20.951 1.00 15.21 142 GLY B CA 1
ATOM 2720 C C . GLY B 1 141 ? -16.823 10.144 20.364 1.00 15.62 142 GLY B C 1
ATOM 2721 O O . GLY B 1 141 ? -15.598 10.156 20.213 1.00 16.95 142 GLY B O 1
ATOM 2722 N N . ASP B 1 142 ? -17.576 9.101 20.012 1.00 14.97 143 ASP B N 1
ATOM 2723 C CA . ASP B 1 142 ? -16.973 7.958 19.320 1.00 14.79 143 ASP B CA 1
ATOM 2724 C C . ASP B 1 142 ? -16.474 8.392 17.956 1.00 13.93 143 ASP B C 1
ATOM 2725 O O . ASP B 1 142 ? -17.120 9.197 17.282 1.00 13.60 143 ASP B O 1
ATOM 2730 N N . ILE B 1 143 ? -15.352 7.823 17.536 1.00 13.82 144 ILE B N 1
ATOM 2731 C CA . ILE B 1 143 ? -14.936 7.900 16.143 1.00 13.10 144 ILE B CA 1
ATOM 2732 C C . ILE B 1 143 ? -15.639 6.764 15.419 1.00 12.90 144 ILE B C 1
ATOM 2733 O O . ILE B 1 143 ? -15.528 5.615 15.836 1.00 12.45 144 ILE B O 1
ATOM 2738 N N . VAL B 1 144 ? -16.386 7.097 14.378 1.00 12.59 145 VAL B N 1
ATOM 2739 C CA . VAL B 1 144 ? -17.168 6.100 13.661 1.00 12.24 145 VAL B CA 1
ATOM 2740 C C . VAL B 1 144 ? -16.844 6.061 12.178 1.00 12.10 145 VAL B C 1
ATOM 2741 O O . VAL B 1 144 ? -16.394 7.055 11.608 1.00 13.08 145 VAL B O 1
ATOM 2745 N N . ALA B 1 145 ? -17.094 4.902 11.575 1.00 12.14 146 ALA B N 1
ATOM 2746 C CA . ALA B 1 145 ? -17.250 4.793 10.131 1.00 12.30 146 ALA B CA 1
ATOM 2747 C C . ALA B 1 145 ? -18.747 4.822 9.878 1.00 13.26 146 ALA B C 1
ATOM 2748 O O . ALA B 1 145 ? -19.493 4.008 10.431 1.00 12.96 146 ALA B O 1
ATOM 2750 N N . ALA B 1 146 ? -19.198 5.798 9.094 1.00 14.12 147 ALA B N 1
ATOM 2751 C CA . ALA B 1 146 ? -20.613 6.010 8.856 1.00 15.67 147 ALA B CA 1
ATOM 2752 C C . ALA B 1 146 ? -20.866 6.122 7.368 1.00 16.37 147 ALA B C 1
ATOM 2753 O O . ALA B 1 146 ? -20.009 6.570 6.612 1.00 17.06 147 ALA B O 1
ATOM 2755 N N . MET B 1 147 ? -22.056 5.720 6.960 1.00 17.30 148 MET B N 1
ATOM 2756 C CA . MET B 1 147 ? -22.495 5.972 5.604 1.00 19.50 148 MET B CA 1
ATOM 2757 C C . MET B 1 147 ? -23.687 6.891 5.648 1.00 18.99 148 MET B C 1
ATOM 2758 O O . MET B 1 147 ? -24.693 6.584 6.316 1.00 17.51 148 MET B O 1
ATOM 2763 N N . VAL B 1 148 ? -23.547 8.009 4.931 1.00 19.68 149 VAL B N 1
ATOM 2764 C CA . VAL B 1 148 ? -24.608 8.997 4.788 1.00 21.18 149 VAL B CA 1
ATOM 2765 C C . VAL B 1 148 ? -24.567 9.496 3.352 1.00 21.98 149 VAL B C 1
ATOM 2766 O O . VAL B 1 148 ? -23.497 9.779 2.811 1.00 21.79 149 VAL B O 1
ATOM 2770 N N . ASP B 1 149 ? -25.748 9.613 2.758 1.00 23.14 150 ASP B N 1
ATOM 2771 C CA . ASP B 1 149 ? -25.889 10.052 1.366 1.00 24.19 150 ASP B CA 1
ATOM 2772 C C . ASP B 1 149 ? -24.999 9.234 0.425 1.00 24.64 150 ASP B C 1
ATOM 2773 O O . ASP B 1 149 ? -24.420 9.772 -0.517 1.00 24.43 150 ASP B O 1
ATOM 2778 N N . GLY B 1 150 ? -24.888 7.936 0.715 1.00 24.72 151 GLY B N 1
ATOM 2779 C CA . GLY B 1 150 ? -24.171 6.979 -0.136 1.00 25.18 151 GLY B CA 1
ATOM 2780 C C . GLY B 1 150 ? -22.664 6.955 0.025 1.00 25.99 151 GLY B C 1
ATOM 2781 O O . GLY B 1 150 ? -21.971 6.162 -0.630 1.00 26.85 151 GLY B O 1
ATOM 2782 N N . GLU B 1 151 ? -22.162 7.821 0.900 1.00 25.44 152 GLU B N 1
ATOM 2783 C CA . GLU B 1 151 ? -20.742 8.050 1.058 1.00 26.17 152 GLU B CA 1
ATOM 2784 C C . GLU B 1 151 ? -20.299 7.626 2.447 1.00 24.11 152 GLU B C 1
ATOM 2785 O O . GLU B 1 151 ? -21.001 7.856 3.431 1.00 22.38 152 GLU B O 1
ATOM 2791 N N . VAL B 1 152 ? -19.122 7.015 2.514 1.00 23.32 153 VAL B N 1
ATOM 2792 C CA . VAL B 1 152 ? -18.548 6.575 3.781 1.00 22.33 153 VAL B CA 1
ATOM 2793 C C . VAL B 1 152 ? -17.547 7.598 4.280 1.00 21.42 153 VAL B C 1
ATOM 2794 O O . VAL B 1 152 ? -16.659 8.035 3.538 1.00 21.50 153 VAL B O 1
ATOM 2798 N N . THR B 1 153 ? -17.686 7.983 5.544 1.00 19.37 154 THR B N 1
ATOM 2799 C CA . THR B 1 153 ? -16.711 8.872 6.154 1.00 18.73 154 THR B CA 1
ATOM 2800 C C . THR B 1 153 ? -16.312 8.369 7.534 1.00 16.68 154 THR B C 1
ATOM 2801 O O . THR B 1 153 ? -17.026 7.559 8.149 1.00 16.70 154 THR B O 1
ATOM 2805 N N . LEU B 1 154 ? -15.152 8.827 7.982 1.00 15.34 155 LEU B N 1
ATOM 2806 C CA . LEU B 1 154 ? -14.728 8.676 9.362 1.00 14.71 155 LEU B CA 1
ATOM 2807 C C . LEU B 1 154 ? -14.937 10.027 10.015 1.00 14.32 155 LEU B C 1
ATOM 2808 O O . LEU B 1 154 ? -14.554 11.060 9.466 1.00 15.30 155 LEU B O 1
ATOM 2813 N N . ALA B 1 155 ? -15.539 10.031 11.198 1.00 13.73 156 ALA B N 1
ATOM 2814 C CA . ALA B 1 155 ? -15.845 11.285 11.881 1.00 13.87 156 ALA B CA 1
ATOM 2815 C C . ALA B 1 155 ? -16.112 10.974 13.338 1.00 13.77 156 ALA B C 1
ATOM 2816 O O . ALA B 1 155 ? -16.410 9.830 13.686 1.00 14.51 156 ALA B O 1
ATOM 2818 N N . LYS B 1 156 ? -16.050 12.000 14.179 1.00 14.05 157 LYS B N 1
ATOM 2819 C CA . LYS B 1 156 ? -16.597 11.904 15.526 1.00 15.14 157 LYS B CA 1
ATOM 2820 C C . LYS B 1 156 ? -18.108 12.069 15.464 1.00 14.54 157 LYS B C 1
ATOM 2821 O O . LYS B 1 156 ? -18.633 12.964 14.785 1.00 14.38 157 LYS B O 1
ATOM 2827 N N . PHE B 1 157 ? -18.804 11.196 16.181 1.00 13.38 158 PHE B N 1
ATOM 2828 C CA . PHE B 1 157 ? -20.261 11.131 16.162 1.00 13.06 158 PHE B CA 1
ATOM 2829 C C . PHE B 1 157 ? -20.845 11.877 17.363 1.00 13.33 158 PHE B C 1
ATOM 2830 O O . PHE B 1 157 ? -20.410 11.666 18.495 1.00 13.93 158 PHE B O 1
ATOM 2838 N N . TYR B 1 158 ? -21.843 12.728 17.108 1.00 13.22 159 TYR B N 1
ATOM 2839 C CA . TYR B 1 158 ? -22.654 13.317 18.187 1.00 14.00 159 TYR B CA 1
ATOM 2840 C C . TYR B 1 158 ? -24.097 13.220 17.787 1.00 14.23 159 TYR B C 1
ATOM 2841 O O . TYR B 1 158 ? -24.425 13.440 16.624 1.00 15.57 159 TYR B O 1
ATOM 2850 N N . GLN B 1 159 ? -24.958 12.885 18.737 1.00 13.81 160 GLN B N 1
ATOM 2851 C CA . GLN B 1 159 ? -26.388 12.956 18.482 1.00 14.38 160 GLN B CA 1
ATOM 2852 C C . GLN B 1 159 ? -27.099 13.815 19.512 1.00 15.31 160 GLN B C 1
ATOM 2853 O O . GLN B 1 159 ? -26.909 13.647 20.713 1.00 15.65 160 GLN B O 1
ATOM 2859 N N . ARG B 1 160 ? -27.937 14.709 19.009 1.00 16.04 161 ARG B N 1
ATOM 2860 C CA . ARG B 1 160 ? -28.798 15.530 19.859 1.00 17.79 161 ARG B CA 1
ATOM 2861 C C . ARG B 1 160 ? -30.198 15.386 19.287 1.00 17.80 161 ARG B C 1
ATOM 2862 O O . ARG B 1 160 ? -30.581 16.104 18.366 1.00 18.07 161 ARG B O 1
ATOM 2870 N N . GLY B 1 161 ? -30.929 14.396 19.794 1.00 17.64 162 GLY B N 1
ATOM 2871 C CA . GLY B 1 161 ? -32.291 14.125 19.348 1.00 17.06 162 GLY B CA 1
ATOM 2872 C C . GLY B 1 161 ? -32.417 13.785 17.872 1.00 17.50 162 GLY B C 1
ATOM 2873 O O . GLY B 1 161 ? -31.896 12.775 17.399 1.00 17.52 162 GLY B O 1
ATOM 2874 N N . ASP B 1 162 ? -33.097 14.648 17.129 1.00 16.94 163 ASP B N 1
ATOM 2875 C CA . ASP B 1 162 ? -33.398 14.372 15.734 1.00 17.06 163 ASP B CA 1
ATOM 2876 C C . ASP B 1 162 ? -32.220 14.545 14.769 1.00 16.58 163 ASP B C 1
ATOM 2877 O O . ASP B 1 162 ? -32.341 14.230 13.582 1.00 16.63 163 ASP B O 1
ATOM 2882 N N . THR B 1 163 ? -31.099 15.037 15.295 1.00 15.66 164 THR B N 1
ATOM 2883 C CA . THR B 1 163 ? -29.963 15.428 14.458 1.00 15.75 164 THR B CA 1
ATOM 2884 C C . THR B 1 163 ? -28.651 14.783 14.896 1.00 15.19 164 THR B C 1
ATOM 2885 O O . THR B 1 163 ? -28.277 14.842 16.066 1.00 15.57 164 THR B O 1
ATOM 2889 N N . VAL B 1 164 ? -27.946 14.199 13.926 1.00 14.04 165 VAL B N 1
ATOM 2890 C CA . VAL B 1 164 ? -26.603 13.655 14.147 1.00 14.19 165 VAL B CA 1
ATOM 2891 C C . VAL B 1 164 ? -25.586 14.594 13.505 1.00 13.92 165 VAL B C 1
ATOM 2892 O O . VAL B 1 164 ? -25.780 15.079 12.387 1.00 14.60 165 VAL B O 1
ATOM 2896 N N . GLU B 1 165 ? -24.519 14.852 14.242 1.00 13.87 166 GLU B N 1
ATOM 2897 C CA . GLU B 1 165 ? -23.364 15.578 13.723 1.00 14.18 166 GLU B CA 1
ATOM 2898 C C . GLU B 1 165 ? -22.232 14.602 13.480 1.00 14.05 166 GLU B C 1
ATOM 2899 O O . GLU B 1 165 ? -21.889 13.811 14.375 1.00 14.16 166 GLU B O 1
ATOM 2905 N N . LEU B 1 166 ? -21.669 14.649 12.278 1.00 13.67 167 LEU B N 1
ATOM 2906 C CA . LEU B 1 166 ? -20.431 13.937 11.968 1.00 13.37 167 LEU B CA 1
ATOM 2907 C C . LEU B 1 166 ? -19.358 15.019 11.888 1.00 13.59 167 LEU B C 1
ATOM 2908 O O . LEU B 1 166 ? -19.310 15.820 10.929 1.00 13.87 167 LEU B O 1
ATOM 2913 N N . ARG B 1 167 ? -18.541 15.071 12.930 1.00 13.45 168 ARG B N 1
ATOM 2914 C CA . ARG B 1 167 ? -17.555 16.130 13.104 1.00 14.86 168 ARG B CA 1
ATOM 2915 C C . ARG B 1 167 ? -16.176 15.618 12.700 1.00 15.17 168 ARG B C 1
ATOM 2916 O O . ARG B 1 167 ? -15.662 14.675 13.305 1.00 14.94 168 ARG B O 1
ATOM 2924 N N . PRO B 1 168 ? -15.550 16.237 11.683 1.00 15.33 169 PRO B N 1
ATOM 2925 C CA . PRO B 1 168 ? -14.159 15.855 11.390 1.00 16.86 169 PRO B CA 1
ATOM 2926 C C . PRO B 1 168 ? -13.253 16.326 12.520 1.00 17.92 169 PRO B C 1
ATOM 2927 O O . PRO B 1 168 ? -13.532 17.348 13.144 1.00 19.08 169 PRO B O 1
ATOM 2931 N N . ALA B 1 169 ? -12.196 15.570 12.808 1.00 18.06 170 ALA B N 1
ATOM 2932 C CA . ALA B 1 169 ? -11.150 16.042 13.705 1.00 18.41 170 ALA B CA 1
ATOM 2933 C C . ALA B 1 169 ? -10.145 16.815 12.865 1.00 18.81 170 ALA B C 1
ATOM 2934 O O . ALA B 1 169 ? -9.003 16.385 12.622 1.00 18.54 170 ALA B O 1
ATOM 2936 N N . ASN B 1 170 ? -10.617 17.957 12.381 1.00 20.10 171 ASN B N 1
ATOM 2937 C CA . ASN B 1 170 ? -9.851 18.823 11.518 1.00 20.77 171 ASN B CA 1
ATOM 2938 C C . ASN B 1 170 ? -10.636 20.127 11.497 1.00 21.02 171 ASN B C 1
ATOM 2939 O O . ASN B 1 170 ? -11.722 20.187 10.913 1.00 20.91 171 ASN B O 1
ATOM 2944 N N . ARG B 1 171 ? -10.077 21.142 12.166 0.50 21.23 172 ARG B N 1
ATOM 2945 C CA . ARG B 1 171 ? -10.677 22.480 12.307 0.50 22.94 172 ARG B CA 1
ATOM 2946 C C . ARG B 1 171 ? -11.111 23.065 10.965 0.50 21.90 172 ARG B C 1
ATOM 2947 O O . ARG B 1 171 ? -12.124 23.767 10.877 0.50 20.72 172 ARG B O 1
ATOM 2955 N N . GLU B 1 172 ? -10.326 22.770 9.930 1.00 22.74 173 GLU B N 1
ATOM 2956 C CA . GLU B 1 172 ? -10.507 23.330 8.588 1.00 24.21 173 GLU B CA 1
ATOM 2957 C C . GLU B 1 172 ? -11.562 22.625 7.728 1.00 23.69 173 GLU B C 1
ATOM 2958 O O . GLU B 1 172 ? -11.799 23.010 6.571 1.00 24.72 173 GLU B O 1
ATOM 2964 N N . MET B 1 173 ? -12.187 21.589 8.285 1.00 22.13 174 MET B N 1
ATOM 2965 C CA . MET B 1 173 ? -13.247 20.863 7.596 1.00 21.44 174 MET B CA 1
ATOM 2966 C C . MET B 1 173 ? -14.569 21.000 8.338 1.00 20.25 174 MET B C 1
ATOM 2967 O O . MET B 1 173 ? -14.596 21.043 9.570 1.00 20.67 174 MET B O 1
ATOM 2972 N N . SER B 1 174 ? -15.658 21.039 7.583 0.70 18.53 175 SER B N 1
ATOM 2973 C CA . SER B 1 174 ? -16.964 21.330 8.153 0.70 18.36 175 SER B CA 1
ATOM 2974 C C . SER B 1 174 ? -17.610 20.134 8.829 0.70 17.60 175 SER B C 1
ATOM 2975 O O . SER B 1 174 ? -17.612 19.035 8.283 0.70 16.90 175 SER B O 1
ATOM 2978 N N . SER B 1 175 ? -18.188 20.365 10.004 1.00 17.49 176 SER B N 1
ATOM 2979 C CA . SER B 1 175 ? -19.115 19.383 10.550 1.00 17.37 176 SER B CA 1
ATOM 2980 C C . SER B 1 175 ? -20.287 19.224 9.606 1.00 17.37 176 SER B C 1
ATOM 2981 O O . SER B 1 175 ? -20.711 20.175 8.956 1.00 18.19 176 SER B O 1
ATOM 2984 N N . MET B 1 176 ? -20.801 18.012 9.515 1.00 17.20 177 MET B N 1
ATOM 2985 C CA . MET B 1 176 ? -21.958 17.718 8.686 1.00 17.73 177 MET B CA 1
ATOM 2986 C C . MET B 1 176 ? -23.064 17.281 9.628 1.00 17.37 177 MET B C 1
ATOM 2987 O O . MET B 1 176 ? -22.830 16.536 10.579 1.00 17.43 177 MET B O 1
ATOM 2992 N N . PHE B 1 177 ? -24.258 17.800 9.391 1.00 16.95 178 PHE B N 1
ATOM 2993 C CA . PHE B 1 177 ? -25.415 17.530 10.230 1.00 17.05 178 PHE B CA 1
ATOM 2994 C C . PHE B 1 177 ? -26.473 16.856 9.384 1.00 17.32 178 PHE B C 1
ATOM 2995 O O . PHE B 1 177 ? -26.749 17.289 8.251 1.00 18.46 178 PHE B O 1
ATOM 3003 N N . PHE B 1 178 ? -27.074 15.805 9.943 1.00 16.31 179 PHE B N 1
ATOM 3004 C CA . PHE B 1 178 ? -28.057 14.994 9.236 1.00 16.21 179 PHE B CA 1
ATOM 3005 C C . PHE B 1 178 ? -29.213 14.642 10.137 1.00 15.85 179 PHE B C 1
ATOM 3006 O O . PHE B 1 178 ? -29.047 14.536 11.349 1.00 15.55 179 PHE B O 1
ATOM 3014 N N . ARG B 1 179 ? -30.378 14.436 9.545 1.00 16.12 180 ARG B N 1
ATOM 3015 C CA . ARG B 1 179 ? -31.458 13.780 10.267 1.00 16.46 180 ARG B CA 1
ATOM 3016 C C . ARG B 1 179 ? -30.904 12.441 10.769 1.00 14.65 180 ARG B C 1
ATOM 3017 O O . ARG B 1 179 ? -30.312 11.678 10.001 1.00 13.87 180 ARG B O 1
ATOM 3025 N N . ALA B 1 180 ? -31.095 12.162 12.056 1.00 13.82 181 ALA B N 1
ATOM 3026 C CA . ALA B 1 180 ? -30.454 11.007 12.705 1.00 13.24 181 ALA B CA 1
ATOM 3027 C C . ALA B 1 180 ? -30.716 9.684 11.981 1.00 12.92 181 ALA B C 1
ATOM 3028 O O . ALA B 1 180 ? -29.826 8.826 11.888 1.00 13.39 181 ALA B O 1
ATOM 3030 N N . GLU B 1 181 ? -31.928 9.515 11.476 1.00 12.96 182 GLU B N 1
ATOM 3031 C CA . GLU B 1 181 ? -32.311 8.263 10.818 1.00 14.18 182 GLU B CA 1
ATOM 3032 C C . GLU B 1 181 ? -31.574 8.005 9.499 1.00 14.56 182 GLU B C 1
ATOM 3033 O O . GLU B 1 181 ? -31.604 6.886 8.998 1.00 15.29 182 GLU B O 1
ATOM 3039 N N . LYS B 1 182 ? -30.905 9.030 8.966 1.00 15.13 183 LYS B N 1
ATOM 3040 C CA . LYS B 1 182 ? -30.212 8.916 7.690 1.00 16.47 183 LYS B CA 1
ATOM 3041 C C . LYS B 1 182 ? -28.780 8.436 7.867 1.00 15.40 183 LYS B C 1
ATOM 3042 O O . LYS B 1 182 ? -28.134 8.066 6.894 1.00 15.75 183 LYS B O 1
ATOM 3048 N N . VAL B 1 183 ? -28.288 8.423 9.104 1.00 14.31 184 VAL B N 1
ATOM 3049 C CA . VAL B 1 183 ? -26.899 8.052 9.372 1.00 14.89 184 VAL B CA 1
ATOM 3050 C C . VAL B 1 183 ? -26.788 6.573 9.696 1.00 15.01 184 VAL B C 1
ATOM 3051 O O . VAL B 1 183 ? -27.265 6.102 10.741 1.00 16.19 184 VAL B O 1
ATOM 3055 N N . LYS B 1 184 ? -26.127 5.850 8.800 1.00 15.09 185 LYS B N 1
ATOM 3056 C CA . LYS B 1 184 ? -25.876 4.421 9.011 1.00 15.92 185 LYS B CA 1
ATOM 3057 C C . LYS B 1 184 ? -24.508 4.245 9.652 1.00 14.71 185 LYS B C 1
ATOM 3058 O O . LYS B 1 184 ? -23.504 4.507 9.007 1.00 16.10 185 LYS B O 1
ATOM 3064 N N . ILE B 1 185 ? -24.469 3.810 10.910 1.00 13.32 186 ILE B N 1
ATOM 3065 C CA . ILE B 1 185 ? -23.179 3.540 11.544 1.00 12.50 186 ILE B CA 1
ATOM 3066 C C . ILE B 1 185 ? -22.709 2.163 11.108 1.00 12.33 186 ILE B C 1
ATOM 3067 O O . ILE B 1 185 ? -23.427 1.182 11.275 1.00 12.85 186 ILE B O 1
ATOM 3072 N N . LEU B 1 186 ? -21.516 2.115 10.519 1.00 12.07 187 LEU B N 1
ATOM 3073 C CA . LEU B 1 186 ? -20.877 0.837 10.130 1.00 12.82 187 LEU B CA 1
ATOM 3074 C C . LEU B 1 186 ? -20.108 0.230 11.304 1.00 11.89 187 LEU B C 1
ATOM 3075 O O . LEU B 1 186 ? -20.037 -0.986 11.474 1.00 13.10 187 LEU B O 1
ATOM 3080 N N . GLY B 1 187 ? -19.543 1.092 12.140 1.00 11.28 188 GLY B N 1
ATOM 3081 C CA . GLY B 1 187 ? -18.915 0.647 13.382 1.00 10.90 188 GLY B CA 1
ATOM 3082 C C . GLY B 1 187 ? -18.125 1.746 14.040 1.00 10.13 188 GLY B C 1
ATOM 3083 O O . GLY B 1 187 ? -18.126 2.891 13.568 1.00 11.28 188 GLY B O 1
ATOM 3084 N N . LYS B 1 188 ? -17.486 1.397 15.147 1.00 10.34 189 LYS B N 1
ATOM 3085 C CA . LYS B 1 188 ? -16.694 2.312 15.951 1.00 11.12 189 LYS B CA 1
ATOM 3086 C C . LYS B 1 188 ? -15.230 2.019 15.703 1.00 10.55 189 LYS B C 1
ATOM 3087 O O . LYS B 1 188 ? -14.810 0.858 15.744 1.00 10.42 189 LYS B O 1
ATOM 3093 N N . VAL B 1 189 ? -14.441 3.068 15.483 1.00 10.73 190 VAL B N 1
ATOM 3094 C CA . VAL B 1 189 ? -12.990 2.890 15.366 1.00 10.74 190 VAL B CA 1
ATOM 3095 C C . VAL B 1 189 ? -12.413 2.571 16.736 1.00 11.24 190 VAL B C 1
ATOM 3096 O O . VAL B 1 189 ? -12.589 3.346 17.678 1.00 11.59 190 VAL B O 1
ATOM 3100 N N . VAL B 1 190 ? -11.736 1.428 16.833 1.00 9.78 191 VAL B N 1
ATOM 3101 C CA . VAL B 1 190 ? -11.213 0.946 18.124 1.00 10.24 191 VAL B CA 1
ATOM 3102 C C . VAL B 1 190 ? -9.695 0.733 18.058 1.00 10.42 191 VAL B C 1
ATOM 3103 O O . VAL B 1 190 ? -9.077 0.389 19.051 1.00 12.09 191 VAL B O 1
ATOM 3107 N N . GLY B 1 191 ? -9.084 0.955 16.898 1.00 10.37 192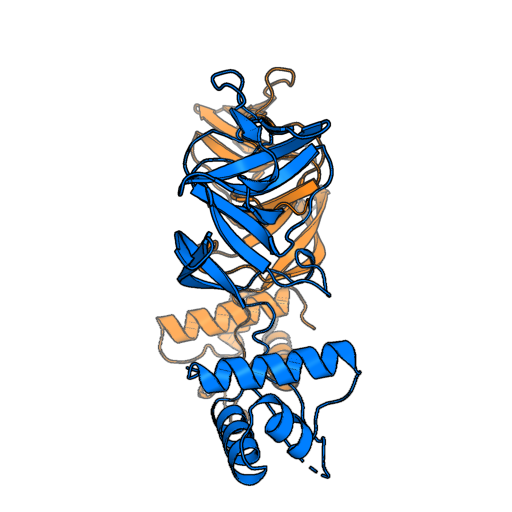 GLY B N 1
ATOM 3108 C CA . GLY B 1 191 ? -7.632 0.835 16.804 1.00 11.35 192 GLY B CA 1
ATOM 3109 C C . GLY B 1 191 ? -7.122 1.536 15.578 1.00 10.18 192 GLY B C 1
ATOM 3110 O O . GLY B 1 191 ? -7.874 1.786 14.623 1.00 10.22 192 GLY B O 1
ATOM 3111 N N . VAL B 1 192 ? -5.835 1.868 15.617 1.00 10.82 193 VAL B N 1
ATOM 3112 C CA . VAL B 1 192 ? -5.173 2.573 14.532 1.00 11.26 193 VAL B CA 1
ATOM 3113 C C . VAL B 1 192 ? -3.841 1.882 14.310 1.00 11.89 193 VAL B C 1
ATOM 3114 O O . VAL B 1 192 ? -3.062 1.692 15.261 1.00 12.57 193 VAL B O 1
ATOM 3118 N N A PHE B 1 193 ? -3.586 1.492 13.067 0.50 11.21 194 PHE B N 1
ATOM 3119 N N B PHE B 1 193 ? -3.563 1.514 13.060 0.50 11.22 194 PHE B N 1
ATOM 3120 C CA A PHE B 1 193 ? -2.350 0.805 12.696 0.50 11.17 194 PHE B CA 1
ATOM 3121 C CA B PHE B 1 193 ? -2.310 0.820 12.714 0.50 11.19 194 PHE B CA 1
ATOM 3122 C C A PHE B 1 193 ? -1.664 1.620 11.612 0.50 11.16 194 PHE B C 1
ATOM 3123 C C B PHE B 1 193 ? -1.591 1.464 11.548 0.50 11.15 194 PHE B C 1
ATOM 3124 O O A PHE B 1 193 ? -2.282 1.946 10.600 0.50 11.42 194 PHE B O 1
ATOM 3125 O O B PHE B 1 193 ? -2.085 1.467 10.416 0.50 11.44 194 PHE B O 1
ATOM 3140 N N . ARG B 1 194 ? -0.402 1.980 11.840 1.00 10.87 195 ARG B N 1
ATOM 3141 C CA . ARG B 1 194 ? 0.334 2.790 10.884 1.00 11.98 195 ARG B CA 1
ATOM 3142 C C . ARG B 1 194 ? 1.666 2.159 10.569 1.00 12.25 195 ARG B C 1
ATOM 3143 O O . ARG B 1 194 ? 2.432 1.815 11.477 1.00 11.52 195 ARG B O 1
ATOM 3151 N N . LYS B 1 195 ? 1.932 2.021 9.277 1.00 13.72 196 LYS B N 1
ATOM 3152 C CA . LYS B 1 195 ? 3.247 1.619 8.821 1.00 17.24 196 LYS B CA 1
ATOM 3153 C C . LYS B 1 195 ? 3.978 2.880 8.408 1.00 18.29 196 LYS B C 1
ATOM 3154 O O . LYS B 1 195 ? 3.443 3.683 7.639 1.00 19.42 196 LYS B O 1
ATOM 3160 N N . LEU B 1 196 ? 5.192 3.078 8.913 1.00 19.70 197 LEU B N 1
ATOM 3161 C CA . LEU B 1 196 ? 5.944 4.257 8.510 1.00 22.59 197 LEU B CA 1
ATOM 3162 C C . LEU B 1 196 ? 6.809 3.993 7.273 1.00 24.23 197 LEU B 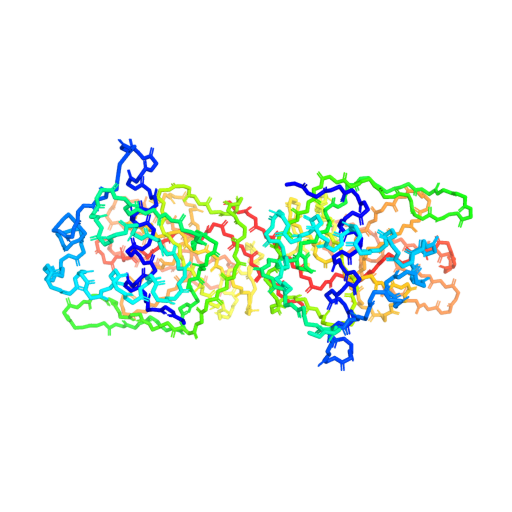C 1
ATOM 3163 O O . LEU B 1 196 ? 6.940 2.859 6.808 1.00 26.20 197 LEU B O 1
#